Protein AF-A0A6C0U2Q0-F1 (afdb_monomer)

Radius of gyration: 22.73 Å; Cα contacts (8 Å, |Δi|>4): 809; chains: 1; bounding box: 58×51×58 Å

Sequence (439 aa):
MTRGIAWQRYRERHLEPGLPAPVTNGECYAHCVVVPAYAEGPQLLQRLAGLPSGCLVVLVINCPQNAQAADPNGPLRRAAAALEPVARQDEYCMLYALPAGSAVLVYDLEAARGPSPVRQGVGLARKLGCDLASLWIAAGAVSSAWIVNTDADARLPPDCFERLDALPADSAGALFPFWHRPCDEALTSRVTALYELRLHYYVLGLEFAASPCAHHSLGSILAVSAPHYAQVRGFPRRAAGEDFHLLNKLHKTGPVVRLGGDCVLLDSRLSSRVPFGTGQAARQLAQSAAPERSPLFYHPQCFVALRAVLAALPCDHGELCCWQQALLRQEPDAALMRASIRALQQLGVEQALAHCARQSRDAANCRRHFLQWFDALRSLRFIHLLRAAGWADLALDASLTQSPLLWPVTAGTQVEDLRRALLAHWGWTLPAHERTGRQ

Organism: NCBI:txid2708301

Nearest PDB structures (foldseek):
  5mzo-assembly1_A  TM=4.432E-01  e=6.277E-02  Thermochaetoides thermophila DSM 1495
  7vq6-assembly1_A  TM=5.604E-01  e=1.115E+00  Gossypium hirsutum
  4f6l-assembly2_B  TM=2.446E-01  e=6.859E+00  Staphylococcus aureus subsp. aureus Mu50

InterPro domains:
  IPR029044 Nucleotide-diphospho-sugar transferases [SSF53448] (33-259)

Foldseek 3Di:
DQPDPLQVCLVVPQQDPPDFFDDDPPAAAAEEEEEEDWLDALVLLVLVLPAAARYEYEYEDAAAPPDPDPCSCVRVVVSVVPAAWDDDRDDQWTWGDGPRNYIYIYGYCCVVPNHDYQFQAVLVSQQNSLSNVLSCVSVNSYNDQKYHYAYSQKHDDHCNVVQVVPDDPQQFKEFEAADEDDDPPPLLRVLLLVLVLLQLLVLLLCVLLVHLLSDGQDRRGMMGRSSLCSNLSHFDRGLDSSSVVSSLSSSLRGHYYYTAEAHIYGYGEQDPSGVDDSNVSSVVLSPDPCSLQDQRHFQSLLSVLSSLCLVQQLDWLVCLVVSLVSSCVSDVPPLSSVLLVVLCVVLVVNVQSVVLSVPPPTSVSSSSSSCNSCTPVVSVSSSVSVCVSPRPGGRLVVQCPHPPNSQQPQADSDSVSSVVSSCVVRNHDHPPVVVPPPD

Solvent-accessible surface area (backbone atoms only — not comparable to full-atom values): 23224 Å² total; per-residue (Å²): 107,70,88,38,70,45,44,52,53,21,61,77,73,56,48,70,81,93,65,67,68,78,69,68,93,79,61,65,20,50,37,40,38,28,30,43,38,62,65,43,52,52,67,46,59,61,55,60,47,67,52,60,65,20,27,37,32,28,35,19,39,45,41,42,63,79,62,84,61,94,65,49,46,52,56,30,52,56,49,57,70,70,43,56,78,70,42,76,49,54,98,47,29,40,31,24,57,38,59,66,72,17,32,38,38,38,34,35,44,31,81,68,69,40,58,34,55,68,65,21,33,57,16,40,30,47,28,51,23,51,44,51,49,45,48,31,36,51,69,58,37,22,70,41,60,48,42,33,30,34,42,69,60,48,44,79,42,82,60,57,62,64,63,57,72,71,49,66,91,65,43,16,29,37,34,54,28,67,43,73,39,76,49,95,50,63,66,49,25,51,30,36,53,54,50,50,49,39,56,50,51,54,31,41,36,26,50,74,19,67,40,95,66,49,57,84,69,51,54,55,37,29,31,33,22,46,72,43,37,28,64,57,59,47,47,46,64,20,27,52,66,24,42,44,57,34,50,59,42,32,57,75,77,20,52,65,42,76,48,60,39,53,24,31,37,29,64,49,53,71,38,80,90,36,94,53,52,70,28,33,52,20,42,57,36,65,73,43,96,54,51,67,67,43,60,64,35,74,33,48,56,46,28,51,51,46,22,35,49,65,68,41,68,41,42,49,77,85,46,62,90,45,47,69,58,49,36,54,70,63,45,89,55,60,67,61,39,53,49,49,51,53,37,39,55,77,74,44,45,66,64,52,50,54,46,26,61,71,75,33,92,49,43,70,50,20,29,49,50,42,48,67,64,59,27,55,68,49,50,53,50,42,40,51,44,40,30,76,71,69,48,47,55,24,24,56,73,56,54,75,71,42,71,65,66,65,66,62,90,85,39,55,94,48,71,69,43,36,56,53,36,50,27,60,73,63,53,35,38,72,47,73,81,66,70,64,76,79,125

pLDDT: mean 92.3, std 8.68, range [29.95, 98.75]

Secondary structure (DSSP, 8-state):
-TT-HHHHHHHHHTSPTTPPPP--SS--BSEEEEEEESS--THHHHHHTTSPSSEEEEEEE--BTT--SSSSSHHHHHHHHTSPEEEE-SSSEEEEEETTTEEEEEEEHHHHH-SBPTTTHHHHHHHHHHHHHHHHHHTTSB--SEEEE--TTEE--TTTTHHHHTS-TT--EEE--EEEEP-S-HHHHHHHHHHHHHHHHHHHHHHHTT-TT-S---GGGEEEEHHHHHHTTS----SS-HHHHHHHHHTTTS-EEEP-EEPEEEE-----SSSSSHHHHHHHHHTSSSGGGS--BPPHHHHHHHHHHHHHTT--GGGGGGHHHHHHTT-S-HHHHHHHHHHHHHHTHHHHHHHHHHH-SSHHHHHHHHHHHS-HHHHHHHHHHHHHTT---B-HHHHTTSSS--S-TT--SSHHHHHHHHHHHTTEE--HHHHTS--

Mean predicted aligned error: 4.98 Å

Structure (mmCIF, N/CA/C/O backbone):
data_AF-A0A6C0U2Q0-F1
#
_entry.id   AF-A0A6C0U2Q0-F1
#
loop_
_atom_site.group_PDB
_atom_site.id
_atom_site.type_symbol
_atom_site.label_atom_id
_atom_site.label_alt_id
_atom_site.label_comp_id
_atom_site.label_asym_id
_atom_site.label_entity_id
_atom_site.label_seq_id
_atom_site.pdbx_PDB_ins_code
_atom_site.Cartn_x
_atom_site.Cartn_y
_atom_site.Cartn_z
_atom_site.occupancy
_atom_site.B_iso_or_equiv
_atom_site.auth_seq_id
_atom_site.auth_comp_id
_atom_site.auth_asym_id
_atom_site.auth_atom_id
_atom_site.pdbx_PDB_model_num
ATOM 1 N N . MET A 1 1 ? -2.955 -16.379 18.571 1.00 67.44 1 MET A N 1
ATOM 2 C CA . MET A 1 1 ? -1.912 -15.330 18.427 1.00 67.44 1 MET A CA 1
ATOM 3 C C . MET A 1 1 ? -0.979 -15.217 19.643 1.00 67.44 1 MET A C 1
ATOM 5 O O . MET A 1 1 ? 0.234 -15.219 19.467 1.00 67.44 1 MET A O 1
ATOM 9 N N . THR A 1 2 ? -1.501 -15.160 20.874 1.00 62.09 2 THR A N 1
ATOM 10 C CA . THR A 1 2 ? -0.750 -14.859 22.119 1.00 62.09 2 THR A CA 1
ATOM 11 C C . THR A 1 2 ? 0.445 -15.754 22.449 1.00 62.09 2 THR A C 1
ATOM 13 O O . THR A 1 2 ? 1.411 -15.266 23.031 1.00 62.09 2 THR A O 1
ATOM 16 N N . ARG A 1 3 ? 0.417 -17.033 22.060 1.00 66.19 3 ARG A N 1
ATOM 17 C CA . ARG A 1 3 ? 1.502 -18.001 22.321 1.00 66.19 3 ARG A CA 1
ATOM 18 C C . ARG A 1 3 ? 2.620 -18.002 21.265 1.00 66.19 3 ARG A C 1
ATOM 20 O O . ARG A 1 3 ? 3.574 -18.759 21.391 1.00 66.19 3 ARG A O 1
ATOM 27 N N . GLY A 1 4 ? 2.513 -17.187 20.212 1.00 82.12 4 GLY A N 1
ATOM 28 C CA . GLY A 1 4 ? 3.508 -17.142 19.139 1.00 82.12 4 GLY A CA 1
ATOM 29 C C . GLY A 1 4 ? 4.747 -16.322 19.513 1.00 82.12 4 GLY A C 1
ATOM 30 O O . GLY A 1 4 ? 4.627 -15.158 19.894 1.00 82.12 4 GLY A O 1
ATOM 31 N N . ILE A 1 5 ? 5.944 -16.884 19.308 1.00 89.00 5 ILE A N 1
ATOM 32 C CA . ILE A 1 5 ? 7.240 -16.223 19.583 1.00 89.00 5 ILE A CA 1
ATOM 33 C C . ILE A 1 5 ? 7.350 -14.862 18.873 1.00 89.00 5 ILE A C 1
ATOM 35 O O . ILE A 1 5 ? 7.868 -13.897 19.437 1.00 89.00 5 ILE A O 1
ATOM 39 N N . ALA A 1 6 ? 6.853 -14.762 17.635 1.00 90.69 6 ALA A N 1
ATOM 40 C CA . ALA A 1 6 ? 6.875 -13.516 16.869 1.00 90.69 6 ALA A CA 1
ATOM 41 C C . ALA A 1 6 ? 6.072 -12.398 17.552 1.00 90.69 6 ALA A C 1
ATOM 43 O O . ALA A 1 6 ? 6.536 -11.263 17.616 1.00 90.69 6 ALA A O 1
ATOM 44 N N . TRP A 1 7 ? 4.904 -12.727 18.108 1.00 94.44 7 TRP A N 1
ATOM 45 C CA . TRP A 1 7 ? 4.055 -11.770 18.811 1.00 94.44 7 TRP A CA 1
ATOM 46 C C . TRP A 1 7 ? 4.667 -11.312 20.135 1.00 94.44 7 TRP A C 1
ATOM 48 O O . TRP A 1 7 ? 4.660 -10.120 20.421 1.00 94.44 7 TRP A O 1
ATOM 58 N N . GLN A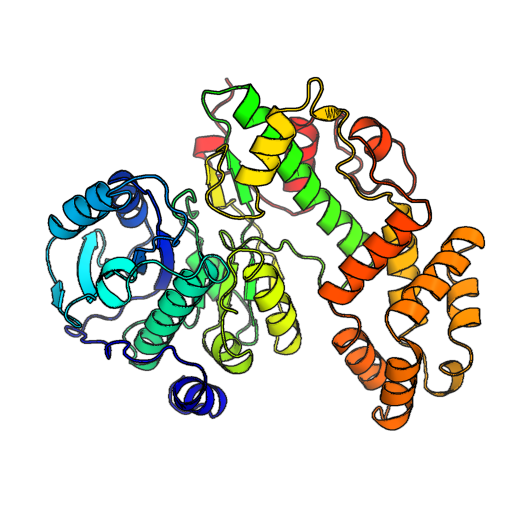 1 8 ? 5.253 -12.223 20.916 1.00 93.69 8 GLN A N 1
ATOM 59 C CA . GLN A 1 8 ? 5.942 -11.862 22.163 1.00 93.69 8 GLN A CA 1
ATOM 60 C C . GLN A 1 8 ? 7.088 -10.877 21.898 1.00 93.69 8 GLN A C 1
ATOM 62 O O . GLN A 1 8 ? 7.118 -9.787 22.465 1.00 93.69 8 GLN A O 1
ATOM 67 N N . ARG A 1 9 ? 7.958 -11.195 20.928 1.00 94.31 9 ARG A N 1
ATOM 68 C CA . ARG A 1 9 ? 9.043 -10.294 20.505 1.00 94.31 9 ARG A CA 1
ATOM 69 C C . ARG A 1 9 ? 8.519 -8.960 19.980 1.00 94.31 9 ARG A C 1
ATOM 71 O O . ARG A 1 9 ? 9.145 -7.929 20.214 1.00 94.31 9 ARG A O 1
ATOM 78 N N . TYR A 1 10 ? 7.398 -8.977 19.259 1.00 96.25 10 TYR A N 1
ATOM 79 C CA . TYR A 1 10 ? 6.760 -7.761 18.770 1.00 96.25 10 TYR A CA 1
ATOM 80 C C . TYR A 1 10 ? 6.290 -6.873 19.922 1.00 96.25 10 TYR A C 1
ATOM 82 O O . TYR A 1 10 ? 6.664 -5.704 19.968 1.00 96.25 10 TYR A O 1
ATOM 90 N N . ARG A 1 11 ? 5.542 -7.434 20.880 1.00 94.69 11 ARG A N 1
ATOM 91 C CA . ARG A 1 11 ? 5.060 -6.719 22.070 1.00 94.69 11 ARG A CA 1
ATOM 92 C C . ARG A 1 11 ? 6.187 -6.082 22.869 1.00 94.69 11 ARG A C 1
ATOM 94 O O . ARG A 1 11 ? 6.059 -4.939 23.278 1.00 94.69 11 ARG A O 1
ATOM 101 N N . GLU A 1 12 ? 7.280 -6.808 23.066 1.00 94.00 12 GLU A N 1
ATOM 102 C CA . GLU A 1 12 ? 8.406 -6.340 23.878 1.00 94.00 12 GLU A CA 1
ATOM 103 C C . GLU A 1 12 ? 9.245 -5.256 23.190 1.00 94.00 12 GLU A C 1
ATOM 105 O O . GLU A 1 12 ? 9.793 -4.388 23.863 1.00 94.00 12 GLU A O 1
ATOM 110 N N . ARG A 1 13 ? 9.409 -5.323 21.860 1.00 95.31 13 ARG A N 1
ATOM 111 C CA . ARG A 1 13 ? 10.446 -4.542 21.151 1.00 95.31 13 ARG A CA 1
ATOM 112 C C . ARG A 1 13 ? 9.922 -3.576 20.097 1.00 95.31 13 ARG A C 1
ATOM 114 O O . ARG A 1 13 ? 10.680 -2.726 19.629 1.00 95.31 13 ARG A O 1
ATOM 121 N N . HIS A 1 14 ? 8.692 -3.762 19.634 1.00 96.62 14 HIS A N 1
ATOM 122 C CA . HIS A 1 14 ? 8.186 -3.101 18.431 1.00 96.62 14 HIS A CA 1
ATOM 123 C C . HIS A 1 14 ? 6.804 -2.483 18.593 1.00 96.62 14 HIS A C 1
ATOM 125 O O . HIS A 1 14 ? 6.500 -1.568 17.830 1.00 96.62 14 HIS A O 1
ATOM 131 N N . LEU A 1 15 ? 5.986 -2.947 19.538 1.00 96.44 15 LEU A N 1
ATOM 132 C CA . LEU A 1 15 ? 4.731 -2.297 19.901 1.00 96.44 15 LEU A CA 1
ATOM 133 C C . LEU A 1 15 ? 5.011 -0.860 20.351 1.00 96.44 15 LEU A C 1
ATOM 135 O O . LEU A 1 15 ? 5.972 -0.609 21.080 1.00 96.44 15 LEU A O 1
ATOM 139 N N . GLU A 1 16 ? 4.200 0.089 19.892 1.00 96.12 16 GLU A N 1
ATOM 140 C CA . GLU A 1 16 ? 4.320 1.462 20.367 1.00 96.12 16 GLU A CA 1
ATOM 141 C C . GLU A 1 16 ? 4.055 1.537 21.884 1.00 96.12 16 GLU A C 1
ATOM 143 O O . GLU A 1 16 ? 3.110 0.921 22.382 1.00 96.12 16 GLU A O 1
ATOM 148 N N . PRO A 1 17 ? 4.893 2.267 22.643 1.00 93.19 17 PRO A N 1
ATOM 149 C CA . PRO A 1 17 ? 4.785 2.320 24.096 1.00 93.19 17 PRO A CA 1
ATOM 150 C C . PRO A 1 17 ? 3.530 3.081 24.529 1.00 93.19 17 PRO A C 1
ATOM 152 O O . PRO A 1 17 ? 3.052 3.950 23.800 1.00 93.19 17 PRO A O 1
ATOM 155 N N . GLY A 1 18 ? 3.031 2.786 25.732 1.00 90.88 18 GLY A N 1
ATOM 156 C CA . GLY A 1 18 ? 1.917 3.520 26.344 1.00 90.88 18 GLY A CA 1
ATOM 157 C C . GLY A 1 18 ? 0.561 3.296 25.675 1.00 90.88 18 GLY A C 1
ATOM 158 O O . GLY A 1 18 ? -0.319 4.135 25.814 1.00 90.88 18 GLY A O 1
ATOM 159 N N . LEU A 1 19 ? 0.399 2.209 24.915 1.00 95.00 19 LEU A N 1
ATOM 160 C CA . LEU A 1 19 ? -0.908 1.803 24.408 1.00 95.00 19 LEU A CA 1
ATOM 161 C C . LEU A 1 19 ? -1.720 1.103 25.509 1.00 95.00 19 LEU A C 1
ATOM 163 O O . LEU A 1 19 ? -1.157 0.255 26.212 1.00 95.00 19 LEU A O 1
ATOM 167 N N . PRO A 1 20 ? -3.020 1.411 25.645 1.00 93.44 20 PRO A N 1
ATOM 168 C CA . PRO A 1 20 ? -3.865 0.790 26.652 1.00 93.44 20 PRO A CA 1
ATOM 169 C C . PRO A 1 20 ? -4.085 -0.694 26.352 1.00 93.44 20 PRO A C 1
ATOM 171 O O . PRO A 1 20 ? -4.136 -1.127 25.195 1.00 93.44 20 PRO A O 1
ATOM 174 N N . ALA A 1 21 ? -4.228 -1.486 27.414 1.00 91.25 21 ALA A N 1
ATOM 175 C CA . ALA A 1 21 ? -4.707 -2.853 27.283 1.00 91.25 21 ALA A CA 1
ATOM 176 C C . ALA A 1 21 ? -6.203 -2.840 26.909 1.00 91.25 21 ALA A C 1
ATOM 178 O O . ALA A 1 21 ? -6.928 -1.983 27.412 1.00 91.25 21 ALA A O 1
ATOM 179 N N . PRO A 1 22 ? -6.682 -3.780 26.075 1.00 92.31 22 PRO A N 1
ATOM 180 C CA . PRO A 1 22 ? -8.099 -3.862 25.737 1.00 92.31 22 PRO A CA 1
ATOM 181 C C . PRO A 1 22 ? -8.960 -4.117 26.980 1.00 92.31 22 PRO A C 1
ATOM 183 O O . PRO A 1 22 ? -8.799 -5.131 27.659 1.00 92.31 22 PRO A O 1
ATOM 186 N N . VAL A 1 23 ? -9.895 -3.214 27.246 1.00 89.50 23 VAL A N 1
ATOM 187 C CA . VAL A 1 23 ? -11.004 -3.383 28.184 1.00 89.50 23 VAL A CA 1
ATOM 188 C C . VAL A 1 23 ? -12.218 -3.795 27.365 1.00 89.50 23 VAL A C 1
ATOM 190 O O . VAL A 1 23 ? -12.806 -2.986 26.644 1.00 89.50 23 VAL A O 1
ATOM 193 N N . THR A 1 24 ? -12.558 -5.078 27.454 1.00 76.62 24 THR A N 1
ATOM 194 C CA . THR A 1 24 ? -13.692 -5.686 26.753 1.00 76.62 24 THR A CA 1
ATOM 195 C C . THR A 1 24 ? -14.885 -5.794 27.697 1.00 76.62 24 THR A C 1
ATOM 197 O O . THR A 1 24 ? -14.741 -6.365 28.778 1.00 76.62 24 THR A O 1
ATOM 200 N N . ASN A 1 25 ? -16.079 -5.373 27.277 1.00 73.44 25 ASN A N 1
ATOM 201 C CA . ASN A 1 25 ? -17.318 -5.582 28.046 1.00 73.44 25 ASN A CA 1
ATOM 202 C C . ASN A 1 25 ? -17.919 -6.993 27.832 1.00 73.44 25 ASN A C 1
ATOM 204 O O . ASN A 1 25 ? -19.126 -7.182 27.924 1.00 73.44 25 ASN A O 1
ATOM 208 N N . GLY A 1 26 ? -17.086 -7.986 27.498 1.00 76.38 26 GLY A N 1
ATOM 209 C CA . GLY A 1 26 ? -17.524 -9.328 27.092 1.00 76.38 26 GLY A CA 1
ATOM 210 C C . GLY A 1 26 ? -17.943 -9.445 25.621 1.00 76.38 26 GLY A C 1
ATOM 211 O O . GLY A 1 26 ? -18.254 -10.544 25.171 1.00 76.38 26 GLY A O 1
ATOM 212 N N . GLU A 1 27 ? -17.916 -8.345 24.863 1.00 83.12 27 GLU A N 1
ATOM 213 C CA . GLU A 1 27 ? -18.145 -8.360 23.416 1.00 83.12 27 GLU A CA 1
ATOM 214 C C . GLU A 1 27 ? -16.945 -8.934 22.653 1.00 83.12 27 GLU A C 1
ATOM 216 O O . GLU A 1 27 ? -15.784 -8.712 23.013 1.00 83.12 27 GLU A O 1
ATOM 221 N N . CYS A 1 28 ? -17.239 -9.644 21.565 1.00 92.94 28 CYS A N 1
ATOM 222 C CA . CYS A 1 28 ? -16.254 -10.118 20.604 1.00 92.94 28 CYS A CA 1
ATOM 223 C C . CYS A 1 28 ? -16.676 -9.657 19.208 1.00 92.94 28 CYS A C 1
ATOM 225 O O . CYS A 1 28 ? -17.742 -10.031 18.719 1.00 92.94 28 CYS A O 1
ATOM 227 N N . TYR A 1 29 ? -15.837 -8.849 18.572 1.00 96.50 29 TYR A N 1
ATOM 228 C CA . TYR A 1 29 ? -16.051 -8.388 17.207 1.00 96.50 29 TYR A CA 1
ATOM 229 C C . TYR A 1 29 ? -15.573 -9.458 16.218 1.00 96.50 29 TYR A C 1
ATOM 231 O O . TYR A 1 29 ? -14.581 -10.154 16.445 1.00 96.50 29 TYR A O 1
ATOM 239 N N . ALA A 1 30 ? -16.260 -9.601 15.093 1.00 96.62 30 ALA A N 1
ATOM 240 C CA . ALA A 1 30 ? -15.858 -10.509 14.028 1.00 96.62 30 ALA A CA 1
ATOM 241 C C . ALA A 1 30 ? -14.616 -9.984 13.292 1.00 96.62 30 ALA A C 1
ATOM 243 O O . ALA A 1 30 ? -13.670 -10.737 13.047 1.00 96.62 30 ALA A O 1
ATOM 244 N N . HIS A 1 31 ? -14.584 -8.680 13.003 1.00 97.00 31 HIS A N 1
ATOM 245 C CA . HIS A 1 31 ? -13.598 -8.067 12.109 1.00 97.00 31 HIS A CA 1
ATOM 246 C C . HIS A 1 31 ? -12.952 -6.816 12.709 1.00 97.00 31 HIS A C 1
ATOM 248 O O . HIS A 1 31 ? -13.476 -6.218 13.649 1.00 97.00 31 HIS A O 1
ATOM 254 N N . CYS A 1 32 ? -11.811 -6.401 12.147 1.00 97.19 32 CYS A N 1
ATOM 255 C CA . CYS A 1 32 ? -11.121 -5.178 12.543 1.00 97.19 32 CYS A CA 1
A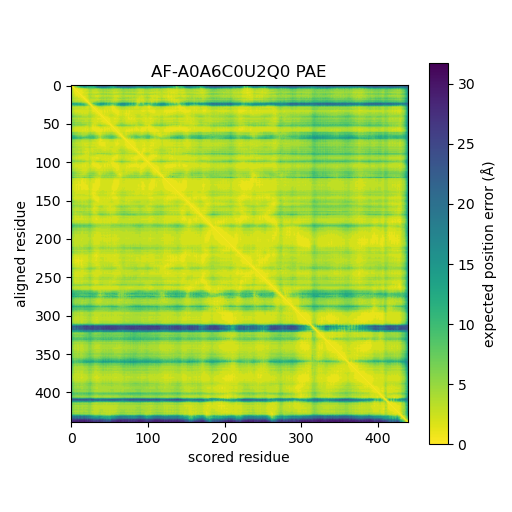TOM 256 C C . CYS A 1 32 ? -10.703 -4.330 11.337 1.00 97.19 32 CYS A C 1
ATOM 258 O O . CYS A 1 32 ? -10.076 -4.825 10.395 1.00 97.19 32 CYS A O 1
ATOM 260 N N . VAL A 1 33 ? -11.002 -3.031 11.414 1.00 98.38 33 VAL A N 1
ATOM 261 C CA . VAL A 1 33 ? -10.591 -2.015 10.440 1.00 98.38 33 VAL A CA 1
ATOM 262 C C . VAL A 1 33 ? -9.789 -0.925 11.144 1.00 98.38 33 VAL A C 1
ATOM 264 O O . VAL A 1 33 ? -10.191 -0.437 12.190 1.00 98.38 33 VAL A O 1
ATOM 267 N N . VAL A 1 34 ? -8.669 -0.507 10.565 1.00 98.75 34 VAL A N 1
ATOM 268 C CA . VAL A 1 34 ? -7.820 0.588 11.039 1.00 98.75 34 VAL A CA 1
ATOM 269 C C . VAL A 1 34 ? -7.941 1.763 10.079 1.00 98.75 34 VAL A C 1
ATOM 271 O O . VAL A 1 34 ? -7.715 1.606 8.877 1.00 98.75 34 VAL A O 1
ATOM 274 N N . VAL A 1 35 ? -8.249 2.941 10.624 1.00 98.31 35 VAL A N 1
ATOM 275 C CA . VAL A 1 35 ? -8.434 4.178 9.856 1.00 98.31 35 VAL A CA 1
ATOM 276 C C . VAL A 1 35 ? -7.605 5.303 10.477 1.00 98.31 35 VAL A C 1
ATOM 278 O O . VAL A 1 35 ? -7.929 5.770 11.571 1.00 98.31 35 VAL A O 1
ATOM 281 N N . PRO A 1 36 ? -6.532 5.775 9.820 1.00 97.31 36 PRO A N 1
ATOM 282 C CA . PRO A 1 36 ? -5.897 7.024 10.202 1.00 97.31 36 PRO A CA 1
ATOM 283 C C . PRO A 1 36 ? -6.776 8.203 9.755 1.00 97.31 36 PRO A C 1
ATOM 285 O O . PRO A 1 36 ? -7.244 8.249 8.618 1.00 97.31 36 PRO A O 1
ATOM 288 N N . ALA A 1 37 ? -6.961 9.187 10.630 1.00 96.19 37 ALA A N 1
ATOM 289 C CA . ALA A 1 37 ? -7.732 10.391 10.343 1.00 96.19 37 ALA A CA 1
ATOM 290 C C . ALA A 1 37 ? -6.913 11.647 10.645 1.00 96.19 37 ALA A C 1
ATOM 292 O O . ALA A 1 37 ? -6.287 11.763 11.695 1.00 96.19 37 ALA A O 1
ATOM 293 N N . TYR A 1 38 ? -6.922 12.595 9.712 1.00 94.56 38 TYR A N 1
ATOM 294 C CA . TYR A 1 38 ? -6.344 13.924 9.887 1.00 94.56 38 TYR A CA 1
ATOM 295 C C . TYR A 1 38 ? -7.140 14.919 9.054 1.00 94.56 38 TYR A C 1
ATOM 297 O O . TYR A 1 38 ? -7.242 14.740 7.836 1.00 94.56 38 TYR A O 1
ATOM 305 N N . ALA A 1 39 ? -7.651 15.973 9.692 1.00 93.75 39 ALA A N 1
ATOM 306 C CA . ALA A 1 39 ? -8.507 16.972 9.053 1.00 93.75 39 ALA A CA 1
ATOM 307 C C . ALA A 1 39 ? -9.744 16.340 8.386 1.00 93.75 39 ALA A C 1
ATOM 309 O O . ALA A 1 39 ? -10.054 16.609 7.222 1.00 93.75 39 ALA A O 1
ATOM 310 N N . GLU A 1 40 ? -10.406 15.446 9.122 1.00 94.88 40 GLU A N 1
ATOM 311 C CA . GLU A 1 40 ? -11.618 14.747 8.693 1.00 94.88 40 GLU A CA 1
ATOM 312 C C . GLU A 1 40 ? -12.861 15.313 9.386 1.00 94.88 40 GLU A C 1
ATOM 314 O O . GLU A 1 40 ? -12.796 15.839 10.500 1.00 94.88 40 GLU A O 1
ATOM 319 N N . GLY A 1 41 ? -14.003 15.217 8.705 1.00 93.56 41 GLY A N 1
ATOM 320 C CA . GLY A 1 41 ? -15.291 15.691 9.207 1.00 93.56 41 GLY A CA 1
ATOM 321 C C . GLY A 1 41 ? -16.160 14.590 9.826 1.00 93.56 41 GLY A C 1
ATOM 322 O O . GLY A 1 41 ? -15.831 13.402 9.748 1.00 93.56 41 GLY A O 1
ATOM 323 N N . PRO A 1 42 ? -17.323 14.962 10.391 1.00 95.00 42 PRO A N 1
ATOM 324 C CA . PRO A 1 42 ? -18.270 14.012 10.986 1.00 95.00 42 PRO A CA 1
ATOM 325 C C . PRO A 1 42 ? -18.792 12.926 10.027 1.00 95.00 42 PRO A C 1
ATOM 327 O O . PRO A 1 42 ? -19.197 11.854 10.472 1.00 95.00 42 PRO A O 1
ATOM 330 N N . GLN A 1 43 ? -18.753 13.168 8.711 1.00 94.25 43 GLN A N 1
ATOM 331 C CA . GLN A 1 43 ? -19.168 12.213 7.675 1.00 94.25 43 GLN A CA 1
ATOM 332 C C . GLN A 1 43 ? -18.334 10.923 7.700 1.00 94.25 43 GLN A C 1
ATOM 334 O O . GLN A 1 43 ? -18.795 9.879 7.238 1.00 94.25 43 GLN A O 1
ATOM 339 N N . LEU A 1 44 ? -17.113 10.966 8.249 1.00 95.75 44 LEU A N 1
ATOM 340 C CA . LEU A 1 44 ? -16.304 9.768 8.447 1.00 95.75 44 LEU A CA 1
ATOM 341 C C . LEU A 1 44 ? -17.025 8.759 9.350 1.00 95.75 44 LEU A C 1
ATOM 343 O O . LEU A 1 44 ? -17.167 7.606 8.965 1.00 95.75 44 LEU A O 1
ATOM 347 N N . LEU A 1 45 ? -17.547 9.192 10.500 1.00 96.06 45 LEU A N 1
ATOM 348 C CA . LEU A 1 45 ? -18.231 8.299 11.444 1.00 96.06 45 LEU A CA 1
ATOM 349 C C . LEU A 1 45 ? -19.502 7.696 10.836 1.00 96.06 45 LEU A C 1
ATOM 351 O O . LEU A 1 45 ? -19.772 6.516 11.033 1.00 96.06 45 LEU A O 1
ATOM 355 N N . GLN A 1 46 ? -20.231 8.470 10.026 1.00 92.31 46 GLN A N 1
ATOM 356 C CA . GLN A 1 46 ? -21.397 7.972 9.288 1.00 92.31 46 GLN A CA 1
ATOM 357 C C . GLN A 1 46 ? -21.020 6.866 8.293 1.00 92.31 46 GLN A C 1
ATOM 359 O O . GLN A 1 46 ? -21.730 5.873 8.183 1.00 92.31 46 GLN A O 1
ATOM 364 N N . ARG A 1 47 ? -19.888 7.005 7.589 1.00 92.19 47 ARG A N 1
ATOM 365 C CA . ARG A 1 47 ? -19.383 5.948 6.697 1.00 92.19 47 ARG A CA 1
ATOM 366 C C . ARG A 1 47 ? -18.958 4.703 7.466 1.00 92.19 47 ARG A C 1
ATOM 368 O O . ARG A 1 47 ? -19.275 3.600 7.038 1.00 92.19 47 ARG A O 1
ATOM 375 N N . LEU A 1 48 ? -18.269 4.879 8.592 1.00 94.31 48 LEU A N 1
ATOM 376 C CA . LEU A 1 48 ? -17.810 3.770 9.432 1.00 94.31 48 LEU A CA 1
ATOM 377 C C . LEU A 1 48 ? -18.978 3.003 10.063 1.00 94.31 48 LEU A C 1
ATOM 379 O O . LEU A 1 48 ? -18.908 1.786 10.183 1.00 94.31 48 LEU A O 1
ATOM 383 N N . ALA A 1 49 ? -20.075 3.692 10.381 1.00 92.25 49 ALA A N 1
ATOM 384 C CA . ALA A 1 49 ? -21.322 3.073 10.822 1.00 92.25 49 ALA A CA 1
ATOM 385 C C . ALA A 1 49 ? -21.991 2.195 9.744 1.00 92.25 49 ALA A C 1
ATOM 387 O O . ALA A 1 49 ? -22.846 1.381 10.077 1.00 92.25 49 ALA A O 1
ATOM 388 N N . GLY A 1 50 ? -21.616 2.357 8.469 1.00 90.69 50 GLY A N 1
ATOM 389 C CA . GLY A 1 50 ? -22.101 1.552 7.345 1.00 90.69 50 GLY A CA 1
ATOM 390 C C . GLY A 1 50 ? -21.241 0.328 7.015 1.00 90.69 50 GLY A C 1
ATOM 391 O O . GLY A 1 50 ? -21.502 -0.329 6.009 1.00 90.69 50 GLY A O 1
ATOM 392 N N . LEU A 1 51 ? -20.202 0.036 7.804 1.00 92.44 51 LEU A N 1
ATOM 393 C CA . LEU A 1 51 ? -19.413 -1.187 7.648 1.00 92.44 51 LEU A CA 1
ATOM 394 C C . LEU A 1 51 ? -20.238 -2.434 8.023 1.00 92.44 51 LEU A C 1
ATOM 396 O O . LEU A 1 51 ? -21.208 -2.318 8.777 1.00 92.44 51 LEU A O 1
ATOM 400 N N . PRO A 1 52 ? -19.852 -3.630 7.534 1.00 90.12 52 PRO A N 1
ATOM 401 C CA . PRO A 1 52 ? -20.479 -4.883 7.948 1.00 90.12 52 PRO A CA 1
ATOM 402 C C . PRO A 1 52 ? -20.536 -5.053 9.475 1.00 90.12 52 PRO A C 1
ATOM 404 O O . PRO A 1 52 ? -19.696 -4.525 10.209 1.00 90.12 52 PRO A O 1
ATOM 407 N N . SER A 1 53 ? -21.540 -5.797 9.943 1.00 92.00 53 SER A N 1
ATOM 408 C CA . SER A 1 53 ? -21.834 -6.004 11.366 1.00 92.00 53 SER A CA 1
ATOM 409 C C . SER A 1 53 ? -20.671 -6.618 12.144 1.00 92.00 53 SER A C 1
ATOM 411 O O . SER A 1 53 ? -19.912 -7.424 11.604 1.00 92.00 53 SER A O 1
ATOM 413 N N . GLY A 1 54 ? -20.587 -6.314 13.440 1.00 94.25 54 GLY A N 1
ATOM 414 C CA . GLY A 1 54 ? -19.579 -6.904 14.322 1.00 94.25 54 GLY A CA 1
ATOM 415 C C . GLY A 1 54 ? -18.158 -6.436 14.008 1.00 94.25 54 GLY A C 1
ATOM 416 O O . GLY A 1 54 ? -17.212 -7.208 14.152 1.00 94.25 54 GLY A O 1
ATOM 417 N N . CYS A 1 55 ? -17.986 -5.200 13.541 1.00 96.06 55 CYS A N 1
ATOM 418 C CA . CYS A 1 55 ? -16.683 -4.644 13.195 1.00 96.06 55 CYS A CA 1
ATOM 419 C C . CYS A 1 55 ? -16.143 -3.744 14.314 1.00 96.06 55 CYS A C 1
ATOM 421 O O . CYS A 1 55 ? -16.800 -2.792 14.734 1.00 96.06 55 CYS A O 1
ATOM 423 N N . LEU A 1 56 ? -14.897 -3.981 14.731 1.00 97.75 56 LEU A N 1
ATOM 424 C CA . LEU A 1 56 ? -14.124 -3.028 15.521 1.00 97.75 56 LEU A CA 1
ATOM 425 C C . LEU A 1 56 ? -13.370 -2.074 14.593 1.00 97.75 56 LEU A C 1
ATOM 427 O O . LEU A 1 56 ? -12.430 -2.471 13.899 1.00 97.75 56 LEU A O 1
ATOM 431 N N . VAL A 1 57 ? -13.733 -0.799 14.618 1.00 98.38 57 VAL A N 1
ATOM 432 C CA . VAL A 1 57 ? -13.000 0.252 13.913 1.00 98.38 57 VAL A CA 1
ATOM 433 C C . VAL A 1 57 ? -12.004 0.904 14.860 1.00 98.38 57 VAL A C 1
ATOM 435 O O . VAL A 1 57 ? -12.394 1.555 15.817 1.00 98.38 57 VAL A O 1
ATOM 438 N N . VAL A 1 58 ? -10.711 0.794 14.583 1.00 98.62 58 VAL A N 1
ATOM 439 C CA . VAL A 1 58 ? -9.659 1.535 15.282 1.00 98.62 58 VAL A CA 1
ATOM 440 C C . VAL A 1 58 ? -9.380 2.830 14.522 1.00 98.62 58 VAL A C 1
ATOM 442 O O . VAL A 1 58 ? -8.684 2.839 13.504 1.00 98.62 58 VAL A O 1
ATOM 445 N N . LEU A 1 59 ? -9.941 3.929 15.017 1.00 98.62 59 LEU A N 1
ATOM 446 C CA . LEU A 1 59 ? -9.808 5.267 14.451 1.00 98.62 59 LEU A CA 1
ATOM 447 C C . LEU A 1 59 ? -8.676 6.020 15.156 1.00 98.62 59 LEU A C 1
ATOM 449 O O . LEU A 1 59 ? -8.770 6.324 16.343 1.00 98.62 59 LEU A O 1
ATOM 453 N N . VAL A 1 60 ? -7.613 6.357 14.425 1.00 98.38 60 VAL A N 1
ATOM 454 C CA . VAL A 1 60 ? -6.458 7.078 14.981 1.00 98.38 60 VAL A CA 1
ATOM 455 C C . VAL A 1 60 ? -6.462 8.521 14.497 1.00 98.38 60 VAL A C 1
ATOM 457 O O . VAL A 1 60 ? -6.148 8.785 13.334 1.00 98.38 60 VAL A O 1
ATOM 460 N N . ILE A 1 61 ? -6.788 9.457 15.389 1.00 97.50 61 ILE A N 1
ATOM 461 C CA . ILE A 1 61 ? -6.766 10.895 15.096 1.00 97.50 61 ILE A CA 1
ATOM 462 C C . ILE A 1 61 ? -5.324 11.386 15.190 1.00 97.50 61 ILE A C 1
ATOM 464 O O . ILE A 1 61 ? -4.711 11.344 16.251 1.00 97.50 61 ILE A O 1
ATOM 468 N N . ASN A 1 62 ? -4.777 11.846 14.071 1.00 94.94 62 ASN A N 1
ATOM 469 C CA . ASN A 1 62 ? -3.403 12.307 13.926 1.00 94.94 62 ASN A CA 1
ATOM 470 C C . ASN A 1 62 ? -3.368 13.769 13.466 1.00 94.94 62 ASN A C 1
ATOM 472 O O . ASN A 1 62 ? -4.290 14.252 12.815 1.00 94.94 62 ASN A O 1
ATOM 476 N N . CYS A 1 63 ? -2.266 14.458 13.741 1.00 93.75 63 CYS A N 1
ATOM 477 C CA . CYS A 1 63 ? -1.976 15.792 13.233 1.00 93.75 63 CYS A CA 1
ATOM 478 C C . CYS A 1 63 ? -0.464 15.922 13.014 1.00 93.75 63 CYS A C 1
ATOM 480 O O . CYS A 1 63 ? 0.291 15.702 13.960 1.00 93.75 63 CYS A O 1
ATOM 482 N N . PRO A 1 64 ? 0.031 16.209 11.799 1.00 91.00 64 PRO A N 1
ATOM 483 C CA . PRO A 1 64 ? 1.456 16.410 11.577 1.00 91.00 64 PRO A CA 1
ATOM 484 C C . PRO A 1 64 ? 1.901 17.797 12.073 1.00 91.00 64 PRO A C 1
ATOM 486 O O . PRO A 1 64 ? 1.163 18.769 11.970 1.00 91.00 64 PRO A O 1
ATOM 489 N N . GLN A 1 65 ? 3.149 17.920 12.533 1.00 91.31 65 GLN A N 1
ATOM 490 C CA . GLN A 1 65 ? 3.732 19.181 13.033 1.00 91.31 65 GLN A CA 1
ATOM 491 C C . GLN A 1 65 ? 3.661 20.374 12.063 1.00 91.31 65 GLN A C 1
ATOM 493 O O . GLN A 1 65 ? 3.762 21.516 12.493 1.00 91.31 65 GLN A O 1
ATOM 498 N N . ASN A 1 66 ? 3.536 20.126 10.759 1.00 88.12 66 ASN A N 1
ATOM 499 C CA . ASN A 1 66 ? 3.428 21.161 9.730 1.00 88.12 66 ASN A CA 1
ATOM 500 C C . ASN A 1 66 ? 1.973 21.472 9.326 1.00 88.12 66 ASN A C 1
ATOM 502 O O . ASN A 1 66 ? 1.754 22.109 8.288 1.00 88.12 66 ASN A O 1
ATOM 506 N N . ALA A 1 67 ? 0.988 21.009 10.104 1.00 87.06 67 ALA A N 1
ATOM 507 C CA . ALA A 1 67 ? -0.411 21.377 9.941 1.00 87.06 67 ALA A CA 1
ATOM 508 C C . ALA A 1 67 ? -0.580 22.904 9.981 1.00 87.06 67 ALA A C 1
ATOM 510 O O . ALA A 1 67 ? 0.026 23.591 10.797 1.00 87.06 67 ALA A O 1
ATOM 511 N N . GLN A 1 68 ? -1.388 23.432 9.060 1.00 84.19 68 GLN A N 1
ATOM 512 C CA . GLN A 1 68 ? -1.624 24.876 8.930 1.00 84.19 68 GLN A CA 1
ATOM 513 C C . GLN A 1 68 ? -2.869 25.334 9.698 1.00 84.19 68 GLN A C 1
ATOM 515 O O . GLN A 1 68 ? -2.942 26.473 10.146 1.00 84.19 68 GLN A O 1
ATOM 520 N N . ALA A 1 69 ? -3.870 24.459 9.821 1.00 86.44 69 ALA A N 1
ATOM 521 C CA . ALA A 1 69 ? -5.087 24.756 10.563 1.00 86.44 69 ALA A CA 1
ATOM 522 C C . ALA A 1 69 ? -4.822 24.659 12.072 1.00 86.44 69 ALA A C 1
ATOM 524 O O . ALA A 1 69 ? -4.110 23.758 12.506 1.00 86.44 69 ALA A O 1
ATOM 525 N N . ALA A 1 70 ? -5.428 25.555 12.857 1.00 86.75 70 ALA A N 1
ATOM 526 C CA . ALA A 1 70 ? -5.260 25.586 14.313 1.00 86.75 70 ALA A CA 1
ATOM 527 C C . ALA A 1 70 ? -5.925 24.393 15.027 1.00 86.75 70 ALA A C 1
ATOM 529 O O . ALA A 1 70 ? -5.374 23.875 15.990 1.00 86.75 70 ALA A O 1
ATOM 530 N N . ASP A 1 71 ? -7.090 23.948 14.546 1.00 92.44 71 ASP A N 1
ATOM 531 C CA . ASP A 1 71 ? -7.805 22.774 15.068 1.00 92.44 71 ASP A CA 1
ATOM 532 C C . ASP A 1 71 ? -8.392 21.943 13.910 1.00 92.44 71 ASP A C 1
ATOM 534 O O . ASP A 1 71 ? -9.597 21.983 13.642 1.00 92.44 71 ASP A O 1
ATOM 538 N N . PRO A 1 72 ? -7.546 21.215 13.156 1.00 93.00 72 PRO A N 1
ATOM 539 C CA . PRO A 1 72 ? -7.997 20.438 12.004 1.00 93.00 72 PRO A CA 1
ATOM 540 C C . PRO A 1 72 ? -8.919 19.278 12.401 1.00 93.00 72 PRO A C 1
ATOM 542 O O . PRO A 1 72 ? -9.755 18.864 11.603 1.00 93.00 72 PRO A O 1
ATOM 545 N N . ASN A 1 73 ? -8.774 18.743 13.617 1.00 96.25 73 ASN A N 1
ATOM 546 C CA . ASN A 1 73 ? -9.455 17.526 14.063 1.00 96.25 73 ASN A CA 1
ATOM 547 C C . ASN A 1 73 ? -10.675 17.791 14.962 1.00 96.25 73 ASN A C 1
ATOM 549 O O . ASN A 1 73 ? -11.444 16.868 15.235 1.00 96.25 73 ASN A O 1
ATOM 553 N N . GLY A 1 74 ? -10.898 19.034 15.397 1.00 96.44 74 GLY A N 1
ATOM 554 C CA . GLY A 1 74 ? -12.026 19.436 16.237 1.00 96.44 74 GLY A CA 1
ATOM 555 C C . GLY A 1 74 ? -13.400 18.954 15.772 1.00 96.44 74 GLY A C 1
ATOM 556 O O . GLY A 1 74 ? -14.156 18.444 16.604 1.00 96.44 74 GLY A O 1
ATOM 557 N N . PRO A 1 75 ? -13.757 19.070 14.475 1.00 96.81 75 PRO A N 1
ATOM 558 C CA . PRO A 1 75 ? -15.029 18.557 13.973 1.00 96.81 75 PRO A CA 1
ATOM 559 C C . PRO A 1 75 ? -15.217 17.056 14.227 1.00 96.81 75 PRO A C 1
ATOM 561 O O . PRO A 1 75 ? -16.271 16.654 14.720 1.00 96.81 75 PRO A O 1
ATOM 564 N N . LEU A 1 76 ? -14.195 16.238 13.952 1.00 97.31 76 LEU A N 1
ATOM 565 C CA . LEU A 1 76 ? -14.239 14.795 14.192 1.00 97.31 76 LEU A CA 1
ATOM 566 C C . LEU A 1 76 ? -14.282 14.467 15.689 1.00 97.31 76 LEU A C 1
ATOM 568 O O . LEU A 1 76 ? -15.080 13.625 16.090 1.00 97.31 76 LEU A O 1
ATOM 572 N N . ARG A 1 77 ? -13.488 15.159 16.521 1.00 97.12 77 ARG A N 1
ATOM 573 C CA . ARG A 1 77 ? -13.489 14.981 17.986 1.00 97.12 77 ARG A CA 1
ATOM 574 C C . ARG A 1 77 ? -14.870 15.209 18.588 1.00 97.12 77 ARG A C 1
ATOM 576 O O . ARG A 1 77 ? -15.353 14.377 19.348 1.00 97.12 77 ARG A O 1
ATOM 583 N N . ARG A 1 78 ? -15.523 16.319 18.222 1.00 97.38 78 ARG A N 1
ATOM 584 C CA . ARG A 1 78 ? -16.874 16.647 18.707 1.00 97.38 78 ARG A CA 1
ATOM 585 C C . ARG A 1 78 ? -17.904 15.617 18.257 1.00 97.38 78 ARG A C 1
ATOM 587 O O . ARG A 1 78 ? -18.756 15.238 19.050 1.00 97.38 78 ARG A O 1
ATOM 594 N N . ALA A 1 79 ? -17.812 15.156 17.012 1.00 97.44 79 ALA A N 1
ATOM 595 C CA . ALA A 1 79 ? -18.714 14.131 16.500 1.00 97.44 79 ALA A CA 1
ATOM 596 C C . ALA A 1 79 ? -18.513 12.778 17.201 1.00 97.44 79 ALA A C 1
ATOM 598 O O . ALA A 1 79 ? -19.493 12.131 17.549 1.00 97.44 79 ALA A O 1
ATOM 599 N N . ALA A 1 80 ? -17.264 12.375 17.460 1.00 97.06 80 ALA A N 1
ATOM 600 C CA . ALA A 1 80 ? -16.957 11.146 18.188 1.00 97.06 80 ALA A CA 1
ATOM 601 C C . ALA A 1 80 ? -17.437 11.211 19.645 1.00 97.06 80 ALA A C 1
ATOM 603 O O . ALA A 1 80 ? -18.040 10.263 20.131 1.00 97.06 80 ALA A O 1
ATOM 604 N N . ALA A 1 81 ? -17.248 12.350 20.318 1.00 95.56 81 ALA A N 1
ATOM 605 C CA . ALA A 1 81 ? -17.710 12.559 21.691 1.00 95.56 81 ALA A CA 1
ATOM 606 C C . ALA A 1 81 ? -19.244 12.549 21.842 1.00 95.56 81 ALA A C 1
ATOM 608 O O . ALA A 1 81 ? -19.736 12.399 22.957 1.00 95.56 81 ALA A O 1
ATOM 609 N N . ALA A 1 82 ? -19.989 12.716 20.745 1.00 96.81 82 ALA A N 1
ATOM 610 C CA . ALA A 1 82 ? -21.446 12.625 20.725 1.00 96.81 82 ALA A CA 1
ATOM 611 C C . ALA A 1 82 ? -21.970 11.188 20.527 1.00 96.81 82 ALA A C 1
ATOM 613 O O . ALA A 1 82 ? -23.179 10.976 20.600 1.00 96.81 82 ALA A O 1
ATOM 614 N N . LEU A 1 83 ? -21.093 10.214 20.253 1.00 97.12 83 LEU A N 1
ATOM 615 C CA . LEU A 1 83 ? -21.467 8.802 20.176 1.00 97.12 83 LEU A CA 1
ATOM 616 C C . LEU A 1 83 ? -21.699 8.217 21.574 1.00 97.12 83 LEU A C 1
ATOM 618 O O . LEU A 1 83 ? -21.173 8.714 22.570 1.00 97.12 83 LEU A O 1
ATOM 622 N N . GLU A 1 84 ? -22.454 7.122 21.638 1.00 95.94 84 GLU A N 1
ATOM 623 C CA . GLU A 1 84 ? -22.708 6.409 22.888 1.00 95.94 84 GLU A CA 1
ATOM 624 C C . GLU A 1 84 ? -21.408 5.778 23.429 1.00 95.94 84 GLU A C 1
ATOM 626 O O . GLU A 1 84 ? -20.794 4.950 22.746 1.00 95.94 84 GLU A O 1
ATOM 631 N N . PRO A 1 85 ? -20.947 6.166 24.633 1.00 96.06 85 PRO A N 1
ATOM 632 C CA . PRO A 1 85 ? -19.728 5.630 25.223 1.00 96.06 85 PRO A CA 1
ATOM 633 C C . PRO A 1 85 ? -19.933 4.194 25.722 1.00 96.06 85 PRO A C 1
ATOM 635 O O . PRO A 1 85 ? -20.858 3.926 26.480 1.00 96.06 85 PRO A O 1
ATOM 638 N N . VAL A 1 86 ? -19.019 3.287 25.367 1.00 95.00 86 VAL A N 1
ATOM 639 C CA . VAL A 1 86 ? -19.063 1.872 25.788 1.00 95.00 86 VAL A CA 1
ATOM 640 C C . VAL A 1 86 ? -18.047 1.588 26.888 1.00 95.00 86 VAL A C 1
ATOM 642 O O . VAL A 1 86 ? -18.387 1.045 27.938 1.00 95.00 86 VAL A O 1
ATOM 645 N N . ALA A 1 87 ? -16.780 1.937 26.652 1.00 94.88 87 ALA A N 1
ATOM 646 C CA . ALA A 1 87 ? -15.700 1.664 27.594 1.00 94.88 87 ALA A CA 1
ATOM 647 C C . ALA A 1 87 ? -14.532 2.632 27.404 1.00 94.88 87 ALA A C 1
ATOM 649 O O . ALA A 1 87 ? -13.993 2.782 26.303 1.00 94.88 87 ALA A O 1
ATOM 650 N N . ARG A 1 88 ? -14.084 3.238 28.504 1.00 95.31 88 ARG A N 1
ATOM 651 C CA . ARG A 1 88 ? -12.846 4.019 28.530 1.00 95.31 88 ARG A CA 1
ATOM 652 C C . ARG A 1 88 ? -11.652 3.077 28.627 1.00 95.31 88 ARG A C 1
ATOM 654 O O . ARG A 1 88 ? -11.587 2.278 29.556 1.00 95.31 88 ARG A O 1
ATOM 661 N N . GLN A 1 89 ? -10.720 3.187 27.685 1.00 94.25 89 GLN A N 1
ATOM 662 C CA . GLN A 1 89 ? -9.496 2.383 27.674 1.00 94.25 89 GLN A CA 1
ATOM 663 C C . GLN A 1 89 ? -8.367 3.112 28.413 1.00 94.25 89 GLN A C 1
ATOM 665 O O . GLN A 1 89 ? -7.653 2.503 29.204 1.00 94.25 89 GLN A O 1
ATOM 670 N N . ASP A 1 90 ? -8.243 4.425 28.189 1.00 94.00 90 ASP A N 1
ATOM 671 C CA . ASP A 1 90 ? -7.387 5.340 28.952 1.00 94.00 90 ASP A CA 1
ATOM 672 C C . ASP A 1 90 ? -7.854 6.810 28.804 1.00 94.00 90 ASP A C 1
ATOM 674 O O . ASP A 1 90 ? -9.027 7.087 28.541 1.00 94.00 90 ASP A O 1
ATOM 678 N N . GLU A 1 91 ? -6.966 7.780 29.038 1.00 94.31 91 GLU A N 1
ATOM 679 C CA . GLU A 1 91 ? -7.266 9.205 28.887 1.00 94.31 91 GLU A CA 1
ATOM 680 C C . GLU A 1 91 ? -7.527 9.652 27.441 1.00 94.31 91 GLU A C 1
ATOM 682 O O . GLU A 1 91 ? -8.380 10.511 27.227 1.00 94.31 91 GLU A O 1
ATOM 687 N N . TYR A 1 92 ? -6.854 9.045 26.465 1.00 96.38 92 TYR A N 1
ATOM 688 C CA . TYR A 1 92 ? -6.855 9.447 25.055 1.00 96.38 92 TYR A CA 1
ATOM 689 C C . TYR A 1 92 ? -7.501 8.399 24.140 1.00 96.38 92 TYR A C 1
ATOM 691 O O . TYR A 1 92 ? -7.487 8.540 22.915 1.00 96.38 92 TYR A O 1
ATOM 699 N N . CYS A 1 93 ? -8.037 7.332 24.732 1.00 97.62 93 CYS A N 1
ATOM 700 C CA . CYS A 1 93 ? -8.566 6.172 24.046 1.00 97.62 93 CYS A CA 1
ATOM 701 C C . CYS A 1 93 ? -9.935 5.777 24.602 1.00 97.62 93 CYS A C 1
ATOM 703 O O . CYS A 1 93 ? -10.072 5.353 25.756 1.00 97.62 93 CYS A O 1
ATOM 705 N N . MET A 1 94 ? -10.953 5.894 23.753 1.00 97.50 94 MET A N 1
ATOM 706 C CA . MET A 1 94 ? -12.345 5.658 24.116 1.00 97.50 94 MET A CA 1
ATOM 707 C C . MET A 1 94 ? -13.023 4.752 23.093 1.00 97.50 94 MET A C 1
ATOM 709 O O . MET A 1 94 ? -12.856 4.930 21.886 1.00 97.50 94 MET A O 1
ATOM 713 N N . LEU A 1 95 ? -13.787 3.780 23.586 1.00 97.56 95 LEU A N 1
ATOM 714 C CA . LEU A 1 95 ? -14.635 2.917 22.776 1.00 97.56 95 LEU A CA 1
ATOM 715 C C . LEU A 1 95 ? -16.062 3.468 22.769 1.00 97.56 95 LEU A C 1
ATOM 717 O O . LEU A 1 95 ? -16.642 3.694 23.835 1.00 97.56 95 LEU A O 1
ATOM 721 N N . TYR A 1 96 ? -16.624 3.627 21.576 1.00 97.12 96 TYR A N 1
ATOM 722 C CA . TYR A 1 96 ? -18.001 4.056 21.358 1.00 97.12 96 TYR A CA 1
ATOM 723 C C . TYR A 1 96 ? -18.774 3.021 20.546 1.00 97.12 96 TYR A C 1
ATOM 725 O O . TYR A 1 96 ? -18.196 2.343 19.692 1.00 97.12 96 TYR A O 1
ATOM 733 N N . ALA A 1 97 ? -20.079 2.933 20.782 1.00 95.50 97 ALA A N 1
ATOM 734 C CA . ALA A 1 97 ? -20.952 2.037 20.042 1.00 95.50 97 ALA A CA 1
ATOM 735 C C . ALA A 1 97 ? -21.165 2.548 18.610 1.00 95.50 97 ALA A C 1
ATOM 737 O O . ALA A 1 97 ? -21.305 3.750 18.365 1.00 95.50 97 ALA A O 1
ATOM 738 N N . LEU A 1 98 ? -21.217 1.613 17.664 1.00 95.69 98 LEU A N 1
ATOM 739 C CA . LEU A 1 98 ? -21.714 1.821 16.310 1.00 95.69 98 LEU A CA 1
ATOM 740 C C . LEU A 1 98 ? -22.903 0.873 16.053 1.00 95.69 98 LEU A C 1
ATOM 742 O O . LEU A 1 98 ? -23.106 -0.094 16.790 1.00 95.69 98 LEU A O 1
ATOM 746 N N . PRO A 1 99 ? -23.711 1.118 15.006 1.00 94.31 99 PRO A N 1
ATOM 747 C CA . PRO A 1 99 ? -24.789 0.209 14.627 1.00 94.31 99 PRO A CA 1
ATOM 748 C C . PRO A 1 99 ? -24.311 -1.224 14.340 1.00 94.31 99 PRO A C 1
ATOM 750 O O . PRO A 1 99 ? -23.131 -1.475 14.103 1.00 94.31 99 PRO A O 1
ATOM 753 N N . ALA A 1 100 ? -25.260 -2.165 14.307 1.00 91.75 100 ALA A N 1
ATOM 754 C CA . ALA A 1 100 ? -25.035 -3.560 13.911 1.00 91.75 100 ALA A CA 1
ATOM 755 C C . ALA A 1 100 ? -23.976 -4.313 14.749 1.00 91.75 100 ALA A C 1
ATOM 757 O O . ALA A 1 100 ? -23.235 -5.146 14.225 1.00 91.75 100 ALA A O 1
ATOM 758 N N . GLY A 1 101 ? -23.906 -4.024 16.055 1.00 92.44 101 GLY A N 1
ATOM 759 C CA . GLY A 1 101 ? -22.962 -4.676 16.975 1.00 92.44 101 GLY A CA 1
ATOM 760 C C . GLY A 1 101 ? -21.498 -4.320 16.703 1.00 92.44 101 GLY A C 1
ATOM 761 O O . GLY A 1 101 ? -20.600 -5.072 17.072 1.00 92.44 101 GLY A O 1
ATOM 762 N N . SER A 1 102 ? -21.258 -3.213 16.002 1.00 95.62 102 SER A N 1
ATOM 763 C CA . SER A 1 102 ? -19.926 -2.680 15.730 1.00 95.62 102 SER A CA 1
ATOM 764 C C . SER A 1 102 ? -19.535 -1.649 16.788 1.00 95.62 102 SER A C 1
ATOM 766 O O . SER A 1 102 ? -20.373 -1.122 17.518 1.00 95.62 102 SER A O 1
ATOM 768 N N . ALA A 1 103 ? -18.255 -1.303 16.841 1.00 97.06 103 ALA A N 1
ATOM 769 C CA . ALA A 1 103 ? -17.762 -0.246 17.714 1.00 97.06 103 ALA A CA 1
ATOM 770 C C . ALA A 1 103 ? -16.635 0.539 17.049 1.00 97.06 103 ALA A C 1
ATOM 772 O O . ALA A 1 103 ? -15.943 0.037 16.160 1.00 97.06 103 ALA A O 1
ATOM 773 N N . VAL A 1 104 ? -16.424 1.772 17.504 1.00 98.00 104 VAL A N 1
ATOM 774 C CA . VAL A 1 104 ? -15.264 2.581 17.132 1.00 98.00 104 VAL A CA 1
ATOM 775 C C . VAL A 1 104 ? -14.405 2.860 18.357 1.00 98.00 104 VAL A C 1
ATOM 777 O O . VAL A 1 104 ? -14.825 3.500 19.317 1.00 98.00 104 VAL A O 1
ATOM 780 N N . LEU A 1 105 ? -13.174 2.367 18.306 1.00 98.25 105 LEU A N 1
ATOM 781 C CA . LEU A 1 105 ? -12.103 2.681 19.229 1.00 98.25 105 LEU A CA 1
ATOM 782 C C . LEU A 1 105 ? -11.360 3.913 18.715 1.00 98.25 105 LEU A C 1
ATOM 784 O O . LEU A 1 105 ? -10.572 3.827 17.773 1.00 98.25 105 LEU A O 1
ATOM 788 N N . VAL A 1 106 ? -11.606 5.059 19.336 1.00 98.44 106 VAL A N 1
ATOM 789 C CA . VAL A 1 106 ? -10.955 6.322 18.985 1.00 98.44 106 VAL A CA 1
ATOM 790 C C . VAL A 1 106 ? -9.700 6.478 19.829 1.00 98.44 106 VAL A C 1
ATOM 792 O O . VAL A 1 106 ? -9.795 6.534 21.051 1.00 98.44 106 VAL A O 1
ATOM 795 N N . TYR A 1 107 ? -8.534 6.560 19.187 1.00 98.31 107 TYR A N 1
ATOM 796 C CA . TYR A 1 107 ? -7.266 6.933 19.816 1.00 98.31 107 TYR A CA 1
ATOM 797 C C . TYR A 1 107 ? -6.825 8.306 19.307 1.00 98.31 107 TYR A C 1
ATOM 799 O O . TYR A 1 107 ? -6.481 8.463 18.130 1.00 98.31 107 TYR A O 1
ATOM 807 N N . ASP A 1 108 ? -6.830 9.303 20.187 1.00 97.69 108 ASP A N 1
ATOM 808 C CA . ASP A 1 108 ? -6.382 10.655 19.863 1.00 97.69 108 ASP A CA 1
ATOM 809 C C . ASP A 1 108 ? -4.869 10.780 20.066 1.00 97.69 108 ASP A C 1
ATOM 811 O O . ASP A 1 108 ? -4.380 11.132 21.139 1.00 97.69 108 ASP A O 1
ATOM 815 N N . LEU A 1 109 ? -4.112 10.461 19.013 1.00 96.25 109 LEU A N 1
ATOM 816 C CA . LEU A 1 109 ? -2.652 10.536 19.027 1.00 96.25 109 LEU A CA 1
ATOM 817 C C . LEU A 1 109 ? -2.166 11.974 19.240 1.00 96.25 109 LEU A C 1
ATOM 819 O O . LEU A 1 109 ? -1.179 12.179 19.945 1.00 96.25 109 LEU A O 1
ATOM 823 N N . GLU A 1 110 ? -2.844 12.955 18.642 1.00 95.44 110 GLU A N 1
ATOM 824 C CA . GLU A 1 110 ? -2.486 14.366 18.803 1.00 95.44 110 GLU A CA 1
ATOM 825 C C . GLU A 1 110 ? -2.651 14.816 20.260 1.00 95.44 110 GLU A C 1
ATOM 827 O O . GLU A 1 110 ? -1.755 15.468 20.788 1.00 95.44 110 GLU A O 1
ATOM 832 N N . ALA A 1 111 ? -3.734 14.427 20.936 1.00 95.06 111 ALA A N 1
ATOM 833 C CA . ALA A 1 111 ? -3.909 14.728 22.356 1.00 95.06 111 ALA A CA 1
ATOM 834 C C . ALA A 1 111 ? -2.915 13.954 23.242 1.00 95.06 111 ALA A C 1
ATOM 836 O O . ALA A 1 111 ? -2.339 14.526 24.163 1.00 95.06 111 ALA A O 1
ATOM 837 N N . ALA A 1 112 ? -2.661 12.678 22.933 1.00 95.56 112 ALA A N 1
ATOM 838 C CA . ALA A 1 112 ? -1.804 11.813 23.743 1.00 95.56 112 ALA A CA 1
ATOM 839 C C . ALA A 1 112 ? -0.310 12.162 23.664 1.00 95.56 112 ALA A C 1
ATOM 841 O O . ALA A 1 112 ? 0.429 11.975 24.631 1.00 95.56 112 ALA A O 1
ATOM 842 N N . ARG A 1 113 ? 0.177 12.572 22.484 1.00 94.88 113 ARG A N 1
ATOM 843 C CA . ARG A 1 113 ? 1.621 12.720 22.205 1.00 94.88 113 ARG A CA 1
ATOM 844 C C . ARG A 1 113 ? 1.991 14.040 21.532 1.00 94.88 113 ARG A C 1
ATOM 846 O O . ARG A 1 113 ?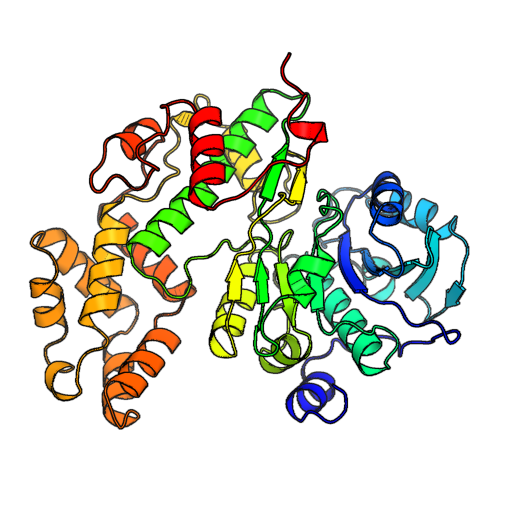 3.160 14.237 21.197 1.00 94.88 113 ARG A O 1
ATOM 853 N N . GLY A 1 114 ? 1.027 14.933 21.328 1.00 93.00 114 GLY A N 1
ATOM 854 C CA . GLY A 1 114 ? 1.199 16.135 20.523 1.00 93.00 114 GLY A CA 1
ATOM 855 C C . GLY A 1 114 ? 1.252 15.842 19.016 1.00 93.00 114 GLY A C 1
ATOM 856 O O . GLY A 1 114 ? 1.087 14.699 18.576 1.00 93.00 114 GLY A O 1
ATOM 857 N N . PRO A 1 115 ? 1.510 16.874 18.194 1.00 92.75 115 PRO A N 1
ATOM 858 C CA . PRO A 1 115 ? 1.619 16.717 16.751 1.00 92.75 115 PRO A CA 1
ATOM 859 C C . PRO A 1 115 ? 2.739 15.746 16.349 1.00 92.75 115 PRO A C 1
ATOM 861 O O . PRO A 1 115 ? 3.888 15.853 16.788 1.00 92.75 115 PRO A O 1
ATOM 864 N N . SER A 1 116 ? 2.418 14.827 15.443 1.00 92.56 116 SER A N 1
ATOM 865 C CA . SER A 1 116 ? 3.340 13.827 14.917 1.00 92.56 116 SER A CA 1
ATOM 866 C C . SER A 1 116 ? 4.508 14.469 14.163 1.00 92.56 116 SER A C 1
ATOM 868 O O . SER A 1 116 ? 4.292 15.364 13.336 1.00 92.56 116 SER A O 1
ATOM 870 N N . PRO A 1 117 ? 5.746 13.963 14.332 1.00 93.62 117 PRO A N 1
ATOM 871 C CA . PRO A 1 117 ? 6.887 14.424 13.556 1.00 93.62 117 PRO A CA 1
ATOM 872 C C . PRO A 1 117 ? 6.626 14.371 12.048 1.00 93.62 117 PRO A C 1
ATOM 874 O O . PRO A 1 117 ? 6.118 13.367 11.538 1.00 93.62 117 PRO A O 1
ATOM 877 N N . VAL A 1 118 ? 7.053 15.409 11.319 1.00 88.06 118 VAL A N 1
ATOM 878 C CA . VAL A 1 118 ? 6.788 15.573 9.870 1.00 88.06 118 VAL A CA 1
ATOM 879 C C . VAL A 1 118 ? 7.180 14.342 9.049 1.00 88.06 118 VAL A C 1
ATOM 881 O O . VAL A 1 118 ? 6.516 14.010 8.076 1.00 88.06 1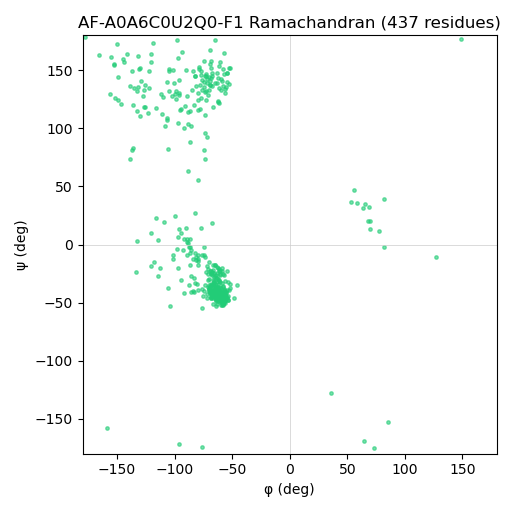18 VAL A O 1
ATOM 884 N N . ARG A 1 119 ? 8.247 13.631 9.441 1.00 90.38 119 ARG A N 1
ATOM 885 C CA . ARG A 1 119 ? 8.736 12.431 8.736 1.00 90.38 119 ARG A CA 1
ATOM 886 C C . ARG A 1 119 ? 7.985 11.143 9.079 1.00 90.38 119 ARG A C 1
ATOM 888 O O . ARG A 1 119 ? 8.211 10.147 8.399 1.00 90.38 119 ARG A O 1
ATOM 895 N N . GLN A 1 120 ? 7.137 11.145 10.106 1.00 90.19 120 GLN A N 1
ATOM 896 C CA . GLN A 1 120 ? 6.434 9.958 10.602 1.00 90.19 120 GLN A CA 1
ATOM 897 C C . GLN A 1 120 ? 4.950 9.942 10.222 1.00 90.19 120 GLN A C 1
ATOM 899 O O . GLN A 1 120 ? 4.458 8.872 9.878 1.00 90.19 120 GLN A O 1
ATOM 904 N N . GLY A 1 121 ? 4.281 11.103 10.226 1.00 87.31 121 GLY A N 1
ATOM 905 C CA . GLY A 1 121 ? 2.956 11.339 9.631 1.00 87.31 121 GLY A CA 1
ATOM 906 C C . GLY A 1 121 ? 1.959 10.174 9.727 1.00 87.31 121 GLY A C 1
ATOM 907 O O . GLY A 1 121 ? 1.709 9.644 10.809 1.00 87.31 121 GLY A O 1
ATOM 908 N N . VAL A 1 122 ? 1.376 9.791 8.585 1.00 92.12 122 VAL A N 1
ATOM 909 C CA . VAL A 1 122 ? 0.360 8.724 8.478 1.00 92.12 122 VAL A CA 1
ATOM 910 C C . VAL A 1 122 ? 0.881 7.342 8.888 1.00 92.12 122 VAL A C 1
ATOM 912 O O . VAL A 1 122 ? 0.135 6.566 9.481 1.00 92.12 122 VAL A O 1
ATOM 915 N N . GLY A 1 123 ? 2.163 7.036 8.671 1.00 95.75 123 GLY A N 1
ATOM 916 C CA . GLY A 1 123 ? 2.730 5.741 9.042 1.00 95.75 123 GLY A CA 1
ATOM 917 C C . GLY A 1 123 ? 2.788 5.504 10.547 1.00 95.75 123 GLY A C 1
ATOM 918 O O . GLY A 1 123 ? 2.620 4.366 10.978 1.00 95.75 123 GLY A O 1
ATOM 919 N N . LEU A 1 124 ? 2.953 6.553 11.366 1.00 96.56 124 LEU A N 1
ATOM 920 C CA . LEU A 1 124 ? 2.802 6.420 12.820 1.00 96.56 124 LEU A CA 1
ATOM 921 C C . LEU A 1 124 ? 1.347 6.122 13.206 1.00 96.56 124 LEU A C 1
ATOM 923 O O . LEU A 1 124 ? 1.111 5.229 14.017 1.00 96.56 124 LEU A O 1
ATOM 927 N N . ALA A 1 125 ? 0.380 6.806 12.589 1.00 96.69 125 ALA A N 1
ATOM 928 C CA . ALA A 1 125 ? -1.041 6.573 12.846 1.00 96.69 125 ALA A CA 1
ATOM 929 C C . ALA A 1 125 ? -1.470 5.143 12.470 1.00 96.69 125 ALA A C 1
ATOM 931 O O . ALA A 1 125 ? -2.067 4.445 13.286 1.00 96.69 125 ALA A O 1
ATOM 932 N N . ARG A 1 126 ? -1.081 4.661 11.280 1.00 97.56 126 ARG A N 1
ATOM 933 C CA . ARG A 1 126 ? -1.318 3.271 10.848 1.00 97.56 126 ARG A CA 1
ATOM 934 C C . ARG A 1 126 ? -0.644 2.260 11.764 1.00 97.56 126 ARG A C 1
ATOM 936 O O . ARG A 1 126 ? -1.259 1.257 12.119 1.00 97.56 126 ARG A O 1
ATOM 943 N N . LYS A 1 127 ? 0.599 2.531 12.183 1.00 98.12 127 LYS A N 1
ATOM 944 C CA . LYS A 1 127 ? 1.310 1.674 13.135 1.00 98.12 127 LYS A CA 1
ATOM 945 C C . LYS A 1 127 ? 0.544 1.553 14.450 1.00 98.12 127 LYS A C 1
ATOM 947 O O . LYS A 1 127 ? 0.298 0.434 14.877 1.00 98.12 127 LYS A O 1
ATOM 952 N N . LEU A 1 128 ? 0.163 2.673 15.065 1.00 97.75 128 LEU A N 1
ATOM 953 C CA . LEU A 1 128 ? -0.582 2.688 16.328 1.00 97.75 128 LEU A CA 1
ATOM 954 C C . LEU A 1 128 ? -1.932 1.986 16.200 1.00 97.75 128 LEU A C 1
ATOM 956 O O . LEU A 1 128 ? -2.274 1.171 17.049 1.00 97.75 128 LEU A O 1
ATOM 960 N N . GLY A 1 129 ? -2.660 2.242 15.113 1.00 98.31 129 GLY A N 1
ATOM 961 C CA . GLY A 1 129 ? -3.941 1.591 14.863 1.00 98.31 129 GLY A CA 1
ATOM 962 C C . GLY A 1 129 ? -3.803 0.075 14.717 1.00 98.31 129 GLY A C 1
ATOM 963 O O . GLY A 1 129 ? -4.542 -0.674 15.346 1.00 98.31 129 GLY A O 1
ATOM 964 N N . CYS A 1 130 ? -2.802 -0.397 13.969 1.00 98.50 130 CYS A N 1
ATOM 965 C CA . CYS A 1 130 ? -2.525 -1.830 13.841 1.00 98.50 130 CYS A CA 1
ATOM 966 C C . CYS A 1 130 ? -1.964 -2.454 15.128 1.00 98.50 130 CYS A C 1
ATOM 968 O O . CYS A 1 130 ? -2.184 -3.638 15.379 1.00 98.50 130 CYS A O 1
ATOM 970 N N . ASP A 1 131 ? -1.241 -1.689 15.943 1.00 98.38 131 ASP A N 1
ATOM 971 C CA . ASP A 1 131 ? -0.744 -2.128 17.247 1.00 98.38 131 ASP A CA 1
ATOM 972 C C . ASP A 1 131 ? -1.906 -2.328 18.228 1.00 98.38 131 ASP A C 1
ATOM 974 O O . ASP A 1 131 ? -1.990 -3.382 18.858 1.00 98.38 131 ASP A O 1
ATOM 978 N N . LEU A 1 132 ? -2.842 -1.374 18.284 1.00 98.19 132 LEU A N 1
ATOM 979 C CA . LEU A 1 132 ? -4.100 -1.498 19.021 1.00 98.19 132 LEU A CA 1
ATOM 980 C C . LEU A 1 132 ? -4.919 -2.685 18.502 1.00 98.19 132 LEU A C 1
ATOM 982 O O . LEU A 1 132 ? -5.251 -3.572 19.280 1.00 98.19 132 LEU A O 1
ATOM 986 N N . ALA A 1 133 ? -5.156 -2.780 17.192 1.00 98.25 133 ALA A N 1
ATOM 987 C CA . ALA A 1 133 ? -5.852 -3.920 16.592 1.00 98.25 133 ALA A CA 1
ATOM 988 C C . ALA A 1 133 ? -5.207 -5.262 16.982 1.00 98.25 133 ALA A C 1
ATOM 990 O O . ALA A 1 133 ? -5.892 -6.195 17.391 1.00 98.25 133 ALA A O 1
ATOM 991 N N . SER A 1 134 ? -3.874 -5.345 16.945 1.00 97.88 134 SER A N 1
ATOM 992 C CA . SER A 1 134 ? -3.137 -6.548 17.343 1.00 97.88 134 SER A CA 1
ATOM 993 C C . SER A 1 134 ? -3.312 -6.886 18.827 1.00 97.88 134 SER A C 1
ATOM 995 O O . SER A 1 134 ? -3.373 -8.065 19.172 1.00 97.88 134 SER A O 1
ATOM 997 N N . LEU A 1 135 ? -3.396 -5.885 19.713 1.00 96.81 135 LEU A N 1
ATOM 998 C CA . LEU A 1 135 ? -3.695 -6.098 21.133 1.00 96.81 135 LEU A CA 1
ATOM 999 C C . LEU A 1 135 ? -5.108 -6.661 21.325 1.00 96.81 135 LEU A C 1
ATOM 1001 O O . LEU A 1 135 ? -5.268 -7.621 22.075 1.00 96.81 135 LEU A O 1
ATOM 1005 N N . TRP A 1 136 ? -6.101 -6.119 20.619 1.00 97.12 136 TRP A N 1
ATOM 1006 C CA . TRP A 1 136 ? -7.493 -6.576 20.675 1.00 97.12 136 TRP A CA 1
ATOM 1007 C C . TRP A 1 136 ? -7.663 -7.998 20.117 1.00 97.12 136 TRP A C 1
ATOM 1009 O O . TRP A 1 136 ? -8.271 -8.845 20.773 1.00 97.12 136 TRP A O 1
ATOM 1019 N N . ILE A 1 137 ? -7.035 -8.310 18.978 1.00 96.50 137 ILE A N 1
ATOM 1020 C CA . ILE A 1 137 ? -6.976 -9.675 18.424 1.00 96.50 137 ILE A CA 1
ATOM 1021 C C . ILE A 1 137 ? -6.284 -10.623 19.413 1.00 96.50 137 ILE A C 1
ATOM 1023 O O . ILE A 1 137 ? -6.754 -11.729 19.675 1.00 96.50 137 ILE A O 1
ATOM 1027 N N . ALA A 1 138 ? -5.164 -10.206 20.012 1.00 94.88 138 ALA A N 1
ATOM 1028 C CA . ALA A 1 138 ? -4.457 -11.027 20.991 1.00 94.88 138 ALA A CA 1
ATOM 1029 C C . ALA A 1 138 ? -5.271 -11.259 22.276 1.00 94.88 138 ALA A C 1
ATOM 1031 O O . ALA A 1 138 ? -5.134 -12.319 22.884 1.00 94.88 138 ALA A O 1
ATOM 1032 N N . ALA A 1 139 ? -6.118 -10.311 22.675 1.00 94.06 139 ALA A N 1
ATOM 1033 C CA . ALA A 1 139 ? -7.031 -10.459 23.804 1.00 94.06 139 ALA A CA 1
ATOM 1034 C C . ALA A 1 139 ? -8.240 -11.367 23.501 1.00 94.06 139 ALA A C 1
ATOM 1036 O O . ALA A 1 139 ? -8.973 -11.709 24.421 1.00 94.06 139 ALA A O 1
ATOM 1037 N N . GLY A 1 140 ? -8.446 -11.778 22.242 1.00 94.50 140 GLY A N 1
ATOM 1038 C CA . GLY A 1 140 ? -9.632 -12.533 21.823 1.00 94.50 140 GLY A CA 1
ATOM 1039 C C . GLY A 1 140 ? -10.886 -11.667 21.658 1.00 94.50 140 GLY A C 1
ATOM 1040 O O . GLY A 1 140 ? -11.979 -12.199 21.501 1.00 94.50 140 GLY A O 1
ATOM 1041 N N . ALA A 1 141 ? -10.729 -10.341 21.673 1.00 96.06 141 ALA A N 1
ATOM 1042 C CA . ALA A 1 141 ? -11.813 -9.379 21.483 1.00 96.06 141 ALA A CA 1
ATOM 1043 C C . ALA A 1 141 ? -12.186 -9.186 20.003 1.00 96.06 141 ALA A C 1
ATOM 1045 O O . ALA A 1 141 ? -13.219 -8.601 19.694 1.00 96.06 141 ALA A O 1
ATOM 1046 N N . VAL A 1 142 ? -11.329 -9.656 19.094 1.00 97.00 142 VAL A N 1
ATOM 1047 C CA . VAL A 1 142 ? -11.581 -9.731 17.653 1.00 97.00 142 VAL A CA 1
ATOM 1048 C C . VAL A 1 142 ? -11.295 -11.160 17.200 1.00 97.00 142 VAL A C 1
ATOM 1050 O O . VAL A 1 142 ? -10.213 -11.684 17.476 1.00 97.00 142 VAL A O 1
ATOM 1053 N N . SER A 1 143 ? -12.253 -11.779 16.511 1.00 95.75 143 SER A N 1
ATOM 1054 C CA . SER A 1 143 ? -12.155 -13.168 16.045 1.00 95.75 143 SER A CA 1
ATOM 1055 C C . SER A 1 143 ? -11.236 -13.321 14.832 1.00 95.75 143 SER A C 1
ATOM 1057 O O . SER A 1 143 ? -10.411 -14.236 14.791 1.00 95.75 143 SER A O 1
ATOM 1059 N N . SER A 1 144 ? -11.353 -12.429 13.843 1.00 95.88 144 SER A N 1
ATOM 1060 C CA . SER A 1 144 ? -10.510 -12.471 12.648 1.00 95.88 144 SER A CA 1
ATOM 1061 C C . SER A 1 144 ? -9.050 -12.128 12.963 1.00 95.88 144 SER A C 1
ATOM 1063 O O . SER A 1 144 ? -8.745 -11.244 13.764 1.00 95.88 144 SER A O 1
ATOM 1065 N N . ALA A 1 145 ? -8.123 -12.802 12.281 1.00 95.75 145 ALA A N 1
ATOM 1066 C CA . ALA A 1 145 ? -6.700 -12.468 12.324 1.00 95.75 145 ALA A CA 1
ATOM 1067 C C . ALA A 1 145 ? -6.327 -11.322 11.366 1.00 95.75 145 ALA A C 1
ATOM 1069 O O . ALA A 1 145 ? -5.176 -10.878 11.371 1.00 95.75 145 ALA A O 1
ATOM 1070 N N . TRP A 1 146 ? -7.262 -10.872 10.528 1.00 98.06 146 TRP A N 1
ATOM 1071 C CA . TRP A 1 146 ? -7.033 -9.825 9.543 1.00 98.06 146 TRP A CA 1
ATOM 1072 C C . TRP A 1 146 ? -7.214 -8.433 10.146 1.00 98.06 146 TRP A C 1
ATOM 1074 O O . TRP A 1 146 ? -8.205 -8.139 10.809 1.00 98.06 146 TRP A O 1
ATOM 1084 N N . ILE A 1 147 ? -6.255 -7.556 9.858 1.00 98.50 147 ILE A N 1
ATOM 1085 C CA . ILE A 1 147 ? -6.329 -6.124 10.137 1.00 98.50 147 ILE A CA 1
ATOM 1086 C C . ILE A 1 147 ? -6.503 -5.416 8.797 1.00 98.50 147 ILE A C 1
ATOM 1088 O O . ILE A 1 147 ? -5.543 -5.263 8.031 1.00 98.50 147 ILE A O 1
ATOM 1092 N N . VAL A 1 148 ? -7.731 -4.998 8.497 1.00 98.50 148 VAL A N 1
ATOM 1093 C CA . VAL A 1 148 ? -8.026 -4.218 7.293 1.00 98.50 148 VAL A CA 1
ATOM 1094 C C . VAL A 1 148 ? -7.582 -2.785 7.529 1.00 98.50 148 VAL A C 1
ATOM 1096 O O . VAL A 1 148 ? -7.957 -2.165 8.511 1.00 98.50 148 VAL A O 1
ATOM 1099 N N . ASN A 1 149 ? -6.763 -2.244 6.643 1.00 98.12 149 ASN A N 1
ATOM 1100 C CA . ASN A 1 149 ? -6.368 -0.848 6.663 1.00 98.12 149 ASN A CA 1
ATOM 1101 C C . ASN A 1 149 ? -7.108 -0.119 5.553 1.00 98.12 149 ASN A C 1
ATOM 1103 O O . ASN A 1 149 ? -7.103 -0.553 4.401 1.00 98.12 149 ASN A O 1
ATOM 1107 N N . THR A 1 150 ? -7.698 1.018 5.892 1.00 96.25 150 THR A N 1
ATOM 1108 C CA . THR A 1 150 ? -8.340 1.878 4.908 1.00 96.25 150 THR A CA 1
ATOM 1109 C C . THR A 1 150 ? -8.095 3.345 5.236 1.00 96.25 150 THR A C 1
ATOM 1111 O O . THR A 1 150 ? -7.638 3.663 6.332 1.00 96.25 150 THR A O 1
ATOM 1114 N N . ASP A 1 151 ? -8.326 4.232 4.275 1.00 94.25 151 ASP A N 1
ATOM 1115 C CA . ASP A 1 151 ? -8.224 5.673 4.508 1.00 94.25 151 ASP A CA 1
ATOM 1116 C C . ASP A 1 151 ? -9.607 6.258 4.793 1.00 94.25 151 ASP A C 1
ATOM 1118 O O . ASP A 1 151 ? -10.639 5.676 4.462 1.00 94.25 151 ASP A O 1
ATOM 1122 N N . ALA A 1 152 ? -9.637 7.437 5.409 1.00 92.81 152 ALA A N 1
ATOM 1123 C CA . ALA A 1 152 ? -10.888 8.103 5.742 1.00 92.81 152 ALA A CA 1
ATOM 1124 C C . ALA A 1 152 ? -11.754 8.434 4.512 1.00 92.81 152 ALA A C 1
ATOM 1126 O O . ALA A 1 152 ? -12.959 8.579 4.660 1.00 92.81 152 ALA A O 1
ATOM 1127 N N . ASP A 1 153 ? -11.172 8.545 3.315 1.00 91.25 153 ASP A N 1
ATOM 1128 C CA . ASP A 1 153 ? -11.832 8.811 2.030 1.00 91.25 153 ASP A CA 1
ATOM 1129 C C . ASP A 1 153 ? -12.181 7.541 1.232 1.00 91.25 153 ASP A C 1
ATOM 1131 O O . ASP A 1 153 ? -12.575 7.625 0.069 1.00 91.25 153 ASP A O 1
ATOM 1135 N N . ALA A 1 154 ? -12.052 6.365 1.847 1.00 93.94 154 ALA A N 1
ATOM 1136 C CA . ALA A 1 154 ? -12.351 5.090 1.220 1.00 93.94 154 ALA A CA 1
ATOM 1137 C C . ALA A 1 154 ? -13.721 4.540 1.646 1.00 93.94 154 ALA A C 1
ATOM 1139 O O . ALA A 1 154 ? -14.210 4.773 2.754 1.00 93.94 154 ALA A O 1
ATOM 1140 N N . ARG A 1 155 ? -14.347 3.776 0.750 1.00 94.44 155 ARG A N 1
ATOM 1141 C CA . ARG A 1 155 ? -15.584 3.030 1.002 1.00 94.44 155 ARG A CA 1
ATOM 1142 C C . ARG A 1 155 ? -15.321 1.567 0.713 1.00 94.44 155 ARG A C 1
ATOM 1144 O O . ARG A 1 155 ? -15.071 1.196 -0.437 1.00 94.44 155 ARG A O 1
ATOM 1151 N N . LEU A 1 156 ? -15.357 0.760 1.768 1.00 94.12 156 LEU A N 1
ATOM 1152 C CA . LEU A 1 156 ? -15.182 -0.674 1.639 1.00 94.12 156 LEU A CA 1
ATOM 1153 C C . LEU A 1 156 ? -16.455 -1.307 1.050 1.00 94.12 156 LEU A C 1
ATOM 1155 O O . LEU A 1 156 ? -17.564 -0.905 1.405 1.00 94.12 156 LEU A O 1
ATOM 1159 N N . PRO A 1 157 ? -16.305 -2.284 0.153 1.00 92.75 157 PRO A N 1
ATOM 1160 C CA . PRO A 1 157 ? -17.418 -3.077 -0.355 1.00 92.75 157 PRO A CA 1
ATOM 1161 C C . PRO A 1 157 ? -18.012 -3.985 0.748 1.00 92.75 157 PRO A C 1
ATOM 1163 O O . PRO A 1 157 ? -17.278 -4.374 1.660 1.00 92.75 157 PRO A O 1
ATOM 1166 N N . PRO A 1 158 ? -19.315 -4.333 0.693 1.00 90.19 158 PRO A N 1
ATOM 1167 C CA . PRO A 1 158 ? -19.991 -5.070 1.771 1.00 90.19 158 PRO A CA 1
ATOM 1168 C C . PRO A 1 158 ? -19.411 -6.462 2.067 1.00 90.19 158 PRO A C 1
ATOM 1170 O O . PRO A 1 158 ? -19.415 -6.899 3.210 1.00 90.19 158 PRO A O 1
ATOM 1173 N N . ASP A 1 159 ? -18.876 -7.131 1.049 1.00 91.44 159 ASP A N 1
ATOM 1174 C CA . ASP A 1 159 ? -18.284 -8.474 1.101 1.00 91.44 159 ASP A CA 1
ATOM 1175 C C . ASP A 1 159 ? -16.769 -8.449 1.406 1.00 91.44 159 ASP A C 1
ATOM 1177 O O . ASP A 1 159 ? -16.055 -9.427 1.167 1.00 91.44 159 ASP A O 1
ATOM 1181 N N . CYS A 1 160 ? -16.219 -7.315 1.867 1.00 93.19 160 CYS A N 1
ATOM 1182 C CA . CYS A 1 160 ? -14.769 -7.153 2.019 1.00 93.19 160 CYS A CA 1
ATOM 1183 C C . CYS A 1 160 ? -14.153 -8.168 2.993 1.00 93.19 160 CYS A C 1
ATOM 1185 O O . CYS A 1 160 ? -13.052 -8.656 2.742 1.00 93.19 160 CYS A O 1
ATOM 1187 N N . PHE A 1 161 ? -14.853 -8.518 4.073 1.00 95.19 161 PHE A N 1
ATOM 1188 C CA . PHE A 1 161 ? -14.344 -9.460 5.067 1.00 95.19 161 PHE A CA 1
ATOM 1189 C C . PHE A 1 161 ? -14.491 -10.921 4.633 1.00 95.19 161 PHE A C 1
ATOM 1191 O O . PHE A 1 161 ? -13.547 -11.689 4.789 1.00 95.19 161 PHE A O 1
ATOM 1198 N N . GLU A 1 162 ? -15.606 -11.282 3.992 1.00 94.44 162 GLU A N 1
ATOM 1199 C CA . GLU A 1 162 ? -15.847 -12.637 3.470 1.00 94.44 162 GLU A CA 1
ATOM 1200 C C . GLU A 1 162 ? -14.750 -13.061 2.481 1.00 94.44 162 GLU A C 1
ATOM 1202 O O . GLU A 1 162 ? -14.257 -14.190 2.506 1.00 94.44 162 GLU A O 1
ATOM 1207 N N . ARG A 1 163 ? -14.289 -12.118 1.649 1.00 94.81 163 ARG A N 1
ATOM 1208 C CA . ARG A 1 163 ? -13.173 -12.339 0.720 1.00 94.81 163 ARG A CA 1
ATOM 1209 C C . ARG A 1 163 ? -11.849 -12.652 1.413 1.00 94.81 163 ARG A C 1
ATOM 1211 O O . ARG A 1 163 ? -11.015 -13.332 0.820 1.00 94.81 163 ARG A O 1
ATOM 1218 N N . LEU A 1 164 ? -11.636 -12.155 2.630 1.00 96.25 164 LEU A N 1
ATOM 1219 C CA . LEU A 1 164 ? -10.434 -12.439 3.417 1.00 96.25 164 LEU A CA 1
ATOM 1220 C C . LEU A 1 164 ? -10.514 -13.798 4.112 1.00 96.25 164 LEU A C 1
ATOM 1222 O O . LEU A 1 164 ? -9.493 -14.476 4.232 1.00 96.25 164 LEU A O 1
ATOM 1226 N N . ASP A 1 165 ? -11.708 -14.209 4.534 1.00 92.56 165 ASP A N 1
ATOM 1227 C CA . ASP A 1 165 ? -11.932 -15.507 5.178 1.00 92.56 165 ASP A CA 1
ATOM 1228 C C . ASP A 1 165 ? -11.737 -16.678 4.197 1.00 92.56 165 ASP A C 1
ATOM 1230 O O . ASP A 1 165 ? -11.360 -17.776 4.602 1.00 92.56 165 ASP A O 1
ATOM 1234 N N . ALA A 1 166 ? -11.910 -16.430 2.895 1.00 93.19 166 ALA A N 1
ATOM 1235 C CA . ALA A 1 166 ? -11.636 -17.395 1.830 1.00 93.19 166 ALA A CA 1
ATOM 1236 C C . ALA A 1 166 ? -10.135 -17.588 1.515 1.00 93.19 166 ALA A C 1
ATOM 1238 O O . ALA A 1 166 ? -9.782 -18.470 0.726 1.00 93.19 166 ALA A O 1
ATOM 1239 N N . LEU A 1 167 ? -9.240 -16.765 2.074 1.00 95.94 167 LEU A N 1
ATOM 1240 C CA . LEU A 1 167 ? -7.810 -16.847 1.779 1.00 95.94 167 LEU A CA 1
ATOM 1241 C C . LEU A 1 167 ? -7.113 -17.980 2.548 1.00 95.94 167 LEU A C 1
ATOM 1243 O O . LEU A 1 167 ? -7.480 -18.286 3.684 1.00 95.94 167 LEU A O 1
ATOM 1247 N N . PRO A 1 168 ? -6.034 -18.561 1.986 1.00 94.12 168 PRO A N 1
ATOM 1248 C CA . PRO A 1 168 ? -5.179 -19.492 2.715 1.00 94.12 168 PRO A CA 1
ATOM 1249 C C . PRO A 1 168 ? -4.660 -18.889 4.024 1.00 94.12 168 PRO A C 1
ATOM 1251 O O . PRO A 1 168 ? -4.251 -17.725 4.060 1.00 94.12 168 PRO A O 1
ATOM 1254 N N . ALA A 1 169 ? -4.618 -19.696 5.086 1.00 90.00 169 ALA A N 1
ATOM 1255 C CA . ALA A 1 169 ? -4.244 -19.253 6.431 1.00 90.00 169 ALA A CA 1
ATOM 1256 C C . ALA A 1 169 ? -2.799 -18.718 6.548 1.00 90.00 169 ALA A C 1
ATOM 1258 O O . ALA A 1 169 ? -2.488 -17.999 7.497 1.00 90.00 169 ALA A O 1
ATOM 1259 N N . ASP A 1 170 ? -1.918 -19.066 5.606 1.00 94.00 170 ASP A N 1
ATOM 1260 C CA . ASP A 1 170 ? -0.529 -18.600 5.519 1.00 94.00 170 ASP A CA 1
ATOM 1261 C C . ASP A 1 170 ? -0.361 -17.303 4.702 1.00 94.00 170 ASP A C 1
ATOM 1263 O O . ASP A 1 170 ? 0.759 -16.809 4.538 1.00 94.00 170 ASP A O 1
ATOM 1267 N N . SER A 1 171 ? -1.461 -16.723 4.209 1.00 97.06 171 SER A N 1
ATOM 1268 C CA . SER A 1 171 ? -1.453 -15.432 3.519 1.00 97.06 171 SER A CA 1
ATOM 1269 C C . SER A 1 171 ? -0.977 -14.322 4.461 1.00 97.06 171 SER A C 1
ATOM 1271 O O . SER A 1 171 ? -1.549 -14.075 5.524 1.00 97.06 171 SER A O 1
ATOM 1273 N N . ALA A 1 172 ? 0.069 -13.604 4.052 1.00 97.38 172 ALA A N 1
ATOM 1274 C CA . ALA A 1 172 ? 0.646 -12.519 4.838 1.00 97.38 172 ALA A CA 1
ATOM 1275 C C . ALA A 1 172 ? -0.123 -11.204 4.674 1.00 97.38 172 ALA A C 1
ATOM 1277 O O . ALA A 1 172 ? -0.208 -10.407 5.614 1.00 97.38 172 ALA A O 1
ATOM 1278 N N . GLY A 1 173 ? -0.673 -10.970 3.484 1.00 97.81 173 GLY A N 1
ATOM 1279 C CA . GLY A 1 173 ? -1.419 -9.765 3.152 1.00 97.81 173 GLY A CA 1
ATOM 1280 C C . GLY A 1 173 ? -2.412 -9.996 2.022 1.00 97.81 173 GLY A C 1
ATOM 1281 O O . GLY A 1 173 ? -2.274 -10.939 1.243 1.00 97.81 173 GLY A O 1
ATOM 1282 N N . ALA A 1 174 ? -3.383 -9.101 1.916 1.00 98.00 174 ALA A N 1
ATOM 1283 C CA . ALA A 1 174 ? -4.329 -9.057 0.817 1.00 98.00 174 ALA A CA 1
ATOM 1284 C C . ALA A 1 174 ? -4.542 -7.614 0.352 1.00 98.00 174 ALA A C 1
ATOM 1286 O O . ALA A 1 174 ? -4.437 -6.675 1.142 1.00 98.00 174 ALA A O 1
ATOM 1287 N N . LEU A 1 175 ? -4.818 -7.442 -0.935 1.00 98.06 175 LEU A N 1
ATOM 1288 C CA . LEU A 1 175 ? -5.034 -6.146 -1.565 1.00 98.06 175 LEU A CA 1
ATOM 1289 C C . LEU A 1 175 ? -6.377 -6.153 -2.281 1.00 98.06 175 LEU A C 1
ATOM 1291 O O . LEU A 1 175 ? -6.585 -6.951 -3.198 1.00 98.06 175 LEU A O 1
ATOM 1295 N N . PHE A 1 176 ? -7.275 -5.271 -1.857 1.00 97.94 176 PHE A N 1
ATOM 1296 C CA . PHE A 1 176 ? -8.576 -5.106 -2.488 1.00 97.94 176 PHE A CA 1
ATOM 1297 C C . PHE A 1 176 ? -8.453 -4.408 -3.853 1.00 97.94 176 PHE A C 1
ATOM 1299 O O . PHE A 1 176 ? -7.609 -3.520 -4.016 1.00 97.94 176 PHE A O 1
ATOM 1306 N N . PRO A 1 177 ? -9.319 -4.749 -4.825 1.00 97.50 177 PRO A N 1
ATOM 1307 C CA . PRO A 1 177 ? -9.548 -3.919 -6.002 1.00 97.50 177 PRO A CA 1
ATOM 1308 C C . PRO A 1 177 ? -9.898 -2.487 -5.599 1.00 97.50 177 PRO A C 1
ATOM 1310 O O . PRO A 1 177 ? -10.488 -2.274 -4.536 1.00 97.50 177 PRO A O 1
ATOM 1313 N N . PHE A 1 178 ? -9.585 -1.500 -6.437 1.00 97.62 178 PHE A N 1
ATOM 1314 C CA . PHE A 1 178 ? -9.929 -0.110 -6.138 1.00 97.62 178 PHE A CA 1
ATOM 1315 C C . PHE A 1 178 ? -10.309 0.704 -7.361 1.00 97.62 178 PHE A C 1
ATOM 1317 O O . PHE A 1 178 ? -9.986 0.349 -8.492 1.00 97.62 178 PHE A O 1
ATOM 1324 N N . TRP A 1 179 ? -11.013 1.802 -7.098 1.00 96.50 179 TRP A N 1
ATOM 1325 C CA . TRP A 1 179 ? -11.434 2.765 -8.103 1.00 96.50 179 TRP A CA 1
ATOM 1326 C C . TRP A 1 179 ? -11.579 4.158 -7.492 1.00 96.50 179 TRP A C 1
ATOM 1328 O O . TRP A 1 179 ? -12.334 4.345 -6.534 1.00 96.50 179 TRP A O 1
ATOM 1338 N N . HIS A 1 180 ? -10.913 5.156 -8.070 1.00 95.94 180 HIS A N 1
ATOM 1339 C CA . HIS A 1 180 ? -11.140 6.555 -7.730 1.00 95.94 180 HIS A CA 1
ATOM 1340 C C . HIS A 1 180 ? -12.421 7.051 -8.399 1.00 95.94 180 HIS A C 1
ATOM 1342 O O . HIS A 1 180 ? -12.539 7.101 -9.629 1.00 95.94 180 HIS A O 1
ATOM 1348 N N . ARG A 1 181 ? -13.401 7.419 -7.578 1.00 94.00 181 ARG A N 1
ATOM 1349 C CA . ARG A 1 181 ? -14.679 7.949 -8.045 1.00 94.00 181 ARG A CA 1
ATOM 1350 C C . ARG A 1 181 ? -14.493 9.358 -8.604 1.00 94.00 181 ARG A C 1
ATOM 1352 O O . ARG A 1 181 ? -13.792 10.157 -7.975 1.00 94.00 181 ARG A O 1
ATOM 1359 N N . PRO A 1 182 ? -15.147 9.701 -9.724 1.00 91.88 182 PRO A N 1
ATOM 1360 C CA . PRO A 1 182 ? -15.286 11.091 -10.130 1.00 91.88 182 PRO A CA 1
ATOM 1361 C C . PRO A 1 182 ? -15.958 11.924 -9.027 1.00 91.88 182 PRO A C 1
ATOM 1363 O O . PRO A 1 182 ? -16.820 11.429 -8.300 1.00 91.88 182 PRO A O 1
ATOM 1366 N N . CYS A 1 183 ? -15.563 13.185 -8.925 1.00 91.81 183 CYS A N 1
ATOM 1367 C CA . CYS A 1 183 ? -16.210 14.225 -8.134 1.00 91.81 183 CYS A CA 1
ATOM 1368 C C . CYS A 1 183 ? -16.682 15.375 -9.042 1.00 91.81 183 CYS A C 1
ATOM 1370 O O . CYS A 1 183 ? -16.360 15.411 -10.234 1.00 91.81 183 CYS A O 1
ATOM 1372 N N . ASP A 1 184 ? -17.409 16.333 -8.463 1.00 91.06 184 ASP A N 1
ATOM 1373 C CA . ASP A 1 184 ? -18.009 17.468 -9.185 1.00 91.06 184 ASP A CA 1
ATOM 1374 C C . ASP A 1 184 ? -16.967 18.372 -9.872 1.00 91.06 184 ASP A C 1
ATOM 1376 O O . ASP A 1 184 ? -17.260 19.079 -10.837 1.00 91.06 184 ASP A O 1
ATOM 1380 N N . GLU A 1 185 ? -15.713 18.322 -9.422 1.00 93.62 185 GLU A N 1
ATOM 1381 C CA . GLU A 1 185 ? -14.599 19.024 -10.047 1.00 93.62 185 GLU A CA 1
ATOM 1382 C C . GLU A 1 185 ? -13.992 18.195 -11.191 1.00 93.62 185 GLU A C 1
ATOM 1384 O O . GLU A 1 185 ? -13.185 17.283 -10.981 1.00 93.62 185 GLU A O 1
ATOM 1389 N N . ALA A 1 186 ? -14.330 18.554 -12.433 1.00 92.75 186 ALA A N 1
ATOM 1390 C CA . ALA A 1 186 ? -13.884 17.835 -13.631 1.00 92.75 186 ALA A CA 1
ATOM 1391 C C . ALA A 1 186 ? -12.353 17.689 -13.732 1.00 92.75 186 ALA A C 1
ATOM 1393 O O . ALA A 1 186 ? -11.854 16.616 -14.078 1.00 92.75 186 ALA A O 1
ATOM 1394 N N . LEU A 1 187 ? -11.589 18.741 -13.399 1.00 93.56 187 LEU A N 1
ATOM 1395 C CA . LEU A 1 187 ? -10.124 18.679 -13.411 1.00 93.56 187 LEU A CA 1
ATOM 1396 C C . LEU A 1 187 ? -9.605 17.670 -12.383 1.00 93.56 187 LEU A C 1
ATOM 1398 O O . LEU A 1 187 ? -8.774 16.838 -12.741 1.00 93.56 187 LEU A O 1
ATOM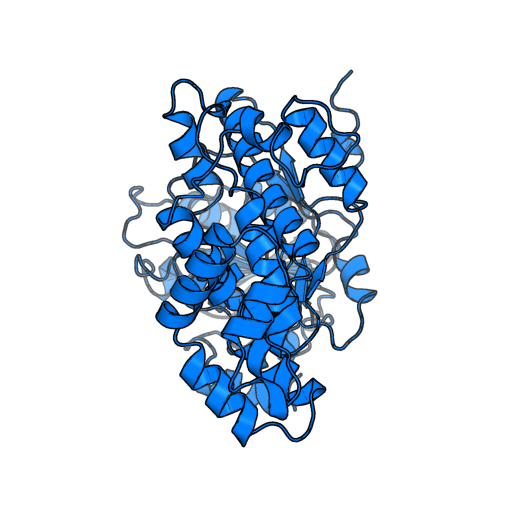 1402 N N . THR A 1 188 ? -10.114 17.720 -11.149 1.00 94.88 188 THR A N 1
ATOM 1403 C CA . THR A 1 188 ? -9.742 16.822 -10.046 1.00 94.88 188 THR A CA 1
ATOM 1404 C C . THR A 1 188 ? -10.028 15.365 -10.403 1.00 94.88 188 THR A C 1
ATOM 1406 O O . THR A 1 188 ? -9.139 14.521 -10.269 1.00 94.88 188 THR A O 1
ATOM 1409 N N . SER A 1 189 ? -11.213 15.079 -10.948 1.00 94.19 189 SER A N 1
ATOM 1410 C CA . SER A 1 189 ? -11.573 13.754 -11.469 1.00 94.19 189 SER A CA 1
ATOM 1411 C C . SER A 1 189 ? -10.590 13.272 -12.534 1.00 94.19 189 SER A C 1
ATOM 1413 O O . SER A 1 189 ? -10.062 12.164 -12.452 1.00 94.19 189 SER A O 1
ATOM 1415 N N . ARG A 1 190 ? -10.284 14.132 -13.511 1.00 93.69 190 ARG A N 1
ATOM 1416 C CA . ARG A 1 190 ? -9.420 13.805 -14.649 1.00 93.69 190 ARG A CA 1
ATOM 1417 C C . ARG A 1 190 ? -7.981 13.497 -14.239 1.00 93.69 190 ARG A C 1
ATOM 1419 O O . ARG A 1 190 ? -7.432 12.481 -14.656 1.00 93.69 190 ARG A O 1
ATOM 1426 N N . VAL A 1 191 ? -7.362 14.343 -13.414 1.00 95.81 191 VAL A N 1
ATOM 1427 C CA . VAL A 1 191 ? -5.966 14.130 -12.983 1.00 95.81 191 VAL A CA 1
ATOM 1428 C C . VAL A 1 191 ? -5.834 12.956 -12.015 1.00 95.81 191 VAL A C 1
ATOM 1430 O O . VAL A 1 191 ? -4.817 12.263 -12.037 1.00 95.81 191 VAL A O 1
ATOM 1433 N N . THR A 1 192 ? -6.866 12.691 -11.208 1.00 96.31 192 THR A N 1
ATOM 1434 C CA . THR A 1 192 ? -6.897 11.524 -10.316 1.00 96.31 192 THR A CA 1
ATOM 1435 C C . THR A 1 192 ? -7.008 10.235 -11.126 1.00 96.31 192 THR A C 1
ATOM 1437 O O . THR A 1 192 ? -6.217 9.319 -10.910 1.00 96.31 192 THR A O 1
ATOM 1440 N N . ALA A 1 193 ? -7.903 10.188 -12.117 1.00 95.94 193 ALA A N 1
ATOM 1441 C CA . ALA A 1 193 ? -8.041 9.064 -13.042 1.00 95.94 193 ALA A CA 1
ATOM 1442 C C . ALA A 1 193 ? -6.741 8.787 -13.824 1.00 95.94 193 ALA A C 1
ATOM 1444 O O . ALA A 1 193 ? -6.321 7.637 -13.959 1.00 95.94 193 ALA A O 1
ATOM 1445 N N . LEU A 1 194 ? -6.050 9.836 -14.285 1.00 96.00 194 LEU A N 1
ATOM 1446 C CA . LEU A 1 194 ? -4.763 9.698 -14.970 1.00 96.00 194 LEU A CA 1
ATOM 1447 C C . LEU A 1 194 ? -3.662 9.153 -14.043 1.00 96.00 194 LEU A C 1
ATOM 1449 O O . LEU A 1 194 ? -2.855 8.315 -14.450 1.00 96.00 194 LEU A O 1
ATOM 1453 N N . TYR A 1 195 ? -3.627 9.595 -12.783 1.00 96.81 195 TYR A N 1
ATOM 1454 C CA . TYR A 1 195 ? -2.682 9.056 -11.808 1.00 96.81 195 TYR A CA 1
ATOM 1455 C C . TYR A 1 195 ? -3.009 7.609 -11.413 1.00 96.81 195 TYR A C 1
ATOM 1457 O O . TYR A 1 195 ? -2.096 6.799 -11.255 1.00 96.81 195 TYR A O 1
ATOM 1465 N N . GLU A 1 196 ? -4.290 7.252 -11.303 1.00 97.31 196 GLU A N 1
ATOM 1466 C CA . GLU A 1 196 ? -4.722 5.864 -11.119 1.00 97.31 196 GLU A CA 1
ATOM 1467 C C . GLU A 1 196 ? -4.206 4.968 -12.254 1.00 97.31 196 GLU A C 1
ATOM 1469 O O . GLU A 1 196 ? -3.602 3.928 -11.982 1.00 97.31 196 GLU A O 1
ATOM 1474 N N . LEU A 1 197 ? -4.331 5.404 -13.515 1.00 97.06 197 LEU A N 1
ATOM 1475 C CA . LEU A 1 197 ? -3.759 4.680 -14.654 1.00 97.06 197 LEU A CA 1
ATOM 1476 C C . LEU A 1 197 ? -2.254 4.460 -14.504 1.00 97.06 197 LEU A C 1
ATOM 1478 O O . LEU A 1 197 ? -1.773 3.369 -14.803 1.00 97.06 197 LEU A O 1
ATOM 1482 N N . ARG A 1 198 ? -1.499 5.446 -14.004 1.00 97.31 198 ARG A N 1
ATOM 1483 C CA . ARG A 1 198 ? -0.066 5.266 -13.715 1.00 97.31 198 ARG A CA 1
ATOM 1484 C C . ARG A 1 198 ? 0.168 4.150 -12.692 1.00 97.31 198 ARG A C 1
ATOM 1486 O O . ARG A 1 198 ? 1.091 3.353 -12.872 1.00 97.31 198 ARG A O 1
ATOM 1493 N N . LEU A 1 199 ? -0.626 4.093 -11.618 1.00 97.56 199 LEU A N 1
ATOM 1494 C CA . LEU A 1 199 ? -0.505 3.043 -10.597 1.00 97.56 199 LEU A CA 1
ATOM 1495 C C . LEU A 1 199 ? -0.774 1.658 -11.195 1.00 97.56 199 LEU A C 1
ATOM 1497 O O . LEU A 1 199 ? -0.032 0.714 -10.924 1.00 97.56 199 LEU A O 1
ATOM 1501 N N . HIS A 1 200 ? -1.805 1.544 -12.030 1.00 97.88 200 HIS A N 1
ATOM 1502 C CA . HIS A 1 200 ? -2.141 0.307 -12.725 1.00 97.88 200 HIS A CA 1
ATOM 1503 C C . HIS A 1 200 ? -1.077 -0.107 -13.745 1.00 97.88 200 HIS A C 1
ATOM 1505 O O . HIS A 1 200 ? -0.638 -1.254 -13.734 1.00 97.88 200 HIS A O 1
ATOM 1511 N N . TYR A 1 201 ? -0.600 0.830 -14.561 1.00 98.06 201 TYR A N 1
ATOM 1512 C CA . TYR A 1 201 ? 0.422 0.583 -15.574 1.00 98.06 201 TYR A CA 1
ATOM 1513 C C . TYR A 1 201 ? 1.739 0.085 -14.974 1.00 98.06 201 TYR A C 1
ATOM 1515 O O . TYR A 1 201 ? 2.363 -0.830 -15.507 1.00 98.06 201 TYR A O 1
ATOM 1523 N N . TYR A 1 202 ? 2.152 0.638 -13.829 1.00 98.44 202 TYR A N 1
ATOM 1524 C CA . TYR A 1 202 ? 3.323 0.129 -13.116 1.00 98.44 202 TYR A CA 1
ATOM 1525 C C . TYR A 1 202 ? 3.164 -1.353 -12.752 1.00 98.44 202 TYR A C 1
ATOM 1527 O O 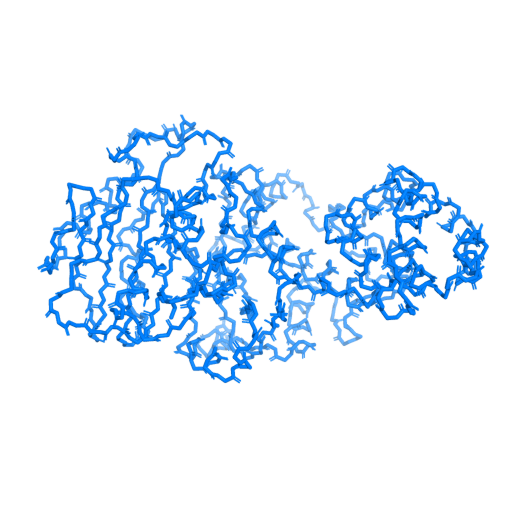. TYR A 1 202 ? 4.095 -2.134 -12.935 1.00 98.44 202 TYR A O 1
ATOM 1535 N N . VAL A 1 203 ? 1.978 -1.751 -12.288 1.00 98.25 203 VAL A N 1
ATOM 1536 C CA . VAL A 1 203 ? 1.688 -3.143 -11.932 1.00 98.25 203 VAL A CA 1
ATOM 1537 C C . VAL A 1 203 ? 1.629 -4.049 -13.162 1.00 98.25 203 VAL A C 1
ATOM 1539 O O . VAL A 1 203 ? 2.224 -5.119 -13.107 1.00 98.25 203 VAL A O 1
ATOM 1542 N N . LEU A 1 204 ? 1.040 -3.612 -14.281 1.00 98.12 204 LEU A N 1
ATOM 1543 C CA . LEU A 1 204 ? 1.105 -4.351 -15.554 1.00 98.12 204 LEU A CA 1
ATOM 1544 C C . LEU A 1 204 ? 2.552 -4.615 -15.988 1.00 98.12 204 LEU A C 1
ATOM 1546 O O . LEU A 1 204 ? 2.894 -5.718 -16.404 1.00 98.12 204 LEU A O 1
ATOM 1550 N N . GLY A 1 205 ? 3.430 -3.619 -15.849 1.00 98.44 205 GLY A N 1
ATOM 1551 C CA . GLY A 1 205 ? 4.851 -3.787 -16.139 1.00 98.44 205 GLY A CA 1
ATOM 1552 C C . GLY A 1 205 ? 5.540 -4.790 -15.209 1.00 98.44 205 GLY A C 1
ATOM 1553 O O . GLY A 1 205 ? 6.357 -5.595 -15.656 1.00 98.44 205 GLY A O 1
ATOM 1554 N N . LEU A 1 206 ? 5.197 -4.792 -13.917 1.00 98.31 206 LEU A N 1
ATOM 1555 C CA . LEU A 1 206 ? 5.699 -5.793 -12.971 1.00 98.31 206 LEU A CA 1
ATOM 1556 C C . LEU A 1 206 ? 5.173 -7.204 -13.275 1.00 98.31 206 LEU A C 1
ATOM 1558 O O . LEU A 1 206 ? 5.935 -8.162 -13.146 1.00 98.31 206 LEU A O 1
ATOM 1562 N N . GLU A 1 207 ? 3.910 -7.337 -13.686 1.00 97.94 207 GLU A N 1
ATOM 1563 C CA . GLU A 1 207 ? 3.304 -8.603 -14.123 1.00 97.94 207 GLU A CA 1
ATOM 1564 C C . GLU A 1 207 ? 3.987 -9.126 -15.386 1.00 97.94 207 GLU A C 1
ATOM 1566 O O . GLU A 1 207 ? 4.420 -10.278 -15.417 1.00 97.94 207 GLU A O 1
ATOM 1571 N N . PHE A 1 208 ? 4.188 -8.260 -16.384 1.00 98.25 208 PHE A N 1
ATOM 1572 C CA . PHE A 1 208 ? 4.960 -8.575 -17.585 1.00 98.25 208 PHE A CA 1
ATOM 1573 C C . PHE A 1 208 ? 6.374 -9.058 -17.241 1.00 98.25 208 PHE A C 1
ATOM 1575 O O . PHE A 1 208 ? 6.875 -10.013 -17.836 1.00 98.25 208 PHE A O 1
ATOM 1582 N N . ALA A 1 209 ? 7.010 -8.425 -16.252 1.00 98.00 209 ALA A N 1
ATOM 1583 C CA . ALA A 1 209 ? 8.332 -8.809 -15.780 1.00 98.00 209 ALA A CA 1
ATOM 1584 C C . ALA A 1 209 ? 8.355 -10.086 -14.921 1.00 98.00 209 ALA A C 1
ATOM 1586 O O . ALA A 1 209 ? 9.433 -10.502 -14.500 1.00 98.00 209 ALA A O 1
ATOM 1587 N N . ALA A 1 210 ? 7.199 -10.703 -14.650 1.00 96.44 210 ALA A N 1
ATOM 1588 C CA . ALA A 1 210 ? 7.042 -11.817 -13.716 1.00 96.44 210 ALA A CA 1
ATOM 1589 C C . ALA A 1 210 ? 7.611 -11.506 -12.315 1.00 96.44 210 ALA A C 1
ATOM 1591 O O . ALA A 1 210 ? 8.194 -12.365 -11.645 1.00 96.44 210 ALA A O 1
ATOM 1592 N N . SER A 1 211 ? 7.458 -10.255 -11.867 1.00 95.62 211 SER A N 1
ATOM 1593 C CA . SER A 1 211 ? 7.927 -9.821 -10.555 1.00 95.62 211 SER A CA 1
ATOM 1594 C C . SER A 1 211 ? 7.089 -10.448 -9.439 1.00 95.62 211 SER A C 1
ATOM 1596 O O . SER A 1 211 ? 5.860 -10.363 -9.469 1.00 95.62 211 SER A O 1
ATOM 1598 N N . PRO A 1 212 ? 7.717 -11.000 -8.387 1.00 91.50 212 PRO A N 1
ATOM 1599 C CA . PRO A 1 212 ? 6.985 -11.514 -7.231 1.00 91.50 212 PRO A CA 1
ATOM 1600 C C . PRO A 1 212 ? 6.278 -10.395 -6.440 1.00 91.50 212 PRO A C 1
ATOM 1602 O O . PRO A 1 212 ? 5.340 -10.642 -5.685 1.00 91.50 212 PRO A O 1
ATOM 1605 N N . CYS A 1 213 ? 6.686 -9.142 -6.656 1.00 92.81 213 CYS A N 1
ATOM 1606 C CA . CYS A 1 213 ? 6.098 -7.955 -6.045 1.00 92.81 213 CYS A CA 1
ATOM 1607 C C . CYS A 1 213 ? 5.120 -7.231 -6.989 1.00 92.81 213 CYS A C 1
ATOM 1609 O O . CYS A 1 213 ? 4.925 -6.025 -6.852 1.00 92.81 213 CYS A O 1
ATOM 1611 N N . ALA A 1 214 ? 4.533 -7.938 -7.962 1.00 95.75 214 ALA A N 1
ATOM 1612 C CA . ALA A 1 214 ? 3.562 -7.397 -8.912 1.00 95.75 214 ALA A CA 1
ATOM 1613 C C . ALA A 1 214 ? 2.196 -7.144 -8.253 1.00 95.75 214 ALA A C 1
ATOM 1615 O O . ALA A 1 214 ? 1.230 -7.885 -8.435 1.00 95.75 214 ALA A O 1
ATOM 1616 N N . HIS A 1 215 ? 2.124 -6.102 -7.431 1.00 94.62 215 HIS A N 1
ATOM 1617 C CA . HIS A 1 215 ? 0.914 -5.707 -6.725 1.00 94.62 215 HIS A CA 1
ATOM 1618 C C . HIS A 1 215 ? 0.896 -4.206 -6.422 1.00 94.62 215 HIS A C 1
ATOM 1620 O O . HIS A 1 215 ? 1.940 -3.556 -6.325 1.00 94.62 215 HIS A O 1
ATOM 1626 N N . HIS A 1 216 ? -0.302 -3.641 -6.259 1.00 96.50 216 HIS A N 1
ATOM 1627 C CA . HIS A 1 216 ? -0.468 -2.234 -5.902 1.00 96.50 216 HIS A CA 1
ATOM 1628 C C . HIS A 1 216 ? 0.033 -1.974 -4.479 1.00 96.50 216 HIS A C 1
ATOM 1630 O O . HIS A 1 216 ? -0.233 -2.738 -3.557 1.00 96.50 216 HIS A O 1
ATOM 1636 N N . SER A 1 217 ? 0.764 -0.878 -4.298 1.00 93.50 217 SER A N 1
ATOM 1637 C CA . SER A 1 217 ? 1.197 -0.403 -2.981 1.00 93.50 217 SER A CA 1
ATOM 1638 C C . SER A 1 217 ? 0.372 0.814 -2.600 1.00 93.50 217 SER A C 1
ATOM 1640 O O . SER A 1 217 ? 0.781 1.943 -2.859 1.00 93.50 217 SER A O 1
ATOM 1642 N N . LEU A 1 218 ? -0.824 0.551 -2.077 1.00 94.44 218 LEU A N 1
ATOM 1643 C CA . LEU A 1 218 ? -1.753 1.573 -1.625 1.00 94.44 218 LEU A CA 1
ATOM 1644 C C . LEU A 1 218 ? -2.343 1.155 -0.275 1.00 94.44 218 LEU A C 1
ATOM 1646 O O . LEU A 1 218 ? -2.970 0.106 -0.143 1.00 94.44 218 LEU A O 1
ATOM 1650 N N . GLY A 1 219 ? -2.124 1.974 0.747 1.00 92.88 219 GLY A N 1
ATOM 1651 C CA . GLY A 1 219 ? -2.517 1.646 2.110 1.00 92.88 219 GLY A CA 1
ATOM 1652 C C . GLY A 1 219 ? -4.029 1.553 2.322 1.00 92.88 219 GLY A C 1
ATOM 1653 O O . GLY A 1 219 ? -4.449 0.894 3.273 1.00 92.88 219 GLY A O 1
ATOM 1654 N N . SER A 1 220 ? -4.847 2.215 1.499 1.00 94.81 220 SER A N 1
ATOM 1655 C CA . SER A 1 220 ? -6.310 2.256 1.650 1.00 94.81 220 SER A CA 1
ATOM 1656 C C . SER A 1 220 ? -7.023 0.951 1.270 1.00 94.81 220 SER A C 1
ATOM 1658 O O . SER A 1 220 ? -8.215 0.804 1.543 1.00 94.81 220 SER A O 1
ATOM 1660 N N . ILE A 1 221 ? -6.292 0.019 0.651 1.00 97.38 221 ILE A N 1
ATOM 1661 C CA . ILE A 1 221 ? -6.803 -1.245 0.099 1.00 97.38 221 ILE A CA 1
ATOM 1662 C C . ILE A 1 221 ? -6.127 -2.467 0.733 1.00 97.38 221 ILE A C 1
ATOM 1664 O O . ILE A 1 221 ? -6.239 -3.572 0.213 1.00 97.38 221 ILE A O 1
ATOM 1668 N N . LEU A 1 222 ? -5.356 -2.277 1.805 1.00 98.00 222 LEU A N 1
ATOM 1669 C CA . LEU A 1 222 ? -4.473 -3.299 2.359 1.00 98.00 222 LEU A CA 1
ATOM 1670 C C . LEU A 1 222 ? -5.119 -4.000 3.552 1.00 98.00 222 LEU A C 1
ATOM 1672 O O . LEU A 1 222 ? -5.411 -3.359 4.553 1.00 98.00 222 LEU A O 1
ATOM 1676 N N . ALA A 1 223 ? -5.215 -5.323 3.520 1.00 98.31 223 ALA A N 1
ATOM 1677 C CA . ALA A 1 223 ? -5.414 -6.140 4.712 1.00 98.31 223 ALA A CA 1
ATOM 1678 C C . ALA A 1 223 ? -4.121 -6.883 5.065 1.00 98.31 223 ALA A C 1
ATOM 1680 O O . ALA A 1 223 ? -3.412 -7.378 4.188 1.00 98.31 223 ALA A O 1
ATOM 1681 N N . VAL A 1 224 ? -3.801 -6.970 6.354 1.00 98.25 224 VAL A N 1
ATOM 1682 C CA . VAL A 1 224 ? -2.610 -7.678 6.839 1.00 98.25 224 VAL A CA 1
ATOM 1683 C C . VAL A 1 224 ? -2.981 -8.710 7.892 1.00 98.25 224 VAL A C 1
ATOM 1685 O O . VAL A 1 224 ? -3.782 -8.440 8.783 1.00 98.25 224 VAL A O 1
ATOM 1688 N N . SER A 1 225 ? -2.376 -9.891 7.806 1.00 97.44 225 SER A N 1
ATOM 1689 C CA . SER A 1 225 ? -2.520 -10.926 8.826 1.00 97.44 225 SER A CA 1
ATOM 1690 C C . SER A 1 225 ? -1.737 -10.521 10.078 1.00 97.44 225 SER A C 1
ATOM 1692 O O . SER A 1 225 ? -0.534 -10.258 10.007 1.00 97.44 225 SER A O 1
ATOM 1694 N N . ALA A 1 226 ? -2.388 -10.460 11.240 1.00 97.12 226 ALA A N 1
ATOM 1695 C CA . ALA A 1 226 ? -1.778 -10.007 12.491 1.00 97.12 226 ALA A CA 1
ATOM 1696 C C . ALA A 1 226 ? -0.520 -10.820 12.898 1.00 97.12 226 ALA A C 1
ATOM 1698 O O . ALA A 1 226 ? 0.481 -10.216 13.307 1.00 97.12 226 ALA A O 1
ATOM 1699 N N . PRO A 1 227 ? -0.472 -12.160 12.724 1.00 95.94 227 PRO A N 1
ATOM 1700 C CA . PRO A 1 227 ? 0.763 -12.932 12.864 1.00 95.94 227 PRO A CA 1
ATOM 1701 C C . PRO A 1 227 ? 1.908 -12.451 11.960 1.00 95.94 227 PRO A C 1
ATOM 1703 O O . PRO A 1 227 ? 3.028 -12.266 12.444 1.00 95.94 227 PRO A O 1
ATOM 1706 N N . HIS A 1 228 ? 1.649 -12.217 10.669 1.00 97.38 228 HIS A N 1
ATOM 1707 C CA . HIS A 1 228 ? 2.672 -11.745 9.731 1.00 97.38 228 HIS A CA 1
ATOM 1708 C C . HIS A 1 228 ? 3.073 -10.295 10.012 1.00 97.38 228 HIS A C 1
ATOM 1710 O O . HIS A 1 228 ? 4.265 -9.988 9.974 1.00 97.38 228 HIS A O 1
ATOM 1716 N N . TYR A 1 229 ? 2.123 -9.433 10.388 1.00 98.00 229 TYR A N 1
ATOM 1717 C CA . TYR A 1 229 ? 2.375 -8.063 10.838 1.00 98.00 229 TYR A CA 1
ATOM 1718 C C . TYR A 1 229 ? 3.399 -8.030 11.983 1.00 98.00 229 TYR A C 1
ATOM 1720 O O . TYR A 1 229 ? 4.395 -7.300 11.916 1.00 98.00 229 TYR A O 1
ATOM 1728 N N . ALA A 1 230 ? 3.219 -8.893 12.990 1.00 97.12 230 ALA A N 1
ATOM 1729 C CA . ALA A 1 230 ? 4.157 -9.033 14.100 1.00 97.12 230 ALA A CA 1
ATOM 1730 C C . ALA A 1 230 ? 5.540 -9.532 13.639 1.00 97.12 230 ALA A C 1
ATOM 1732 O O . ALA A 1 230 ? 6.565 -8.967 14.032 1.00 97.12 230 ALA A O 1
ATOM 1733 N N . GLN A 1 231 ? 5.593 -10.543 12.760 1.00 96.75 231 GLN A N 1
ATOM 1734 C CA . GLN A 1 231 ? 6.853 -11.073 12.214 1.00 96.75 231 GLN A CA 1
ATOM 1735 C C . GLN A 1 231 ? 7.664 -10.008 11.466 1.00 96.75 231 GLN A C 1
ATOM 1737 O O . GLN A 1 231 ? 8.887 -9.933 11.615 1.00 96.75 231 GLN A O 1
ATOM 1742 N N . VAL A 1 232 ? 6.989 -9.157 10.689 1.00 96.50 232 VAL A N 1
ATOM 1743 C CA . VAL A 1 232 ? 7.637 -8.100 9.899 1.00 96.50 232 VAL A CA 1
ATOM 1744 C C . VAL A 1 232 ? 7.856 -6.805 10.672 1.00 96.50 232 VAL A C 1
ATOM 1746 O O . VAL A 1 232 ? 8.360 -5.832 10.104 1.00 96.50 232 VAL A O 1
ATOM 1749 N N . ARG A 1 233 ? 7.543 -6.787 11.973 1.00 97.00 233 ARG A N 1
ATOM 1750 C CA . ARG A 1 233 ? 7.755 -5.638 12.866 1.00 97.00 233 ARG A CA 1
ATOM 1751 C C . ARG A 1 233 ? 6.901 -4.423 12.486 1.00 97.00 233 ARG A C 1
ATOM 1753 O O . ARG A 1 233 ? 7.339 -3.287 12.642 1.00 97.00 233 ARG A O 1
ATOM 1760 N N . GLY A 1 234 ? 5.693 -4.683 11.993 1.00 96.75 234 GLY A N 1
ATOM 1761 C CA . GLY A 1 234 ? 4.642 -3.694 11.774 1.00 96.75 234 GLY A CA 1
ATOM 1762 C C . GLY A 1 234 ? 4.940 -2.609 10.736 1.00 96.75 234 GLY A C 1
ATOM 1763 O O . GLY A 1 234 ? 5.911 -2.696 9.974 1.00 96.75 234 GLY A O 1
ATOM 1764 N N . PHE A 1 235 ? 4.098 -1.575 10.679 1.00 97.62 235 PHE A N 1
ATOM 1765 C CA . PHE A 1 235 ? 4.317 -0.423 9.798 1.00 97.62 235 PHE A CA 1
ATOM 1766 C C . PHE A 1 235 ? 5.580 0.361 10.198 1.00 97.62 235 PHE A C 1
ATOM 1768 O O . PHE A 1 235 ? 5.832 0.569 11.388 1.00 97.62 235 PHE A O 1
ATOM 1775 N N . PRO A 1 236 ? 6.395 0.834 9.237 1.00 96.06 236 PRO A N 1
ATOM 1776 C CA . PRO A 1 236 ? 7.430 1.814 9.537 1.00 96.06 236 PRO A CA 1
ATOM 1777 C C . PRO A 1 236 ? 6.809 3.194 9.807 1.00 96.06 236 PRO A C 1
ATOM 1779 O O . PRO A 1 236 ? 5.858 3.600 9.144 1.00 96.06 236 PRO A O 1
ATOM 1782 N N . ARG A 1 237 ? 7.404 3.962 10.726 1.00 95.06 237 ARG A N 1
ATOM 1783 C CA . ARG A 1 237 ? 6.990 5.343 11.037 1.00 95.06 237 ARG A CA 1
ATOM 1784 C C . ARG A 1 237 ? 7.436 6.297 9.923 1.00 95.06 237 ARG A C 1
ATOM 1786 O O . ARG A 1 237 ? 8.496 6.916 10.020 1.00 95.06 237 ARG A O 1
ATOM 1793 N N . ARG A 1 238 ? 6.674 6.355 8.832 1.00 93.25 238 ARG A N 1
ATOM 1794 C CA . ARG A 1 238 ? 6.969 7.163 7.641 1.00 93.25 238 ARG A CA 1
ATOM 1795 C C . ARG A 1 238 ? 5.767 8.007 7.243 1.00 93.25 238 ARG A C 1
ATOM 1797 O O . ARG A 1 238 ? 4.642 7.537 7.274 1.00 93.25 238 ARG A O 1
ATOM 1804 N N . ALA A 1 239 ? 6.023 9.237 6.817 1.00 88.12 239 ALA A N 1
ATOM 1805 C CA . ALA A 1 239 ? 4.976 10.165 6.400 1.00 88.12 239 ALA A CA 1
ATOM 1806 C C . ALA A 1 239 ? 4.288 9.795 5.077 1.00 88.12 239 ALA A C 1
ATOM 1808 O O . ALA A 1 239 ? 3.252 10.376 4.776 1.00 88.12 239 ALA A O 1
ATOM 1809 N N . ALA A 1 240 ? 4.880 8.886 4.300 1.00 87.75 240 ALA A N 1
ATOM 1810 C CA . ALA A 1 240 ? 4.283 8.250 3.131 1.00 87.75 240 ALA A CA 1
ATOM 1811 C C . ALA A 1 240 ? 5.110 7.014 2.717 1.00 87.75 240 ALA A C 1
ATOM 1813 O O . ALA A 1 240 ? 6.283 6.875 3.103 1.00 87.75 240 ALA A O 1
ATOM 1814 N N . GLY A 1 241 ? 4.512 6.140 1.900 1.00 91.62 241 GLY A N 1
ATOM 1815 C CA . GLY A 1 241 ? 5.129 4.915 1.366 1.00 91.62 241 GLY A CA 1
ATOM 1816 C C . GLY A 1 241 ? 5.361 3.828 2.416 1.00 91.62 241 GLY A C 1
ATOM 1817 O O . GLY A 1 241 ? 6.127 2.886 2.199 1.00 91.62 241 GLY A O 1
ATOM 1818 N N . GLU A 1 242 ? 4.761 3.974 3.594 1.00 95.06 242 GLU A N 1
ATOM 1819 C CA . GLU A 1 242 ? 4.767 2.978 4.657 1.00 95.06 242 GLU A CA 1
ATOM 1820 C C . GLU A 1 242 ? 4.132 1.654 4.217 1.00 95.06 242 GLU A C 1
ATOM 1822 O O . GLU A 1 242 ? 4.588 0.596 4.649 1.00 95.06 242 GLU A O 1
ATOM 1827 N N . ASP A 1 243 ? 3.141 1.722 3.328 1.00 95.44 243 ASP A N 1
ATOM 1828 C CA . ASP A 1 243 ? 2.448 0.604 2.690 1.00 95.44 243 ASP A CA 1
ATOM 1829 C C . ASP A 1 243 ? 3.388 -0.214 1.799 1.00 95.44 243 ASP A C 1
ATOM 1831 O O . ASP A 1 243 ? 3.548 -1.413 2.023 1.00 95.44 243 ASP A O 1
ATOM 1835 N N . PHE A 1 244 ? 4.101 0.434 0.876 1.00 96.00 244 PHE A N 1
ATOM 1836 C CA . PHE A 1 244 ? 5.124 -0.170 0.026 1.00 96.00 244 PHE A CA 1
ATOM 1837 C C . PHE A 1 244 ? 6.183 -0.886 0.870 1.00 96.00 244 PHE A C 1
ATOM 1839 O O . PHE A 1 244 ? 6.561 -2.026 0.602 1.00 96.00 244 PHE A O 1
ATOM 1846 N N . HIS A 1 245 ? 6.654 -0.237 1.938 1.00 95.94 245 HIS A N 1
ATOM 1847 C CA . HIS A 1 245 ? 7.644 -0.832 2.829 1.00 95.94 245 HIS A CA 1
ATOM 1848 C C . HIS A 1 245 ? 7.092 -1.991 3.665 1.00 95.94 245 HIS A C 1
ATOM 1850 O O . HIS A 1 245 ? 7.840 -2.930 3.946 1.00 95.94 245 HIS A O 1
ATOM 1856 N N . LEU A 1 246 ? 5.828 -1.939 4.094 1.00 97.44 246 LEU A N 1
ATOM 1857 C CA . LEU A 1 246 ? 5.190 -3.051 4.792 1.00 97.44 246 LEU A CA 1
ATOM 1858 C C . LEU A 1 246 ? 5.023 -4.247 3.847 1.00 97.44 246 LEU A C 1
ATOM 1860 O O . LEU A 1 246 ? 5.497 -5.333 4.175 1.00 97.44 246 LEU A O 1
ATOM 1864 N N . LEU A 1 247 ? 4.447 -4.032 2.664 1.00 97.00 247 LEU A N 1
ATOM 1865 C CA . LEU A 1 247 ? 4.248 -5.045 1.623 1.00 97.00 247 LEU A CA 1
ATOM 1866 C C . LEU A 1 247 ? 5.560 -5.724 1.217 1.00 97.00 247 LEU A C 1
ATOM 1868 O O . LEU A 1 247 ? 5.644 -6.952 1.192 1.00 97.00 247 LEU A O 1
ATOM 1872 N N . ASN A 1 248 ? 6.625 -4.939 1.029 1.00 95.25 248 ASN A N 1
ATOM 1873 C CA . ASN A 1 248 ? 7.957 -5.457 0.718 1.00 95.25 248 ASN A CA 1
ATOM 1874 C C . ASN A 1 248 ? 8.516 -6.388 1.813 1.00 95.25 248 ASN A C 1
ATOM 1876 O O . ASN A 1 248 ? 9.346 -7.251 1.529 1.00 95.25 248 ASN A O 1
ATOM 1880 N N . LYS A 1 249 ? 8.089 -6.229 3.073 1.00 95.25 249 LYS A N 1
ATOM 1881 C CA . LYS A 1 249 ? 8.435 -7.167 4.152 1.00 95.25 249 LYS A CA 1
ATOM 1882 C C . LYS A 1 249 ? 7.473 -8.355 4.213 1.00 95.25 249 LYS A C 1
ATOM 1884 O O . LYS A 1 249 ? 7.943 -9.468 4.423 1.00 95.25 249 LYS A O 1
ATOM 1889 N N . LEU A 1 250 ? 6.167 -8.132 4.040 1.00 95.62 250 LEU A N 1
ATOM 1890 C CA . LEU A 1 250 ? 5.133 -9.177 4.113 1.00 95.62 250 LEU A CA 1
ATOM 1891 C C . LEU A 1 250 ? 5.347 -10.267 3.069 1.00 95.62 250 LEU A C 1
ATOM 1893 O O . LEU A 1 250 ? 5.285 -11.445 3.401 1.00 95.62 250 LEU A O 1
ATOM 1897 N N . HIS A 1 251 ? 5.723 -9.884 1.850 1.00 92.00 251 HIS A N 1
ATOM 1898 C CA . HIS A 1 251 ? 6.014 -10.842 0.786 1.00 92.00 251 HIS A CA 1
ATOM 1899 C C . HIS A 1 251 ? 7.146 -11.832 1.149 1.00 92.00 251 HIS A C 1
ATOM 1901 O O . HIS A 1 251 ? 7.258 -12.910 0.575 1.00 92.00 251 HIS A O 1
ATOM 1907 N N . LYS A 1 252 ? 7.996 -11.497 2.132 1.00 91.19 252 LYS A N 1
ATOM 1908 C CA . LYS A 1 252 ? 9.083 -12.372 2.607 1.00 91.19 252 LYS A CA 1
ATOM 1909 C C . LYS A 1 252 ? 8.615 -13.396 3.648 1.00 91.19 252 LYS A C 1
ATOM 1911 O O . LYS A 1 252 ? 9.384 -14.303 3.965 1.00 91.19 252 LYS A O 1
ATOM 1916 N N . THR A 1 253 ? 7.411 -13.242 4.201 1.00 93.56 253 THR A N 1
ATOM 1917 C CA . THR A 1 253 ? 6.862 -14.125 5.241 1.00 93.56 253 THR A CA 1
ATOM 1918 C C . THR A 1 253 ? 5.662 -14.942 4.775 1.00 93.56 253 THR A C 1
ATOM 1920 O O . THR A 1 253 ? 5.405 -15.973 5.382 1.00 93.56 253 THR A O 1
ATOM 1923 N N . GLY A 1 254 ? 4.975 -14.544 3.703 1.00 93.94 254 GLY A N 1
ATOM 1924 C CA . GLY A 1 254 ? 3.887 -15.309 3.090 1.00 93.94 254 GLY A CA 1
ATOM 1925 C C . GLY A 1 254 ? 3.331 -14.622 1.836 1.00 93.94 254 GLY A C 1
ATOM 1926 O O . GLY A 1 254 ? 3.794 -13.531 1.479 1.00 93.94 254 GLY A O 1
ATOM 1927 N N . PRO A 1 255 ? 2.350 -15.236 1.152 1.00 95.38 255 PRO A N 1
ATOM 1928 C CA . PRO A 1 255 ? 1.720 -14.654 -0.028 1.00 95.38 255 PRO A CA 1
ATOM 1929 C C . PRO A 1 255 ? 1.072 -13.297 0.264 1.00 95.38 255 PRO A C 1
ATOM 1931 O O . PRO A 1 255 ? 0.439 -13.099 1.302 1.00 95.38 255 PRO A O 1
ATOM 1934 N N . VAL A 1 256 ? 1.209 -12.368 -0.683 1.00 96.88 256 VAL A N 1
ATOM 1935 C CA . VAL A 1 256 ? 0.403 -11.144 -0.741 1.00 96.88 256 VAL A CA 1
ATOM 1936 C C . VAL A 1 256 ? -0.572 -11.319 -1.893 1.00 96.88 256 VAL A C 1
ATOM 1938 O O . VAL A 1 256 ? -0.155 -11.343 -3.051 1.00 96.88 256 VAL A O 1
ATOM 1941 N N . VAL A 1 257 ? -1.851 -11.491 -1.573 1.00 96.62 257 VAL A N 1
ATOM 1942 C CA . VAL A 1 257 ? -2.876 -11.884 -2.543 1.00 96.62 257 VAL A CA 1
ATOM 1943 C C . VAL A 1 257 ? -3.604 -10.655 -3.075 1.00 96.62 257 VAL A C 1
ATOM 1945 O O . VAL A 1 257 ? -4.079 -9.818 -2.311 1.00 96.62 257 VAL A O 1
ATOM 1948 N N . ARG A 1 258 ? -3.725 -10.544 -4.398 1.00 95.94 258 ARG A N 1
ATOM 1949 C CA . ARG A 1 258 ? -4.637 -9.581 -5.019 1.00 95.94 258 ARG A CA 1
ATOM 1950 C C . ARG A 1 258 ? -6.030 -10.188 -5.066 1.00 95.94 258 ARG A C 1
ATOM 1952 O O . ARG A 1 258 ? -6.216 -11.235 -5.677 1.00 95.94 258 ARG A O 1
ATOM 1959 N N . LEU A 1 259 ? -6.984 -9.529 -4.427 1.00 96.12 259 LEU A N 1
ATOM 1960 C CA . LEU A 1 259 ? -8.374 -9.958 -4.432 1.00 96.12 259 LEU A CA 1
ATOM 1961 C C . LEU A 1 259 ? -9.052 -9.563 -5.751 1.00 96.12 259 LEU A C 1
ATOM 1963 O O . LEU A 1 259 ? -8.655 -8.595 -6.401 1.00 96.12 259 LEU A O 1
ATOM 1967 N N . GLY A 1 260 ? -10.076 -10.325 -6.131 1.00 93.56 260 GLY A N 1
ATOM 1968 C CA . GLY A 1 260 ? -11.028 -9.955 -7.179 1.00 93.56 260 GLY A CA 1
ATOM 1969 C C . GLY A 1 260 ? -12.301 -9.329 -6.600 1.00 93.56 260 GLY A C 1
ATOM 1970 O O . GLY A 1 260 ? -12.393 -9.068 -5.393 1.00 93.56 260 GLY A O 1
ATOM 1971 N N . GLY A 1 261 ? -13.297 -9.124 -7.463 1.00 92.38 261 GLY A N 1
ATOM 1972 C CA . GLY A 1 261 ? -14.626 -8.640 -7.077 1.00 92.38 261 GLY A CA 1
ATOM 1973 C C . GLY A 1 261 ? -14.728 -7.119 -6.983 1.00 92.38 261 GLY A C 1
ATOM 1974 O O . GLY A 1 261 ? -13.999 -6.392 -7.664 1.00 92.38 261 GLY A O 1
ATOM 1975 N N . ASP A 1 262 ? -15.652 -6.642 -6.145 1.00 94.81 262 ASP A N 1
ATOM 1976 C CA . ASP A 1 262 ? -16.002 -5.224 -6.090 1.00 94.81 262 ASP A CA 1
ATOM 1977 C C . ASP A 1 262 ? -14.874 -4.360 -5.506 1.00 94.81 26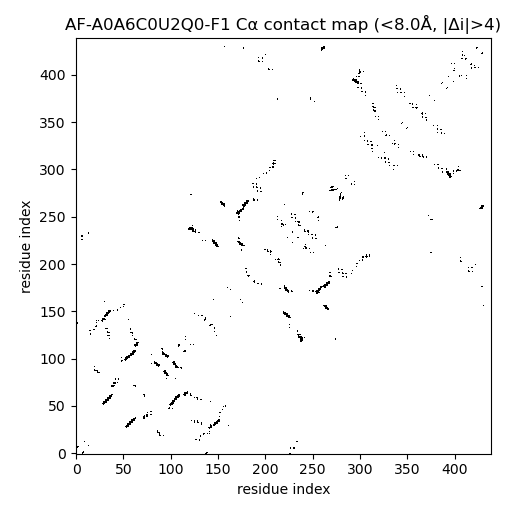2 ASP A C 1
ATOM 1979 O O . ASP A 1 262 ? -14.249 -4.714 -4.495 1.00 94.81 262 ASP A O 1
ATOM 1983 N N . CYS A 1 263 ? -14.644 -3.213 -6.153 1.00 96.88 263 CYS A N 1
ATOM 1984 C CA . CYS A 1 263 ? -13.650 -2.216 -5.779 1.00 96.88 263 CYS A CA 1
ATOM 1985 C C . CYS A 1 263 ? -13.984 -1.478 -4.484 1.00 96.88 263 CYS A C 1
ATOM 1987 O O . CYS A 1 263 ? -15.109 -1.024 -4.270 1.00 96.88 263 CYS A O 1
ATOM 1989 N N . VAL A 1 264 ? -12.941 -1.240 -3.688 1.00 96.75 264 VAL A N 1
ATOM 1990 C CA . VAL A 1 264 ? -12.893 -0.137 -2.730 1.00 96.75 264 VAL A CA 1
ATOM 1991 C C . VAL A 1 264 ? -12.990 1.163 -3.511 1.00 96.75 264 VAL A C 1
ATOM 1993 O O . VAL A 1 264 ? -12.182 1.441 -4.401 1.00 96.75 264 VAL A O 1
ATOM 1996 N N . LEU A 1 265 ? -13.990 1.968 -3.177 1.00 96.25 265 LEU A N 1
ATOM 1997 C CA . LEU A 1 265 ? -14.171 3.256 -3.819 1.00 96.25 265 LEU A CA 1
ATOM 1998 C C . LEU A 1 265 ? -13.402 4.326 -3.055 1.00 96.25 265 LEU A C 1
ATOM 2000 O O . LEU A 1 265 ? -13.572 4.459 -1.846 1.00 96.25 265 LEU A O 1
ATOM 2004 N N . LEU A 1 266 ? -12.578 5.088 -3.765 1.00 95.38 266 LEU A N 1
ATOM 2005 C CA . LEU A 1 266 ? -11.743 6.147 -3.206 1.00 95.38 266 LEU A CA 1
ATOM 2006 C C . LEU A 1 266 ? -12.249 7.499 -3.706 1.00 95.38 266 LEU A C 1
ATOM 2008 O O . LEU A 1 266 ? -12.447 7.678 -4.910 1.00 95.38 266 LEU A O 1
ATOM 2012 N N . ASP A 1 267 ? -12.473 8.452 -2.805 1.00 92.81 267 ASP A N 1
ATOM 2013 C CA . ASP A 1 267 ? -12.912 9.788 -3.210 1.00 92.81 267 ASP A CA 1
ATOM 2014 C C . ASP A 1 267 ? -11.745 10.554 -3.877 1.00 92.81 267 ASP A C 1
ATOM 2016 O O . ASP A 1 267 ? -10.624 10.610 -3.361 1.00 92.81 267 ASP A O 1
ATOM 2020 N N . SER A 1 268 ? -11.992 11.170 -5.039 1.00 92.19 268 SER A N 1
ATOM 2021 C CA . SER A 1 268 ? -10.986 12.002 -5.715 1.00 92.19 268 SER A CA 1
ATOM 2022 C C . SER A 1 268 ? -10.763 13.314 -4.961 1.00 92.19 268 SER A C 1
ATOM 2024 O O . SER A 1 268 ? -11.710 14.051 -4.692 1.00 92.19 268 SER A O 1
ATOM 2026 N N . ARG A 1 269 ? -9.501 13.645 -4.659 1.00 87.00 269 ARG A N 1
ATOM 2027 C CA . ARG A 1 269 ? -9.132 14.901 -3.987 1.00 87.00 269 ARG A CA 1
ATOM 2028 C C . ARG A 1 269 ? -7.751 15.404 -4.385 1.00 87.00 269 ARG A C 1
ATOM 2030 O O . ARG A 1 269 ? -6.806 14.625 -4.495 1.00 87.00 269 ARG A O 1
ATOM 2037 N N . LEU A 1 270 ? -7.602 16.724 -4.482 1.00 89.06 270 LEU A N 1
ATOM 2038 C CA . LEU A 1 270 ? -6.293 17.380 -4.518 1.00 89.06 270 LEU A CA 1
ATOM 2039 C C . LEU A 1 270 ? -5.842 17.635 -3.077 1.00 89.06 270 LEU A C 1
ATOM 2041 O O . LEU A 1 270 ? -6.470 18.394 -2.344 1.00 89.06 270 LEU A O 1
ATOM 2045 N N . SER A 1 271 ? -4.761 16.992 -2.642 1.00 84.56 271 SER A N 1
ATOM 2046 C CA . SER A 1 271 ? -4.375 16.983 -1.226 1.00 84.56 271 SER A CA 1
ATOM 2047 C C . SER A 1 271 ? -2.874 17.137 -1.048 1.00 84.56 271 SER A C 1
ATOM 2049 O O . SER A 1 271 ? -2.100 16.470 -1.722 1.00 84.56 271 SER A O 1
ATOM 2051 N N . SER A 1 272 ? -2.469 17.979 -0.097 1.00 79.94 272 SER A N 1
ATOM 2052 C CA . SER A 1 272 ? -1.073 18.159 0.327 1.00 79.94 272 SER A CA 1
ATOM 2053 C C . SER A 1 272 ? -0.803 17.588 1.723 1.00 79.94 272 SER A C 1
ATOM 2055 O O . SER A 1 272 ? 0.150 17.989 2.387 1.00 79.94 272 SER A O 1
ATOM 2057 N N . ARG A 1 273 ? -1.671 16.687 2.211 1.00 78.25 273 ARG A N 1
ATOM 2058 C CA . ARG A 1 273 ? -1.585 16.124 3.573 1.00 78.25 273 ARG A CA 1
ATOM 2059 C C . ARG A 1 273 ? -0.368 15.214 3.775 1.00 78.25 273 ARG A C 1
ATOM 2061 O O . ARG A 1 273 ? 0.068 15.028 4.906 1.00 78.25 273 ARG A O 1
ATOM 2068 N N . VAL A 1 274 ? 0.171 14.657 2.692 1.00 75.62 274 VAL A N 1
ATOM 2069 C CA . VAL A 1 274 ? 1.325 13.748 2.686 1.00 75.62 274 VAL A CA 1
ATOM 2070 C C . VAL A 1 274 ? 2.349 14.194 1.636 1.00 75.62 274 VAL A C 1
ATOM 2072 O O . VAL A 1 274 ? 1.961 14.784 0.625 1.00 75.62 274 VAL A O 1
ATOM 2075 N N . PRO A 1 275 ? 3.655 13.922 1.835 1.00 65.44 275 PRO A N 1
ATOM 2076 C CA . PRO A 1 275 ? 4.708 14.382 0.924 1.00 65.44 275 PRO A CA 1
ATOM 2077 C C . PRO A 1 275 ? 4.653 13.724 -0.464 1.00 65.44 275 PRO A C 1
ATOM 2079 O O . PRO A 1 275 ? 5.141 14.301 -1.432 1.00 65.44 275 PRO A O 1
ATOM 2082 N N . PHE A 1 276 ? 4.067 12.531 -0.573 1.00 77.69 276 PHE A N 1
ATOM 2083 C CA . PHE A 1 276 ?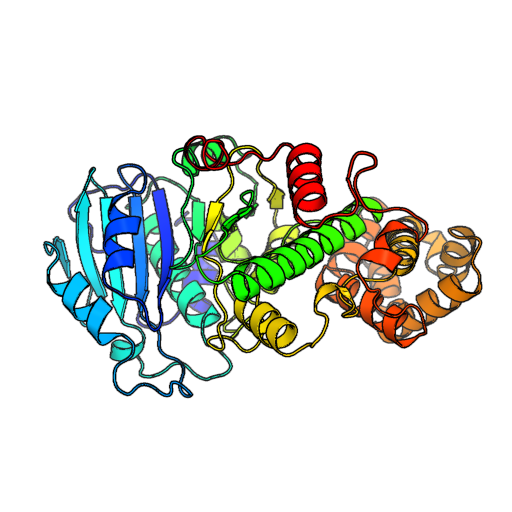 3.738 11.870 -1.835 1.00 77.69 276 PHE A CA 1
ATOM 2084 C C . PHE A 1 276 ? 2.534 10.938 -1.635 1.00 77.69 276 PHE A C 1
ATOM 2086 O O . PHE A 1 276 ? 2.275 10.496 -0.519 1.00 77.69 276 PHE A O 1
ATOM 2093 N N . GLY A 1 277 ? 1.787 10.662 -2.705 1.00 82.38 277 GLY A N 1
ATOM 2094 C CA . GLY A 1 277 ? 0.537 9.893 -2.679 1.00 82.38 277 GLY A CA 1
ATOM 2095 C C . GLY A 1 277 ? -0.426 10.376 -3.765 1.00 82.38 277 GLY A C 1
ATOM 2096 O O . GLY A 1 277 ? -0.121 11.349 -4.458 1.00 82.38 277 GLY A O 1
ATOM 2097 N N . THR A 1 278 ? -1.583 9.725 -3.913 1.00 85.94 278 THR A N 1
ATOM 2098 C CA . THR A 1 278 ? -2.531 10.026 -5.003 1.00 85.94 278 THR A CA 1
ATOM 2099 C C . THR A 1 278 ? -2.967 11.485 -5.022 1.00 85.94 278 THR A C 1
ATOM 2101 O O . THR A 1 278 ? -2.804 12.146 -6.042 1.00 85.94 278 THR A O 1
ATOM 2104 N N . GLY A 1 279 ? -3.413 12.036 -3.889 1.00 88.19 279 GLY A N 1
ATOM 2105 C CA . GLY A 1 279 ? -3.869 13.429 -3.850 1.00 88.19 279 GLY A CA 1
ATOM 2106 C C . GLY A 1 279 ? -2.769 14.465 -4.118 1.00 88.19 279 GLY A C 1
ATOM 2107 O O . GLY A 1 279 ? -3.043 15.501 -4.723 1.00 88.19 279 GLY A O 1
ATOM 2108 N N . GLN A 1 280 ? -1.521 14.180 -3.727 1.00 89.19 280 GLN A N 1
ATOM 2109 C CA . GLN A 1 280 ? -0.377 15.066 -3.979 1.00 89.19 280 GLN A CA 1
ATOM 2110 C C . GLN A 1 280 ? 0.052 15.009 -5.449 1.00 89.19 280 GLN A C 1
ATOM 2112 O O . GLN A 1 280 ? 0.354 16.042 -6.044 1.00 89.19 280 GLN A O 1
ATOM 2117 N N . ALA A 1 281 ? 0.044 13.821 -6.057 1.00 90.19 281 ALA A N 1
ATOM 2118 C CA . ALA A 1 281 ? 0.360 13.660 -7.471 1.00 90.19 281 ALA A CA 1
ATOM 2119 C C . ALA A 1 281 ? -0.739 14.233 -8.377 1.00 90.19 281 ALA A C 1
ATOM 2121 O O . ALA A 1 281 ? -0.433 14.921 -9.347 1.00 90.19 281 ALA A O 1
ATOM 2122 N N . ALA A 1 282 ? -2.011 14.035 -8.018 1.00 92.25 282 ALA A N 1
ATOM 2123 C CA . ALA A 1 282 ? -3.151 14.682 -8.658 1.00 92.25 282 ALA A CA 1
ATOM 2124 C C . ALA A 1 282 ? -3.018 16.214 -8.603 1.00 92.25 282 ALA A C 1
ATOM 2126 O O . ALA A 1 282 ? -3.167 16.886 -9.620 1.00 92.25 282 ALA A O 1
ATOM 2127 N N . ARG A 1 283 ? -2.640 16.773 -7.443 1.00 92.62 283 ARG A N 1
ATOM 2128 C CA . ARG A 1 283 ? -2.380 18.214 -7.286 1.00 92.62 283 ARG A CA 1
ATOM 2129 C C . ARG A 1 283 ? -1.250 18.709 -8.191 1.00 92.62 283 ARG A C 1
ATOM 2131 O O . ARG A 1 283 ? -1.395 19.763 -8.797 1.00 92.62 283 ARG A O 1
ATOM 2138 N N . GLN A 1 284 ? -0.143 17.973 -8.287 1.00 91.75 284 GLN A N 1
ATOM 2139 C CA . GLN A 1 284 ? 0.966 18.316 -9.187 1.00 91.75 284 GLN A CA 1
ATOM 2140 C C . GLN A 1 284 ? 0.534 18.265 -10.657 1.00 91.75 284 GLN A C 1
ATOM 2142 O O . GLN A 1 284 ? 0.845 19.170 -11.423 1.00 91.75 284 GLN A O 1
ATOM 2147 N N . LEU A 1 285 ? -0.240 17.249 -11.044 1.00 93.25 285 LEU A N 1
ATOM 2148 C CA . LEU A 1 285 ? -0.773 17.124 -12.399 1.00 93.25 285 LEU A CA 1
ATOM 2149 C C . LEU A 1 285 ? -1.754 18.238 -12.756 1.00 93.25 285 LEU A C 1
ATOM 2151 O O . LEU A 1 285 ? -1.727 18.727 -13.881 1.00 93.25 285 LEU A O 1
ATOM 2155 N N . ALA A 1 286 ? -2.572 18.683 -11.803 1.00 93.38 286 ALA A N 1
ATOM 2156 C CA . ALA A 1 286 ? -3.501 19.794 -11.996 1.00 93.38 286 ALA A CA 1
ATOM 2157 C C . ALA A 1 286 ? -2.798 21.132 -12.293 1.00 93.38 286 ALA A C 1
ATOM 2159 O O . ALA A 1 286 ? -3.429 22.038 -12.829 1.00 93.38 286 ALA A O 1
ATOM 2160 N N . GLN A 1 287 ? -1.506 21.263 -11.971 1.00 92.19 287 GLN A N 1
ATOM 2161 C CA . GLN A 1 287 ? -0.702 22.447 -12.300 1.00 92.19 287 GLN A CA 1
ATOM 2162 C C . GLN A 1 287 ? -0.187 22.434 -13.750 1.00 92.19 287 GLN A C 1
ATOM 2164 O O . GLN A 1 287 ? 0.296 23.455 -14.234 1.00 92.19 287 GLN A O 1
ATOM 2169 N N . SER A 1 288 ? -0.273 21.296 -14.448 1.00 91.12 288 SER A N 1
ATOM 2170 C CA . SER A 1 288 ? 0.120 21.169 -15.853 1.00 91.12 288 SER A CA 1
ATOM 2171 C C . SER A 1 288 ? -0.987 21.673 -16.779 1.00 91.12 288 SER A C 1
ATOM 2173 O O . SER A 1 288 ? -2.155 21.329 -16.607 1.00 91.12 288 SER A O 1
ATOM 2175 N N . ALA A 1 289 ? -0.619 22.433 -17.816 1.00 88.88 289 ALA A N 1
ATOM 2176 C CA . ALA A 1 289 ? -1.565 22.904 -18.833 1.00 88.88 289 ALA A CA 1
ATOM 2177 C C . ALA A 1 289 ? -2.178 21.757 -19.663 1.00 88.88 289 ALA A C 1
ATOM 2179 O O . ALA A 1 289 ? -3.292 21.883 -20.167 1.00 88.88 289 ALA A O 1
ATOM 2180 N N . ALA A 1 290 ? -1.459 20.638 -19.794 1.00 90.88 290 ALA A N 1
ATOM 2181 C CA . ALA A 1 290 ? -1.901 19.440 -20.504 1.00 90.88 290 ALA A CA 1
ATOM 2182 C C . ALA A 1 290 ? -1.529 18.192 -19.682 1.00 90.88 290 ALA A C 1
ATOM 2184 O O . ALA A 1 290 ? -0.493 17.572 -19.948 1.00 90.88 290 ALA A O 1
ATOM 2185 N N . PRO A 1 291 ? -2.326 17.828 -18.656 1.00 90.94 291 PRO A N 1
ATOM 2186 C CA . PRO A 1 291 ? -2.007 16.727 -17.749 1.00 90.94 291 PRO A CA 1
ATOM 2187 C C . PRO A 1 291 ? -1.694 15.406 -18.463 1.00 90.94 291 PRO A C 1
ATOM 2189 O O . PRO A 1 291 ? -0.741 14.731 -18.087 1.00 90.94 291 PRO A O 1
ATOM 2192 N N . GLU A 1 292 ? -2.417 15.083 -19.535 1.00 88.12 292 GLU A N 1
ATOM 2193 C CA . GLU A 1 292 ? -2.302 13.849 -20.326 1.00 88.12 292 GLU A CA 1
ATOM 2194 C C . GLU A 1 292 ? -0.976 13.748 -21.096 1.00 88.12 292 GLU A C 1
ATOM 2196 O O . GLU A 1 292 ? -0.516 12.649 -21.407 1.00 88.12 292 GLU A O 1
ATOM 2201 N N . ARG A 1 293 ? -0.336 14.895 -21.365 1.00 92.81 293 ARG A N 1
ATOM 2202 C CA . ARG A 1 293 ? 0.997 14.981 -21.980 1.00 92.81 293 ARG A CA 1
ATOM 2203 C C . ARG A 1 293 ? 2.131 14.923 -20.955 1.00 92.81 293 ARG A C 1
ATOM 2205 O O . ARG A 1 293 ? 3.298 14.972 -21.338 1.00 92.81 293 ARG A O 1
ATOM 2212 N N . SER A 1 294 ? 1.819 14.844 -19.660 1.00 94.12 294 SER A N 1
ATOM 2213 C CA . SER A 1 294 ? 2.848 14.717 -18.626 1.00 94.12 294 SER A CA 1
ATOM 2214 C C . SER A 1 294 ? 3.515 13.336 -18.706 1.00 94.12 294 SER A C 1
ATOM 2216 O O . SER A 1 294 ? 2.809 12.334 -18.845 1.00 94.12 294 SER A O 1
ATOM 2218 N N . PRO A 1 295 ? 4.850 13.247 -18.577 1.00 95.00 295 PRO A N 1
ATOM 2219 C CA . PRO A 1 295 ? 5.569 11.978 -18.612 1.00 95.00 295 PRO A CA 1
ATOM 2220 C C . PRO A 1 295 ? 5.336 11.204 -17.306 1.00 95.00 295 PRO A C 1
ATOM 2222 O O . PRO A 1 295 ? 5.973 11.463 -16.285 1.00 95.00 295 PRO A O 1
ATOM 2225 N N . LEU A 1 296 ? 4.370 10.286 -17.322 1.00 95.50 296 LEU A N 1
ATOM 2226 C CA . LEU A 1 296 ? 3.876 9.574 -16.137 1.00 95.50 296 LEU A CA 1
ATOM 2227 C C . LEU A 1 296 ? 4.162 8.074 -16.153 1.00 95.50 296 LEU A C 1
ATOM 2229 O O . LEU A 1 296 ? 4.239 7.456 -15.086 1.00 95.50 296 LEU A O 1
ATOM 2233 N N . PHE A 1 297 ? 4.277 7.487 -17.341 1.00 97.69 297 PHE A N 1
ATOM 2234 C CA . PHE A 1 297 ? 4.314 6.044 -17.541 1.00 97.69 297 PHE A CA 1
ATOM 2235 C C . PHE A 1 297 ? 5.746 5.593 -17.794 1.00 97.69 297 PHE A C 1
ATOM 2237 O O . PHE A 1 297 ? 6.415 6.129 -18.668 1.00 97.69 297 PHE A O 1
ATOM 2244 N N . TYR A 1 298 ? 6.235 4.599 -17.057 1.00 98.44 298 TYR A N 1
ATOM 2245 C CA . TYR A 1 298 ? 7.584 4.085 -17.299 1.00 98.44 298 TYR A CA 1
ATOM 2246 C C . TYR A 1 298 ? 7.720 3.542 -18.729 1.00 98.44 298 TYR A C 1
ATOM 2248 O O . TYR A 1 298 ? 6.812 2.890 -19.253 1.00 98.44 298 TYR A O 1
ATOM 2256 N N . HIS A 1 299 ? 8.875 3.764 -19.353 1.00 98.44 299 HIS A N 1
ATOM 2257 C CA . HIS A 1 299 ? 9.170 3.171 -20.653 1.00 98.44 299 HIS A CA 1
ATOM 2258 C C . HIS A 1 299 ? 9.043 1.633 -20.582 1.00 98.44 299 HIS A C 1
ATOM 2260 O O . HIS A 1 299 ? 9.645 1.029 -19.689 1.00 98.44 299 HIS A O 1
ATOM 2266 N N . PRO A 1 300 ? 8.320 0.957 -21.498 1.00 98.25 300 PRO A N 1
ATOM 2267 C CA . PRO A 1 300 ? 8.052 -0.482 -21.378 1.00 98.25 300 PRO A CA 1
ATOM 2268 C C . PRO A 1 300 ? 9.326 -1.344 -21.409 1.00 98.25 300 PRO A C 1
ATOM 2270 O O . PRO A 1 300 ? 9.415 -2.356 -20.716 1.00 98.25 300 PRO A O 1
ATOM 2273 N N . GLN A 1 301 ? 10.368 -0.890 -22.111 1.00 98.31 301 GLN A N 1
ATOM 2274 C CA . GLN A 1 301 ? 11.706 -1.508 -22.092 1.00 98.31 301 GLN A CA 1
ATOM 2275 C C . GLN A 1 301 ? 12.344 -1.600 -20.692 1.00 98.31 301 GLN A C 1
ATOM 2277 O O . GLN A 1 301 ? 13.125 -2.514 -20.438 1.00 98.31 301 GLN A O 1
ATOM 2282 N N . CYS A 1 302 ? 11.977 -0.734 -19.739 1.00 98.56 302 CYS A N 1
ATOM 2283 C CA . CYS A 1 302 ? 12.415 -0.893 -18.348 1.00 98.56 302 CYS A CA 1
ATOM 2284 C C . CYS A 1 302 ? 11.898 -2.205 -17.734 1.00 98.56 302 CYS A C 1
ATOM 2286 O O . CYS A 1 302 ? 12.592 -2.826 -16.929 1.00 98.56 302 CYS A O 1
ATOM 2288 N N . PHE A 1 303 ? 10.701 -2.647 -18.127 1.00 98.62 303 PHE A N 1
ATOM 2289 C CA . PHE A 1 303 ? 10.115 -3.906 -17.668 1.00 98.62 303 PHE A CA 1
ATOM 2290 C C . PHE A 1 303 ? 10.619 -5.116 -18.460 1.00 98.62 303 PHE A C 1
ATOM 2292 O O . PHE A 1 303 ? 10.747 -6.188 -17.877 1.00 98.62 303 PHE A O 1
ATOM 2299 N N . VAL A 1 304 ? 10.994 -4.946 -19.735 1.00 98.38 304 VAL A N 1
ATOM 2300 C CA . VAL A 1 304 ? 11.770 -5.947 -20.502 1.00 98.38 304 VAL A CA 1
ATOM 2301 C C . VAL A 1 304 ? 13.091 -6.240 -19.799 1.00 98.38 304 VAL A C 1
ATOM 2303 O O . VAL A 1 304 ? 13.380 -7.384 -19.458 1.00 98.38 304 VAL A O 1
ATOM 2306 N N . ALA A 1 305 ? 13.843 -5.193 -19.458 1.00 98.25 305 ALA A N 1
ATOM 2307 C CA . ALA A 1 305 ? 15.069 -5.335 -18.689 1.00 98.25 305 ALA A CA 1
ATOM 2308 C C . ALA A 1 305 ? 14.836 -5.988 -17.320 1.00 98.25 305 ALA A C 1
ATOM 2310 O O . ALA A 1 305 ? 15.592 -6.873 -16.924 1.00 98.25 305 ALA A O 1
ATOM 2311 N N . LEU A 1 306 ? 13.779 -5.594 -16.601 1.00 98.38 306 LEU A N 1
ATOM 2312 C CA . LEU A 1 306 ? 13.447 -6.207 -15.315 1.00 98.38 306 LEU A CA 1
ATOM 2313 C C . LEU A 1 306 ? 13.144 -7.706 -15.466 1.00 98.38 306 LEU A C 1
ATOM 2315 O O . LEU A 1 306 ? 13.642 -8.504 -14.674 1.00 98.38 306 LEU A O 1
ATOM 2319 N N . ARG A 1 307 ? 12.384 -8.091 -16.498 1.00 97.44 307 ARG A N 1
ATOM 2320 C CA . ARG A 1 307 ? 12.090 -9.491 -16.827 1.00 97.44 307 ARG A CA 1
ATOM 2321 C C . ARG A 1 307 ? 13.369 -10.280 -17.078 1.00 97.44 307 ARG A C 1
ATOM 2323 O O . ARG A 1 307 ? 13.550 -11.342 -16.491 1.00 97.44 307 ARG A O 1
ATOM 2330 N N . ALA A 1 308 ? 14.262 -9.739 -17.904 1.00 95.69 308 ALA A N 1
ATOM 2331 C CA . ALA A 1 308 ? 15.540 -10.355 -18.237 1.00 95.69 308 ALA A CA 1
ATOM 2332 C C . ALA A 1 308 ? 16.391 -10.603 -16.982 1.00 95.69 308 ALA A C 1
ATOM 2334 O O . ALA A 1 308 ? 16.934 -11.690 -16.798 1.00 95.69 308 ALA A O 1
ATOM 2335 N N . VAL A 1 309 ? 16.444 -9.631 -16.067 1.00 95.31 309 VAL A N 1
ATOM 2336 C CA . VAL A 1 309 ? 17.138 -9.769 -14.777 1.00 95.31 309 VAL A CA 1
ATOM 2337 C C . VAL A 1 309 ? 16.515 -10.868 -13.916 1.00 95.31 309 VAL A C 1
ATOM 2339 O O . VAL A 1 309 ? 17.233 -11.721 -13.395 1.00 95.31 309 VAL A O 1
ATOM 2342 N N . LEU A 1 310 ? 15.188 -10.862 -13.771 1.00 93.94 310 LEU A N 1
ATOM 2343 C CA . LEU A 1 310 ? 14.460 -11.836 -12.954 1.00 93.94 310 LEU A CA 1
ATOM 2344 C C . LEU A 1 310 ? 14.497 -13.254 -13.537 1.00 93.94 310 LEU A C 1
ATOM 2346 O O . LEU A 1 310 ? 14.376 -14.210 -12.775 1.00 93.94 310 LEU A O 1
ATOM 2350 N N . ALA A 1 311 ? 14.678 -13.392 -14.851 1.00 90.69 311 ALA A N 1
ATOM 2351 C CA . ALA A 1 311 ? 14.848 -14.671 -15.530 1.00 90.69 311 ALA A CA 1
ATOM 2352 C C . ALA A 1 311 ? 16.297 -15.186 -15.468 1.00 90.69 311 ALA A C 1
ATOM 2354 O O . ALA A 1 311 ? 16.502 -16.376 -15.246 1.00 90.69 311 ALA A O 1
ATOM 2355 N N . ALA A 1 312 ? 17.299 -14.311 -15.630 1.00 85.75 312 ALA A N 1
ATOM 2356 C CA . ALA A 1 312 ? 18.708 -14.710 -15.722 1.00 85.75 312 ALA A CA 1
ATOM 2357 C C . ALA A 1 312 ? 19.409 -14.911 -14.375 1.00 85.75 312 ALA A C 1
ATOM 2359 O O . ALA A 1 312 ? 20.245 -15.800 -14.250 1.00 85.75 312 ALA A O 1
ATOM 2360 N N . LEU A 1 313 ? 19.137 -14.056 -13.386 1.00 80.31 313 LEU A N 1
ATOM 2361 C CA . LEU A 1 313 ? 19.895 -14.029 -12.128 1.00 80.31 313 LEU A CA 1
ATOM 2362 C C . LEU A 1 313 ? 19.453 -15.001 -11.017 1.00 80.31 313 LEU A C 1
ATOM 2364 O O . LEU A 1 313 ? 20.182 -15.118 -10.032 1.00 80.31 313 LEU A O 1
ATOM 2368 N N . PRO A 1 314 ? 18.365 -15.782 -11.153 1.00 66.75 314 PRO A N 1
ATOM 2369 C CA . PRO A 1 314 ? 18.161 -17.009 -10.378 1.00 66.75 314 PRO A CA 1
ATOM 2370 C C . PRO A 1 314 ? 19.128 -18.166 -10.697 1.00 66.75 314 PRO A C 1
ATOM 2372 O O . PRO A 1 314 ? 18.778 -19.311 -10.418 1.00 66.75 314 PRO A O 1
ATOM 2375 N N . CYS A 1 315 ? 20.277 -17.904 -11.324 1.00 62.84 315 CYS A N 1
ATOM 2376 C CA . CYS A 1 315 ? 21.094 -18.912 -11.990 1.00 62.84 315 CYS A CA 1
ATOM 2377 C C . CYS A 1 315 ? 21.631 -20.020 -11.069 1.00 62.84 315 CYS A C 1
ATOM 2379 O O . CYS A 1 315 ? 21.840 -19.838 -9.862 1.00 62.84 315 CYS A O 1
ATOM 2381 N N . ASP A 1 316 ? 21.871 -21.182 -11.685 1.00 63.88 316 ASP A N 1
ATOM 2382 C CA . ASP A 1 316 ? 22.584 -22.297 -11.072 1.00 63.88 316 ASP A CA 1
ATOM 2383 C C . ASP A 1 316 ? 23.948 -21.828 -10.556 1.00 63.88 316 ASP A C 1
ATOM 2385 O O . ASP A 1 316 ? 24.593 -20.960 -11.148 1.00 63.88 316 ASP A O 1
ATOM 2389 N N . HIS A 1 317 ? 24.411 -22.433 -9.458 1.00 61.38 317 HIS A N 1
ATOM 2390 C CA . HIS A 1 317 ? 25.652 -22.052 -8.763 1.00 61.38 317 HIS A CA 1
ATOM 2391 C C . HIS A 1 317 ? 26.856 -21.824 -9.687 1.00 61.38 317 HIS A C 1
ATOM 2393 O O . HIS A 1 317 ? 27.675 -20.948 -9.418 1.00 61.38 317 HIS A O 1
ATOM 2399 N N . GLY A 1 318 ? 26.958 -22.594 -10.775 1.00 58.91 318 GLY A N 1
ATOM 2400 C CA . GLY A 1 318 ? 28.064 -22.520 -11.729 1.00 58.91 318 GLY A CA 1
ATOM 2401 C C . GLY A 1 318 ? 28.068 -21.283 -12.634 1.00 58.91 318 GLY A C 1
ATOM 2402 O O . GLY A 1 318 ? 29.135 -20.894 -13.097 1.00 58.91 318 GLY A O 1
ATOM 2403 N N . GLU A 1 319 ? 26.925 -20.631 -12.869 1.00 64.50 319 GLU A N 1
ATOM 2404 C CA . GLU A 1 319 ? 26.819 -19.506 -13.816 1.00 64.50 319 GLU A CA 1
ATOM 2405 C C . GLU A 1 319 ? 26.884 -18.119 -13.147 1.00 64.50 319 GLU A C 1
ATOM 2407 O O . GLU A 1 319 ? 26.926 -17.093 -13.832 1.00 64.50 319 GLU A O 1
ATOM 2412 N N . LEU A 1 320 ? 26.952 -18.053 -11.810 1.00 71.94 320 LEU A N 1
ATOM 2413 C CA . LEU A 1 320 ? 26.991 -16.789 -11.058 1.00 71.94 320 LEU A CA 1
ATOM 2414 C C . LEU A 1 320 ? 28.218 -15.923 -11.400 1.00 71.94 320 LEU A C 1
ATOM 2416 O O . LEU A 1 320 ? 28.132 -14.695 -11.375 1.00 71.94 320 LEU A O 1
ATOM 2420 N N . CYS A 1 321 ? 29.350 -16.537 -11.764 1.00 74.69 321 CYS A N 1
ATOM 2421 C CA . CYS A 1 321 ? 30.559 -15.816 -12.179 1.00 74.69 321 CYS A CA 1
ATOM 2422 C C . CYS A 1 321 ? 30.431 -15.155 -13.566 1.00 74.69 321 CYS A C 1
ATOM 2424 O O . CYS A 1 321 ? 31.170 -14.218 -13.863 1.00 74.69 321 CYS A O 1
ATOM 2426 N N . CYS A 1 322 ? 29.464 -15.584 -14.385 1.00 84.19 322 CYS A N 1
ATOM 2427 C CA . CYS A 1 322 ? 29.237 -15.108 -15.752 1.00 84.19 322 CYS A CA 1
ATOM 2428 C C . CYS A 1 322 ? 27.879 -14.403 -15.918 1.00 84.19 322 CYS A C 1
ATOM 2430 O O . CYS A 1 322 ? 27.365 -14.288 -17.033 1.00 84.19 322 CYS A O 1
ATOM 2432 N N . TRP A 1 323 ? 27.302 -13.882 -14.831 1.00 88.44 323 TRP A N 1
ATOM 2433 C CA . TRP A 1 323 ? 25.955 -13.298 -14.807 1.00 88.44 323 TRP A CA 1
ATOM 2434 C C . TRP A 1 323 ? 25.713 -12.197 -15.858 1.00 88.44 323 TRP A C 1
ATOM 2436 O O . TRP A 1 323 ? 24.614 -12.069 -16.392 1.00 88.44 323 TRP A O 1
ATOM 2446 N N . GLN A 1 324 ? 26.745 -11.420 -16.200 1.00 92.50 324 GLN A N 1
ATOM 2447 C CA . GLN A 1 324 ? 26.670 -10.386 -17.238 1.00 92.50 324 GLN A CA 1
ATOM 2448 C C . GLN A 1 324 ? 26.400 -10.987 -18.621 1.00 92.50 324 GLN A C 1
ATOM 2450 O O . GLN A 1 324 ? 25.582 -10.469 -19.377 1.00 92.50 324 GLN A O 1
ATOM 2455 N N . GLN A 1 325 ? 27.069 -12.098 -18.941 1.00 89.50 325 GLN A N 1
ATOM 2456 C CA . GLN A 1 325 ? 26.873 -12.825 -20.195 1.00 89.50 325 GLN A CA 1
ATOM 2457 C C . GLN A 1 325 ? 25.504 -13.504 -20.206 1.00 89.50 325 GLN A C 1
ATOM 2459 O O . GLN A 1 325 ? 24.820 -13.479 -21.224 1.00 89.50 325 GLN A O 1
ATOM 2464 N N . ALA A 1 326 ? 25.070 -14.054 -19.067 1.00 88.12 326 ALA A N 1
ATOM 2465 C CA . ALA A 1 326 ? 23.724 -14.601 -18.925 1.00 88.12 326 ALA A CA 1
ATOM 2466 C C . ALA A 1 326 ? 22.651 -13.543 -19.226 1.00 88.12 326 ALA A C 1
ATOM 2468 O O . ALA A 1 326 ? 21.725 -13.830 -19.978 1.00 88.12 326 ALA A O 1
ATOM 2469 N N . LEU A 1 327 ? 22.815 -12.314 -18.724 1.00 90.62 327 LEU A N 1
ATOM 2470 C CA . LEU A 1 327 ? 21.888 -11.214 -18.989 1.00 90.62 327 LEU A CA 1
ATOM 2471 C C . LEU A 1 327 ? 21.926 -10.752 -20.456 1.00 90.62 327 LEU A C 1
ATOM 2473 O O . LEU A 1 327 ? 20.875 -10.572 -21.060 1.00 90.62 327 LEU A O 1
ATOM 2477 N N . LEU A 1 328 ? 23.114 -10.637 -21.061 1.00 91.38 328 LEU A N 1
ATOM 2478 C CA . LEU A 1 328 ? 23.262 -10.302 -22.488 1.00 91.38 328 LEU A CA 1
ATOM 2479 C C . LEU A 1 328 ? 22.610 -11.331 -23.425 1.00 91.38 328 LEU A C 1
ATOM 2481 O O . LEU A 1 328 ? 22.255 -10.978 -24.544 1.00 91.38 328 LEU A O 1
ATOM 2485 N N . ARG A 1 329 ? 22.456 -12.589 -22.989 1.00 89.56 329 ARG A N 1
ATOM 2486 C CA . ARG A 1 329 ? 21.765 -13.641 -23.754 1.00 89.56 329 ARG A CA 1
ATOM 2487 C C . ARG A 1 329 ? 20.237 -13.559 -23.670 1.00 89.56 329 ARG A C 1
ATOM 2489 O O . ARG A 1 329 ? 19.583 -14.182 -24.498 1.00 89.56 329 ARG A O 1
ATOM 2496 N N . GLN A 1 330 ? 19.674 -12.843 -22.692 1.00 89.19 330 GLN A N 1
ATOM 2497 C CA . GLN A 1 330 ? 18.218 -12.778 -22.506 1.00 89.19 330 GLN A CA 1
ATOM 2498 C C . GLN A 1 330 ? 17.528 -11.876 -23.525 1.00 89.19 330 GLN A C 1
ATOM 2500 O O . GLN A 1 330 ? 16.432 -12.195 -23.966 1.00 89.19 330 GLN A O 1
ATOM 2505 N N . GLU A 1 331 ? 18.151 -10.751 -23.883 1.00 91.38 331 GLU A N 1
ATOM 2506 C CA . GLU A 1 331 ? 17.521 -9.724 -24.712 1.00 91.38 331 GLU A CA 1
ATOM 2507 C C . GLU A 1 331 ? 18.477 -9.235 -25.808 1.00 91.38 331 GLU A C 1
ATOM 2509 O O . GLU A 1 331 ? 19.639 -8.932 -25.518 1.00 91.38 331 GLU A O 1
ATOM 2514 N N . PRO A 1 332 ? 18.004 -9.102 -27.062 1.00 90.44 332 PRO A N 1
ATOM 2515 C CA . PRO A 1 332 ? 18.845 -8.712 -28.191 1.00 90.44 332 PRO A CA 1
ATOM 2516 C C . PRO A 1 332 ? 19.278 -7.239 -28.147 1.00 90.44 332 PRO A C 1
ATOM 2518 O O . PRO A 1 332 ? 20.276 -6.873 -28.772 1.00 90.44 332 PRO A O 1
ATOM 2521 N N . ASP A 1 333 ? 18.561 -6.378 -27.414 1.00 94.75 333 ASP A N 1
ATOM 2522 C CA . ASP A 1 333 ? 18.945 -4.975 -27.247 1.00 94.75 333 ASP A CA 1
ATOM 2523 C C . ASP A 1 333 ? 20.175 -4.851 -26.333 1.00 94.75 333 ASP A C 1
ATOM 2525 O O . ASP A 1 333 ? 20.105 -4.730 -25.104 1.00 94.75 333 ASP A O 1
ATOM 2529 N N . ALA A 1 334 ? 21.345 -4.835 -26.968 1.00 93.75 334 ALA A N 1
ATOM 2530 C CA . ALA A 1 334 ? 22.620 -4.732 -26.278 1.00 93.75 334 ALA A CA 1
ATOM 2531 C C . ALA A 1 334 ? 22.797 -3.398 -25.526 1.00 93.75 334 ALA A C 1
ATOM 2533 O O . ALA A 1 334 ? 23.560 -3.343 -24.557 1.00 93.75 334 ALA A O 1
ATOM 2534 N N . ALA A 1 335 ? 22.138 -2.309 -25.945 1.00 96.75 335 ALA A N 1
ATOM 2535 C CA . ALA A 1 335 ? 22.219 -1.033 -25.236 1.00 96.75 335 ALA A CA 1
ATOM 2536 C C . ALA A 1 335 ? 21.445 -1.103 -23.914 1.00 96.75 335 ALA A C 1
ATOM 2538 O O . ALA A 1 335 ? 22.000 -0.741 -22.868 1.00 96.75 335 ALA A O 1
ATOM 2539 N N . LEU A 1 336 ? 20.225 -1.647 -23.952 1.00 97.50 336 LEU A N 1
ATOM 2540 C CA . LEU A 1 336 ? 19.399 -1.899 -22.772 1.00 97.50 336 LEU A CA 1
ATOM 2541 C C . LEU A 1 336 ? 20.086 -2.854 -21.794 1.00 97.50 336 LEU A C 1
ATOM 2543 O O . LEU A 1 336 ? 20.159 -2.570 -20.596 1.00 97.50 336 LEU A O 1
ATOM 2547 N N . MET A 1 337 ? 20.663 -3.952 -22.286 1.00 96.69 337 MET A N 1
ATOM 2548 C CA . MET A 1 337 ? 21.361 -4.909 -21.423 1.00 96.69 337 MET A CA 1
ATOM 2549 C C . MET A 1 337 ? 22.620 -4.312 -20.792 1.00 96.69 337 MET A C 1
ATOM 2551 O O . MET A 1 337 ? 22.830 -4.464 -19.589 1.00 96.69 337 MET A O 1
ATOM 2555 N N . ARG A 1 338 ? 23.423 -3.537 -21.535 1.00 96.75 338 ARG A N 1
ATOM 2556 C CA . ARG A 1 338 ? 24.568 -2.816 -20.944 1.00 96.75 338 ARG A CA 1
ATOM 2557 C C . ARG A 1 338 ? 24.135 -1.816 -19.872 1.00 96.75 338 ARG A C 1
ATOM 2559 O O . ARG A 1 338 ? 24.815 -1.688 -18.855 1.00 96.75 338 ARG A O 1
ATOM 2566 N N . ALA A 1 339 ? 23.026 -1.105 -20.075 1.00 98.25 339 ALA A N 1
ATOM 2567 C CA . ALA A 1 339 ? 22.475 -0.217 -19.053 1.00 98.25 339 ALA A CA 1
ATOM 2568 C C . ALA A 1 339 ? 21.983 -0.993 -17.823 1.00 98.25 339 ALA A C 1
ATOM 2570 O O . ALA A 1 339 ? 22.249 -0.575 -16.698 1.00 98.25 339 ALA A O 1
ATOM 2571 N N . SER A 1 340 ? 21.359 -2.151 -18.035 1.00 98.19 340 SER A N 1
ATOM 2572 C CA . SER A 1 340 ? 20.884 -3.047 -16.975 1.00 98.19 340 SER A CA 1
ATOM 2573 C C . SER A 1 340 ? 22.033 -3.593 -16.127 1.00 98.19 340 SER A C 1
ATOM 2575 O O . SER A 1 340 ? 21.960 -3.554 -14.902 1.00 98.19 340 SER A O 1
ATOM 2577 N N . ILE A 1 341 ? 23.134 -4.015 -16.758 1.00 97.31 341 ILE A N 1
ATOM 2578 C CA . ILE A 1 341 ? 24.360 -4.438 -16.063 1.00 97.31 341 ILE A CA 1
ATOM 2579 C C . ILE A 1 341 ? 24.881 -3.301 -15.182 1.00 97.31 341 ILE A C 1
ATOM 2581 O O . ILE A 1 341 ? 25.077 -3.501 -13.986 1.00 97.31 341 ILE A O 1
ATOM 2585 N N . ARG A 1 342 ? 25.035 -2.089 -15.735 1.00 98.31 342 ARG A N 1
ATOM 2586 C CA . ARG A 1 342 ? 25.488 -0.923 -14.957 1.00 98.31 342 ARG A CA 1
ATOM 2587 C C . ARG A 1 342 ? 24.549 -0.606 -13.794 1.00 98.31 342 ARG A C 1
ATOM 2589 O O . ARG A 1 342 ? 25.017 -0.299 -12.701 1.00 98.31 342 ARG A O 1
ATOM 2596 N N . ALA A 1 343 ? 23.237 -0.689 -14.010 1.00 98.44 343 ALA A N 1
ATOM 2597 C CA . ALA A 1 343 ? 22.252 -0.461 -12.960 1.00 98.44 343 ALA A CA 1
ATOM 2598 C C . ALA A 1 343 ? 22.386 -1.495 -11.829 1.00 98.44 343 ALA A C 1
ATOM 2600 O O . ALA A 1 343 ? 22.403 -1.127 -10.657 1.00 98.44 343 ALA A O 1
ATOM 2601 N N . LEU A 1 344 ? 22.553 -2.777 -12.161 1.00 97.88 344 LEU A N 1
ATOM 2602 C CA . LEU A 1 344 ? 22.759 -3.847 -11.181 1.00 97.88 344 LEU A CA 1
ATOM 2603 C C . LEU A 1 344 ? 24.072 -3.697 -10.401 1.00 97.88 344 LEU A C 1
ATOM 2605 O O . LEU A 1 344 ? 24.078 -3.879 -9.183 1.00 97.88 344 LEU A O 1
ATOM 2609 N N . GLN A 1 345 ? 25.154 -3.298 -11.070 1.00 97.25 345 GLN A N 1
ATOM 2610 C CA . GLN A 1 345 ? 26.437 -2.985 -10.432 1.00 97.25 345 GLN A CA 1
ATOM 2611 C C . GLN A 1 345 ? 26.290 -1.864 -9.400 1.00 97.25 345 GLN A C 1
ATOM 2613 O O . GLN A 1 345 ? 26.730 -1.996 -8.260 1.00 97.25 345 GLN A O 1
ATOM 2618 N N . GLN A 1 346 ? 25.584 -0.785 -9.753 1.00 98.12 346 GLN A N 1
ATOM 2619 C CA . GLN A 1 346 ? 25.301 0.312 -8.819 1.00 98.12 346 GLN A CA 1
ATOM 2620 C C . GLN A 1 346 ? 24.431 -0.120 -7.629 1.00 98.12 346 GLN A C 1
ATOM 2622 O O . GLN A 1 346 ? 24.535 0.451 -6.543 1.00 98.12 346 GLN A O 1
ATOM 2627 N N . LEU A 1 347 ? 23.577 -1.131 -7.807 1.00 97.56 347 LEU A N 1
ATOM 2628 C CA . LEU A 1 347 ? 22.785 -1.721 -6.724 1.00 97.56 347 LEU A CA 1
ATOM 2629 C C . LEU A 1 347 ? 23.582 -2.714 -5.857 1.00 97.56 347 LEU A C 1
ATOM 2631 O O . LEU A 1 347 ? 23.075 -3.126 -4.808 1.00 97.56 347 LEU A O 1
ATOM 2635 N N . GLY A 1 348 ? 24.806 -3.072 -6.261 1.00 96.25 348 GLY A N 1
ATOM 2636 C CA . GLY A 1 348 ? 25.698 -3.986 -5.548 1.00 96.25 348 GLY A CA 1
ATOM 2637 C C . GLY A 1 348 ? 25.396 -5.465 -5.796 1.00 96.25 348 GLY A C 1
ATOM 2638 O O . GLY A 1 348 ? 25.433 -6.260 -4.853 1.00 96.25 348 GLY A O 1
ATOM 2639 N N . VAL A 1 349 ? 25.051 -5.834 -7.034 1.00 94.81 349 VAL A N 1
ATOM 2640 C CA . VAL A 1 349 ? 24.683 -7.211 -7.404 1.00 94.81 349 VAL A CA 1
ATOM 2641 C C . VAL A 1 349 ? 25.785 -8.228 -7.105 1.00 94.81 349 VAL A C 1
ATOM 2643 O O . VAL A 1 349 ? 25.482 -9.323 -6.647 1.00 94.81 349 VAL A O 1
ATOM 2646 N N . GLU A 1 350 ? 27.061 -7.876 -7.251 1.00 92.38 350 GLU A N 1
ATOM 2647 C CA . GLU A 1 350 ? 28.184 -8.797 -7.047 1.00 92.38 350 GLU A CA 1
ATOM 2648 C C . GLU A 1 350 ? 28.222 -9.354 -5.622 1.00 92.38 350 GLU A C 1
ATOM 2650 O O . GLU A 1 350 ? 28.411 -10.553 -5.416 1.00 92.38 350 GLU A O 1
ATOM 2655 N N . GLN A 1 351 ? 27.984 -8.496 -4.628 1.00 91.75 351 GLN A N 1
ATOM 2656 C CA . GLN A 1 351 ? 27.945 -8.913 -3.225 1.00 91.75 351 GLN A CA 1
ATOM 2657 C C . GLN A 1 351 ? 26.755 -9.838 -2.957 1.00 91.75 351 GLN A C 1
ATOM 2659 O O . GLN A 1 351 ? 26.864 -10.785 -2.175 1.00 91.75 351 GLN A O 1
ATOM 2664 N N . ALA A 1 352 ? 25.625 -9.583 -3.617 1.00 91.44 352 ALA A N 1
ATOM 2665 C CA . ALA A 1 352 ? 24.440 -10.416 -3.503 1.00 91.44 352 ALA A CA 1
ATOM 2666 C C . ALA A 1 352 ? 24.649 -11.790 -4.142 1.00 91.44 352 ALA A C 1
ATOM 2668 O O . ALA A 1 352 ? 24.336 -12.797 -3.513 1.00 91.44 352 ALA A O 1
ATOM 2669 N N . LEU A 1 353 ? 25.234 -11.850 -5.340 1.00 90.56 353 LEU A N 1
ATOM 2670 C CA . LEU A 1 353 ? 25.533 -13.111 -6.020 1.00 90.56 353 LEU A CA 1
ATOM 2671 C C . LEU A 1 353 ? 26.583 -13.921 -5.251 1.00 90.56 353 LEU A C 1
ATOM 2673 O O . LEU A 1 353 ? 26.392 -15.116 -5.055 1.00 90.56 353 LEU A O 1
ATOM 2677 N N . ALA A 1 354 ? 27.625 -13.281 -4.707 1.00 89.12 354 ALA A N 1
ATOM 2678 C CA . ALA A 1 354 ? 28.596 -13.948 -3.835 1.00 89.12 354 ALA A CA 1
ATOM 2679 C C . ALA A 1 354 ? 27.947 -14.502 -2.551 1.00 89.12 354 ALA A C 1
ATOM 2681 O O . ALA A 1 354 ? 28.290 -15.588 -2.078 1.00 89.12 354 ALA A O 1
ATOM 2682 N N . HIS A 1 355 ? 26.980 -13.778 -1.978 1.00 88.81 355 HIS A N 1
ATOM 2683 C CA . HIS A 1 355 ? 26.190 -14.283 -0.859 1.00 88.81 355 HIS A CA 1
ATOM 2684 C C . HIS A 1 355 ? 25.341 -15.494 -1.268 1.00 88.81 355 HIS A C 1
ATOM 2686 O O . HIS A 1 355 ? 25.366 -16.504 -0.564 1.00 88.81 355 HIS A O 1
ATOM 2692 N N . CYS A 1 356 ? 24.653 -15.425 -2.411 1.00 88.75 356 CYS A N 1
ATOM 2693 C CA . CYS A 1 356 ? 23.851 -16.527 -2.941 1.00 88.75 356 CYS A CA 1
ATOM 2694 C C . CYS A 1 356 ? 24.713 -17.773 -3.200 1.00 88.75 356 CYS A C 1
ATOM 2696 O O . CYS A 1 356 ? 24.344 -18.854 -2.740 1.00 88.75 356 CYS A O 1
ATOM 2698 N N . ALA A 1 357 ? 25.891 -17.607 -3.813 1.00 84.94 357 ALA A N 1
ATOM 2699 C CA . ALA A 1 357 ? 26.858 -18.674 -4.085 1.00 84.94 357 ALA A CA 1
ATOM 2700 C C . ALA A 1 357 ? 27.344 -19.387 -2.811 1.00 84.94 357 ALA A C 1
ATOM 2702 O O . ALA A 1 357 ? 27.613 -20.583 -2.801 1.00 84.94 357 ALA A O 1
ATOM 2703 N N . ARG A 1 358 ? 27.454 -18.658 -1.698 1.00 87.06 358 ARG A N 1
ATOM 2704 C CA . ARG A 1 358 ? 27.949 -19.218 -0.435 1.00 87.06 358 ARG A CA 1
ATOM 2705 C C . ARG A 1 358 ? 26.855 -19.850 0.424 1.00 87.06 358 ARG A C 1
ATOM 2707 O O . ARG A 1 358 ? 27.135 -20.788 1.160 1.00 87.06 358 ARG A O 1
ATOM 2714 N N . GLN A 1 359 ? 25.646 -19.289 0.408 1.00 87.12 359 GLN A N 1
ATOM 2715 C CA . GLN A 1 359 ? 24.580 -19.645 1.359 1.00 87.12 359 GLN A CA 1
ATOM 2716 C C . GLN A 1 359 ? 23.524 -20.592 0.788 1.00 87.12 359 GLN A C 1
ATOM 2718 O O . GLN A 1 359 ? 22.707 -21.127 1.535 1.00 87.12 359 GLN A O 1
ATOM 2723 N N . SER A 1 360 ? 23.505 -20.798 -0.525 1.00 85.62 360 SER A N 1
ATOM 2724 C CA . SER A 1 360 ? 22.490 -21.627 -1.176 1.00 85.62 360 SER A CA 1
ATOM 2725 C C . SER A 1 360 ? 23.016 -23.043 -1.373 1.00 85.62 360 SER A C 1
ATOM 2727 O O . SER A 1 360 ? 24.182 -23.228 -1.699 1.00 85.62 360 SER A O 1
ATOM 2729 N N . ARG A 1 361 ? 22.168 -24.055 -1.191 1.00 84.25 361 ARG A N 1
ATOM 2730 C CA . ARG A 1 361 ? 22.526 -25.464 -1.455 1.00 84.25 361 ARG A CA 1
ATOM 2731 C C . ARG A 1 361 ? 22.059 -25.947 -2.826 1.00 84.25 361 ARG A C 1
ATOM 2733 O O . ARG A 1 361 ? 22.588 -26.919 -3.344 1.00 84.25 361 ARG A O 1
ATOM 2740 N N . ASP A 1 362 ? 21.089 -25.245 -3.397 1.00 85.06 362 ASP A N 1
ATOM 2741 C CA . ASP A 1 362 ? 20.435 -25.548 -4.664 1.00 85.06 362 ASP A CA 1
ATOM 2742 C C . ASP A 1 362 ? 19.960 -24.245 -5.338 1.00 85.06 362 ASP A C 1
ATOM 2744 O O . ASP A 1 362 ? 20.018 -23.154 -4.750 1.00 85.06 362 ASP A O 1
ATOM 2748 N N . ALA A 1 363 ? 19.481 -24.369 -6.578 1.00 84.00 363 ALA A N 1
ATOM 2749 C CA . ALA A 1 363 ? 18.993 -23.255 -7.388 1.00 84.00 363 ALA A CA 1
ATOM 2750 C C . ALA A 1 363 ? 17.753 -22.569 -6.787 1.00 84.00 363 ALA A C 1
ATOM 2752 O O . ALA A 1 363 ? 17.617 -21.348 -6.860 1.00 84.00 363 ALA A O 1
ATOM 2753 N N . ALA A 1 364 ? 16.861 -23.318 -6.131 1.00 86.81 364 ALA A N 1
ATOM 2754 C CA . ALA A 1 364 ? 15.652 -22.760 -5.526 1.00 86.81 364 ALA A CA 1
ATOM 2755 C C . ALA A 1 364 ? 15.985 -21.824 -4.350 1.00 86.81 364 ALA A C 1
ATOM 2757 O O . ALA A 1 364 ? 15.434 -20.724 -4.239 1.00 86.81 364 ALA A O 1
ATOM 2758 N N . ASN A 1 365 ? 16.934 -22.223 -3.503 1.00 87.38 365 ASN A N 1
ATOM 2759 C CA . ASN A 1 365 ? 17.469 -21.407 -2.421 1.00 87.38 365 ASN A CA 1
ATOM 2760 C C . ASN A 1 365 ? 18.255 -20.204 -2.956 1.00 87.38 365 ASN A C 1
ATOM 2762 O O . ASN A 1 365 ? 18.094 -19.103 -2.428 1.00 87.38 365 ASN A O 1
ATOM 2766 N N . CYS A 1 366 ? 19.031 -20.382 -4.032 1.00 88.44 366 CYS A N 1
ATOM 2767 C CA . CYS A 1 366 ? 19.729 -19.286 -4.715 1.00 88.44 366 CYS A CA 1
ATOM 2768 C C . CYS A 1 366 ? 18.736 -18.227 -5.197 1.00 88.44 366 CYS A C 1
ATOM 2770 O O . CYS A 1 366 ? 18.825 -17.059 -4.811 1.00 88.44 366 CYS A O 1
ATOM 2772 N N . ARG A 1 367 ? 17.703 -18.659 -5.928 1.00 88.38 367 ARG A N 1
ATOM 2773 C CA . ARG A 1 367 ? 16.602 -17.807 -6.379 1.00 88.38 367 ARG A CA 1
ATOM 2774 C C . ARG A 1 367 ? 15.936 -17.082 -5.217 1.00 88.38 367 ARG A C 1
ATOM 2776 O O . ARG A 1 367 ? 15.697 -15.880 -5.299 1.00 88.38 367 ARG A O 1
ATOM 2783 N N . ARG A 1 368 ? 15.645 -17.782 -4.119 1.00 89.19 368 ARG A N 1
ATOM 2784 C CA . ARG A 1 368 ? 15.037 -17.178 -2.926 1.00 89.19 368 ARG A CA 1
ATOM 2785 C C . ARG A 1 368 ? 15.933 -16.096 -2.319 1.00 89.19 368 ARG A C 1
ATOM 2787 O O . ARG A 1 368 ? 15.435 -15.008 -2.041 1.00 89.19 368 ARG A O 1
ATOM 2794 N N . HIS A 1 369 ? 17.224 -16.358 -2.124 1.00 90.31 369 HIS A N 1
ATOM 2795 C CA . HIS A 1 369 ? 18.167 -15.366 -1.595 1.00 90.31 369 HIS A CA 1
ATOM 2796 C C . HIS A 1 369 ? 18.310 -14.160 -2.528 1.00 90.31 369 HIS A C 1
ATOM 2798 O O . HIS A 1 369 ? 18.270 -13.018 -2.061 1.00 90.31 369 HIS A O 1
ATOM 2804 N N . PHE A 1 370 ? 18.391 -14.399 -3.839 1.00 92.06 370 PHE A N 1
ATOM 2805 C CA . PHE A 1 370 ? 18.446 -13.330 -4.827 1.00 92.06 370 PHE A CA 1
ATOM 2806 C C . PHE A 1 370 ? 17.192 -12.458 -4.771 1.00 92.06 370 PHE A C 1
ATOM 2808 O O . PHE A 1 370 ? 17.317 -11.248 -4.632 1.00 92.06 370 PHE A O 1
ATOM 2815 N N . LEU A 1 371 ? 15.989 -13.040 -4.783 1.00 91.50 371 LEU A N 1
ATOM 2816 C CA . LEU A 1 371 ? 14.731 -12.282 -4.724 1.00 91.50 371 LEU A CA 1
ATOM 2817 C C . LEU A 1 371 ? 14.509 -11.580 -3.374 1.00 91.50 371 LEU A C 1
ATOM 2819 O O . LEU A 1 371 ? 13.852 -10.544 -3.311 1.00 91.50 371 LEU A O 1
ATOM 2823 N N . GLN A 1 372 ? 15.082 -12.092 -2.281 1.00 91.38 372 GLN A N 1
ATOM 2824 C CA . GLN A 1 372 ? 15.081 -11.385 -0.996 1.00 91.38 372 GLN A CA 1
ATOM 2825 C C . GLN A 1 372 ? 15.949 -10.122 -1.016 1.00 91.38 372 GLN A C 1
ATOM 2827 O O . GLN A 1 372 ? 15.609 -9.141 -0.338 1.00 91.38 372 GLN A O 1
ATOM 2832 N N . TRP A 1 373 ? 17.063 -10.157 -1.756 1.00 93.88 373 TRP A N 1
ATOM 2833 C CA . TRP A 1 373 ? 17.923 -9.003 -1.999 1.00 93.88 373 TRP A CA 1
ATOM 2834 C C . TRP A 1 373 ? 17.296 -8.063 -3.035 1.00 93.88 373 TRP A C 1
ATOM 2836 O O . TRP A 1 373 ? 17.089 -6.886 -2.730 1.00 93.88 373 TRP A O 1
ATOM 2846 N N . PHE A 1 374 ? 16.945 -8.576 -4.215 1.00 95.25 374 PHE A N 1
ATOM 2847 C CA . PHE A 1 374 ? 16.319 -7.871 -5.335 1.00 95.25 374 PHE A CA 1
ATOM 2848 C C . PHE A 1 374 ? 14.811 -7.690 -5.126 1.00 95.25 374 PHE A C 1
ATOM 2850 O O . PHE A 1 374 ? 13.973 -8.102 -5.923 1.00 95.25 374 PHE A O 1
ATOM 2857 N N . ASP A 1 375 ? 14.479 -7.082 -3.994 1.00 94.75 375 ASP A N 1
ATOM 2858 C CA . ASP A 1 375 ? 13.113 -6.873 -3.543 1.00 94.75 375 ASP A CA 1
ATOM 2859 C C . ASP A 1 375 ? 12.406 -5.728 -4.297 1.00 94.75 375 ASP A C 1
ATOM 2861 O O . ASP A 1 375 ? 12.942 -5.157 -5.255 1.00 94.75 375 ASP A O 1
ATOM 2865 N N . ALA A 1 376 ? 11.183 -5.371 -3.885 1.00 95.62 376 ALA A N 1
ATOM 2866 C CA . ALA A 1 376 ? 10.392 -4.349 -4.574 1.00 95.62 376 ALA A CA 1
ATOM 2867 C C . ALA A 1 376 ? 11.124 -2.997 -4.636 1.00 95.62 376 ALA A C 1
ATOM 2869 O O . ALA A 1 376 ? 11.048 -2.289 -5.641 1.00 95.62 376 ALA A O 1
ATOM 2870 N N . LEU A 1 377 ? 11.871 -2.640 -3.582 1.00 96.00 377 LEU A N 1
ATOM 2871 C CA . LEU A 1 377 ? 12.621 -1.386 -3.536 1.00 96.00 377 LEU A CA 1
ATOM 2872 C C . LEU A 1 377 ? 13.777 -1.395 -4.536 1.00 96.00 377 LEU A C 1
ATOM 2874 O O . LEU A 1 377 ? 13.985 -0.402 -5.233 1.00 96.00 377 LEU A O 1
ATOM 2878 N N . ARG A 1 378 ? 14.534 -2.496 -4.623 1.00 97.44 378 ARG A N 1
ATOM 2879 C CA . ARG A 1 378 ? 15.605 -2.608 -5.627 1.00 97.44 378 ARG A CA 1
ATOM 2880 C C . ARG A 1 378 ? 15.060 -2.685 -7.045 1.00 97.44 378 ARG A C 1
ATOM 2882 O O . ARG A 1 378 ? 15.647 -2.052 -7.913 1.00 97.44 378 ARG A O 1
ATOM 2889 N N . SER A 1 379 ? 13.921 -3.340 -7.254 1.00 97.56 379 SER A N 1
ATOM 2890 C CA . SER A 1 379 ? 13.223 -3.353 -8.546 1.00 97.56 379 SER A CA 1
ATOM 2891 C C . SER A 1 379 ? 12.845 -1.933 -8.990 1.00 97.56 379 SER A C 1
ATOM 2893 O O . SER A 1 379 ? 13.156 -1.524 -10.107 1.00 97.56 379 SER A O 1
ATOM 2895 N N . LEU A 1 380 ? 12.267 -1.128 -8.091 1.00 97.81 380 LEU A N 1
ATOM 2896 C CA . LEU A 1 380 ? 11.925 0.267 -8.384 1.00 97.81 380 LEU A CA 1
ATOM 2897 C C . LEU A 1 380 ? 13.170 1.123 -8.666 1.00 97.81 380 LEU A C 1
ATOM 2899 O O . LEU A 1 380 ? 13.192 1.891 -9.626 1.00 97.81 380 LEU A O 1
ATOM 2903 N N . ARG A 1 381 ? 14.232 0.974 -7.860 1.00 98.50 381 ARG A N 1
ATOM 2904 C CA . ARG A 1 381 ? 15.500 1.692 -8.084 1.00 98.50 381 ARG A CA 1
ATOM 2905 C C . ARG A 1 381 ? 16.157 1.284 -9.401 1.00 98.50 381 ARG A C 1
ATOM 2907 O O . ARG A 1 381 ? 16.686 2.148 -10.085 1.00 98.50 381 ARG A O 1
ATOM 2914 N N . PHE A 1 382 ? 16.097 0.007 -9.768 1.00 98.69 382 PHE A N 1
ATOM 2915 C CA . PHE A 1 382 ? 16.577 -0.493 -11.053 1.00 98.69 382 PHE A CA 1
ATOM 2916 C C . PHE A 1 382 ? 15.850 0.190 -12.221 1.00 98.69 382 PHE A C 1
ATOM 2918 O O . PHE A 1 382 ? 16.507 0.753 -13.093 1.00 98.69 382 PHE A O 1
ATOM 2925 N N . ILE A 1 383 ? 14.513 0.257 -12.180 1.00 98.56 383 ILE A N 1
ATOM 2926 C CA . ILE A 1 383 ? 13.711 0.992 -13.175 1.00 98.56 383 ILE A CA 1
ATOM 2927 C C . ILE A 1 383 ? 14.120 2.472 -13.228 1.00 98.56 383 ILE A C 1
ATOM 2929 O O . ILE A 1 383 ? 14.276 3.034 -14.309 1.00 98.56 383 ILE A O 1
ATOM 2933 N N . HIS A 1 384 ? 14.346 3.120 -12.079 1.00 98.56 384 HIS A N 1
ATOM 2934 C CA . HIS A 1 384 ? 14.777 4.526 -12.042 1.00 98.56 384 HIS A CA 1
ATOM 2935 C C . HIS A 1 384 ? 16.178 4.745 -12.620 1.00 98.56 384 HIS A C 1
ATOM 2937 O O . HIS A 1 384 ? 16.413 5.784 -13.236 1.00 98.56 384 HIS A O 1
ATOM 2943 N N . LEU A 1 385 ? 17.094 3.790 -12.445 1.00 98.75 385 LEU A N 1
ATOM 2944 C CA . LEU A 1 385 ? 18.428 3.837 -13.045 1.00 98.75 385 LEU A CA 1
ATOM 2945 C C . LEU A 1 385 ? 18.361 3.693 -14.568 1.00 98.75 385 LEU A C 1
ATOM 2947 O O . LEU A 1 385 ? 19.051 4.427 -15.269 1.00 98.75 385 LEU A O 1
ATOM 2951 N N . LEU A 1 386 ? 17.494 2.818 -15.089 1.00 98.62 386 LEU A N 1
ATOM 2952 C CA . LEU A 1 386 ? 17.242 2.731 -16.531 1.00 98.62 386 LEU A CA 1
ATOM 2953 C C . LEU A 1 386 ? 16.602 4.012 -17.067 1.00 98.62 386 LEU A C 1
ATOM 2955 O O . LEU A 1 386 ? 17.042 4.546 -18.082 1.00 98.62 386 LEU A O 1
ATOM 2959 N N . ARG A 1 387 ? 15.641 4.583 -16.337 1.00 98.06 387 ARG A N 1
ATOM 2960 C CA . ARG A 1 387 ? 15.060 5.882 -16.684 1.00 98.06 387 ARG A CA 1
ATOM 2961 C C . ARG A 1 387 ? 16.124 6.973 -16.810 1.00 98.06 387 ARG A C 1
ATOM 2963 O O . ARG A 1 387 ? 16.143 7.703 -17.795 1.00 98.06 387 ARG A O 1
ATOM 2970 N N . ALA A 1 388 ? 17.040 7.051 -15.845 1.00 97.75 388 ALA A N 1
ATOM 2971 C CA . ALA A 1 388 ? 18.162 7.990 -15.883 1.00 97.75 388 ALA A CA 1
ATOM 2972 C C . ALA A 1 388 ? 19.173 7.689 -17.008 1.00 97.75 388 ALA A C 1
ATOM 2974 O O . ALA A 1 388 ? 19.904 8.582 -17.426 1.00 97.75 388 ALA A O 1
ATOM 2975 N N . ALA A 1 389 ? 19.211 6.451 -17.507 1.00 97.50 389 ALA A N 1
ATOM 2976 C CA . ALA A 1 389 ? 20.099 6.010 -18.579 1.00 97.50 389 ALA A CA 1
ATOM 2977 C C . ALA A 1 389 ? 19.532 6.213 -19.998 1.00 97.50 389 ALA A C 1
ATOM 2979 O O . ALA A 1 389 ? 20.212 5.856 -20.958 1.00 97.50 389 ALA A O 1
ATOM 2980 N N . GLY A 1 390 ? 18.326 6.779 -20.141 1.00 96.69 390 GLY A N 1
ATOM 2981 C CA . GLY A 1 390 ? 17.748 7.162 -21.437 1.00 96.69 390 GLY A CA 1
ATOM 2982 C C . GLY A 1 390 ? 16.353 6.604 -21.723 1.00 96.69 390 GLY A C 1
ATOM 2983 O O . GLY A 1 390 ? 15.698 7.077 -22.647 1.00 96.69 390 GLY A O 1
ATOM 2984 N N . TRP A 1 391 ? 15.850 5.664 -20.918 1.00 97.81 391 TRP A N 1
ATOM 2985 C CA . TRP A 1 391 ? 14.490 5.120 -21.052 1.00 97.81 391 TRP A CA 1
ATOM 2986 C C . TRP A 1 391 ? 13.485 5.955 -20.249 1.00 97.81 391 TRP A C 1
ATOM 2988 O O . TRP A 1 391 ? 12.911 5.494 -19.261 1.00 97.81 391 TRP A O 1
ATOM 2998 N N . ALA A 1 392 ? 13.350 7.224 -20.641 1.00 97.62 392 ALA A N 1
ATOM 2999 C CA . ALA A 1 392 ? 12.564 8.234 -19.936 1.00 97.62 392 ALA A CA 1
ATOM 3000 C C . ALA A 1 392 ? 11.070 7.876 -19.817 1.00 97.62 392 ALA A C 1
ATOM 3002 O O . ALA A 1 392 ? 10.530 7.103 -20.608 1.00 97.62 392 ALA A O 1
ATOM 3003 N N . ASP A 1 393 ? 10.405 8.474 -18.825 1.00 97.88 393 ASP A N 1
ATOM 3004 C CA . ASP A 1 393 ? 8.958 8.333 -18.650 1.00 97.88 393 ASP A CA 1
ATOM 3005 C C . ASP A 1 393 ? 8.213 8.904 -19.873 1.00 97.88 393 ASP A C 1
ATOM 3007 O O . ASP A 1 393 ? 8.614 9.906 -20.468 1.00 97.88 393 ASP A O 1
ATOM 3011 N N . LEU A 1 394 ? 7.119 8.250 -20.240 1.00 97.62 394 LEU A N 1
ATOM 3012 C CA . LEU A 1 394 ? 6.300 8.508 -21.414 1.00 97.62 394 LEU A CA 1
ATOM 3013 C C . LEU A 1 394 ? 5.000 9.217 -21.028 1.00 97.62 394 LEU A C 1
ATOM 3015 O O . LEU A 1 394 ? 4.442 8.993 -19.947 1.00 97.62 394 LEU A O 1
ATOM 3019 N N . ALA A 1 395 ? 4.494 10.042 -21.944 1.00 96.50 395 ALA A N 1
ATOM 3020 C CA . ALA A 1 395 ? 3.109 10.499 -21.923 1.00 96.50 395 ALA A CA 1
ATOM 3021 C C . ALA A 1 395 ? 2.144 9.342 -22.255 1.00 96.50 395 ALA A C 1
ATOM 3023 O O . ALA A 1 395 ? 2.569 8.269 -22.702 1.00 96.50 395 ALA A O 1
ATOM 3024 N N . LEU A 1 396 ? 0.844 9.546 -22.015 1.00 95.31 396 LEU A N 1
ATOM 3025 C CA . LEU A 1 396 ? -0.160 8.491 -22.193 1.00 95.31 396 LEU A CA 1
ATOM 3026 C C . LEU A 1 396 ? -0.197 7.964 -23.637 1.00 95.31 396 LEU A C 1
ATOM 3028 O O . LEU A 1 396 ? -0.126 6.756 -23.848 1.00 95.31 396 LEU A O 1
ATOM 3032 N N . ASP A 1 397 ? -0.250 8.859 -24.620 1.00 94.25 397 ASP A N 1
ATOM 3033 C CA . ASP A 1 397 ? -0.283 8.538 -26.052 1.00 94.25 397 ASP A CA 1
ATOM 3034 C C . ASP A 1 397 ? 0.938 7.726 -26.513 1.00 94.25 397 ASP A C 1
ATOM 3036 O O . ASP A 1 397 ? 0.800 6.707 -27.192 1.00 94.25 397 ASP A O 1
ATOM 3040 N N . ALA A 1 398 ? 2.133 8.114 -26.075 1.00 95.12 398 ALA A N 1
ATOM 3041 C CA . ALA A 1 398 ? 3.356 7.373 -26.340 1.00 95.12 398 ALA A CA 1
ATOM 3042 C C . ALA A 1 398 ? 3.310 5.975 -25.700 1.00 95.12 398 ALA A C 1
ATOM 3044 O O . ALA A 1 398 ? 3.659 4.991 -26.347 1.00 95.12 398 ALA A O 1
ATOM 3045 N N . SER A 1 399 ? 2.818 5.845 -24.463 1.00 95.50 399 SER A N 1
ATOM 3046 C CA . SER A 1 399 ? 2.713 4.536 -23.797 1.00 95.50 399 SER A CA 1
ATOM 3047 C C . SER A 1 399 ? 1.769 3.551 -24.508 1.00 95.50 399 SER A C 1
ATOM 3049 O O . SER A 1 399 ? 1.932 2.343 -24.362 1.00 95.50 399 SER A O 1
ATOM 3051 N N . LEU A 1 400 ? 0.803 4.050 -25.289 1.00 94.44 400 LEU A N 1
ATOM 3052 C CA . LEU A 1 400 ? -0.156 3.241 -26.054 1.00 94.44 400 LEU A CA 1
ATOM 3053 C C . LEU A 1 400 ? 0.422 2.681 -27.362 1.00 94.44 400 LEU A C 1
ATOM 3055 O O . LEU A 1 400 ? -0.194 1.818 -27.979 1.00 94.44 400 LEU A O 1
ATOM 3059 N N . THR A 1 401 ? 1.583 3.169 -27.801 1.00 93.38 401 THR A N 1
ATOM 3060 C CA . THR A 1 401 ? 2.193 2.794 -29.092 1.00 93.38 401 THR A CA 1
ATOM 3061 C C . THR A 1 401 ? 3.551 2.110 -28.948 1.00 93.38 401 THR A C 1
ATOM 3063 O O . THR A 1 401 ? 4.038 1.498 -29.897 1.00 93.38 401 THR A O 1
ATOM 3066 N N . GLN A 1 402 ? 4.169 2.190 -27.768 1.00 93.62 402 GLN A N 1
ATOM 3067 C CA . GLN A 1 402 ? 5.479 1.603 -27.508 1.00 93.62 402 GLN A CA 1
ATOM 3068 C C . GLN A 1 402 ? 5.412 0.084 -27.313 1.00 93.62 402 GLN A C 1
ATOM 3070 O O . GLN A 1 402 ? 4.462 -0.451 -26.745 1.00 93.62 402 GLN A O 1
ATOM 3075 N N . SER A 1 403 ? 6.467 -0.604 -27.761 1.00 91.94 403 SER A N 1
ATOM 3076 C CA . SER A 1 403 ? 6.616 -2.055 -27.623 1.00 91.94 403 SER A CA 1
ATOM 3077 C C . SER A 1 403 ? 7.560 -2.417 -26.460 1.00 91.94 403 SER A C 1
ATOM 3079 O O . SER A 1 403 ? 8.609 -1.775 -26.314 1.00 91.94 403 SER A O 1
ATOM 3081 N N . PRO A 1 404 ? 7.247 -3.449 -25.650 1.00 95.00 404 PRO A N 1
ATOM 3082 C CA . PRO A 1 404 ? 5.997 -4.217 -25.665 1.00 95.00 404 PRO A CA 1
ATOM 3083 C C . PRO A 1 404 ? 4.796 -3.377 -25.211 1.00 95.00 404 PRO A C 1
ATOM 3085 O O . PRO A 1 404 ? 4.921 -2.541 -24.315 1.00 95.00 404 PRO A O 1
ATOM 3088 N N . LEU A 1 405 ? 3.628 -3.635 -25.807 1.00 95.06 405 LEU A N 1
ATOM 3089 C CA . LEU A 1 405 ? 2.378 -3.012 -25.378 1.00 95.06 405 LEU A CA 1
ATOM 3090 C C . LEU A 1 405 ? 1.937 -3.645 -24.054 1.00 95.06 405 LEU A C 1
ATOM 3092 O O . LEU A 1 405 ? 1.580 -4.821 -24.015 1.00 95.06 405 LEU A O 1
ATOM 3096 N N . LEU A 1 406 ? 1.992 -2.868 -22.971 1.00 96.06 406 LEU A N 1
ATOM 3097 C CA . LEU A 1 406 ? 1.606 -3.340 -21.635 1.00 96.06 406 LEU A CA 1
ATOM 3098 C C . LEU A 1 406 ? 0.105 -3.210 -21.368 1.00 96.06 406 LEU A C 1
ATOM 3100 O O . LEU A 1 406 ? -0.440 -3.960 -20.563 1.00 96.06 406 LEU A O 1
ATOM 3104 N N . TRP A 1 407 ? -0.559 -2.256 -22.018 1.00 95.56 407 TRP A N 1
ATOM 3105 C CA . TRP A 1 407 ? -1.994 -2.050 -21.869 1.00 95.56 407 TRP A CA 1
ATOM 3106 C C . TRP A 1 407 ? -2.788 -3.273 -22.357 1.00 95.56 407 TRP A C 1
ATOM 3108 O O . TRP A 1 407 ? -2.373 -3.923 -23.320 1.00 95.56 407 TRP A O 1
ATOM 3118 N N . PRO A 1 408 ? -3.949 -3.583 -21.752 1.00 90.50 408 PRO A N 1
ATOM 3119 C CA . PRO A 1 408 ? -4.819 -4.640 -22.257 1.00 90.50 408 PRO A CA 1
ATOM 3120 C C . PRO A 1 408 ? -5.207 -4.381 -23.722 1.00 90.50 408 PRO A C 1
ATOM 3122 O O . PRO A 1 408 ? -5.604 -3.273 -24.071 1.00 90.50 408 PRO A O 1
ATOM 3125 N N . VAL A 1 409 ? -5.125 -5.412 -24.573 1.00 74.38 409 VAL A N 1
ATOM 3126 C CA . VAL A 1 409 ? -5.287 -5.319 -26.046 1.00 74.38 409 VAL A CA 1
ATOM 3127 C C . VAL A 1 409 ? -6.633 -4.722 -26.477 1.00 74.38 409 VAL A C 1
ATOM 3129 O O 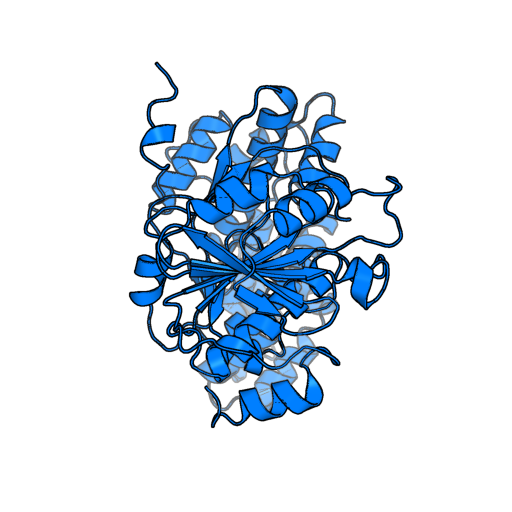. VAL A 1 409 ? -6.744 -4.133 -27.546 1.00 74.38 409 VAL A O 1
ATOM 3132 N N . THR A 1 410 ? -7.664 -4.849 -25.644 1.00 69.25 410 THR A N 1
ATOM 3133 C CA . THR A 1 410 ? -9.016 -4.341 -25.911 1.00 69.25 410 THR A CA 1
ATOM 3134 C C . THR A 1 410 ? -9.239 -2.904 -25.435 1.00 69.25 410 THR A C 1
ATOM 3136 O O . THR A 1 410 ? -10.374 -2.430 -25.464 1.00 69.25 410 THR A O 1
ATOM 3139 N N . ALA A 1 411 ? -8.213 -2.219 -24.928 1.00 70.12 411 ALA A N 1
ATOM 3140 C CA . ALA A 1 411 ? -8.381 -0.882 -24.383 1.00 70.12 411 ALA A CA 1
ATOM 3141 C C . ALA A 1 411 ? -8.529 0.174 -25.493 1.00 70.12 411 ALA A C 1
ATOM 3143 O O . ALA A 1 411 ? -7.744 0.218 -26.439 1.00 70.12 411 ALA A O 1
ATOM 3144 N N . GLY A 1 412 ? -9.527 1.054 -25.358 1.00 78.19 412 GLY A N 1
ATOM 3145 C CA . GLY A 1 412 ? -9.580 2.306 -26.118 1.00 78.19 412 GLY A CA 1
ATOM 3146 C C . GLY A 1 412 ? -8.420 3.241 -25.746 1.00 78.19 412 GLY A C 1
ATOM 3147 O O . GLY A 1 412 ? -7.641 2.961 -24.839 1.00 78.19 412 GLY A O 1
ATOM 3148 N N . THR A 1 413 ? -8.300 4.381 -26.428 1.00 84.06 413 THR A N 1
ATOM 3149 C CA . THR A 1 413 ? -7.223 5.359 -26.164 1.00 84.06 413 THR A CA 1
ATOM 3150 C C . THR A 1 413 ? -7.588 6.406 -25.109 1.00 84.06 413 THR A C 1
ATOM 3152 O O . THR A 1 413 ? -6.728 7.172 -24.677 1.00 84.06 413 THR A O 1
ATOM 3155 N N . GLN A 1 414 ? -8.854 6.455 -24.684 1.00 90.00 414 GLN A N 1
ATOM 3156 C CA . GLN A 1 414 ? -9.329 7.388 -23.665 1.00 90.00 414 GLN A CA 1
ATOM 3157 C C . GLN A 1 414 ? -9.071 6.848 -22.255 1.00 90.00 414 GLN A C 1
ATOM 3159 O O . GLN A 1 414 ? -9.130 5.643 -22.010 1.00 90.00 414 GLN A O 1
ATOM 3164 N N . VAL A 1 415 ? -8.846 7.758 -21.301 1.00 92.00 415 VAL A N 1
ATOM 3165 C CA . VAL A 1 415 ? -8.524 7.419 -19.902 1.00 92.00 415 VAL A CA 1
ATOM 3166 C C . VAL A 1 415 ? -9.560 6.475 -19.285 1.00 92.00 415 VAL A C 1
ATOM 3168 O O . VAL A 1 415 ? -9.198 5.460 -18.701 1.00 92.00 415 VAL A O 1
ATOM 3171 N N . GLU A 1 416 ? -10.849 6.767 -19.440 1.00 91.62 416 GLU A N 1
ATOM 3172 C CA . GLU A 1 416 ? -11.918 5.951 -18.849 1.00 91.62 416 GLU A CA 1
ATOM 3173 C C . GLU A 1 416 ? -12.040 4.562 -19.490 1.00 91.62 416 GLU A C 1
ATOM 3175 O O . GLU A 1 416 ? -12.327 3.590 -18.789 1.00 91.62 416 GLU A O 1
ATOM 3180 N N . ASP A 1 417 ? -11.775 4.446 -20.793 1.00 92.44 417 ASP A N 1
ATOM 3181 C CA . ASP A 1 417 ? -11.791 3.159 -21.493 1.00 92.44 417 ASP A CA 1
ATOM 3182 C C . ASP A 1 417 ? -10.642 2.272 -21.009 1.00 92.44 417 ASP A C 1
ATOM 3184 O O . ASP A 1 417 ? -10.848 1.094 -20.717 1.00 92.44 417 ASP A O 1
ATOM 3188 N N . LEU A 1 418 ? -9.449 2.854 -20.835 1.00 95.06 418 LEU A N 1
ATOM 3189 C CA . LEU A 1 418 ? -8.290 2.173 -20.254 1.00 95.06 418 LEU A CA 1
ATOM 3190 C C . LEU A 1 418 ? -8.580 1.693 -18.832 1.00 95.06 418 LEU A C 1
ATOM 3192 O O . LEU A 1 418 ? -8.310 0.539 -18.505 1.00 95.06 418 LEU A O 1
ATOM 3196 N N . ARG A 1 419 ? -9.176 2.548 -17.993 1.00 94.81 419 ARG A N 1
ATOM 3197 C CA . ARG A 1 419 ? -9.547 2.185 -16.617 1.00 94.81 419 ARG A CA 1
ATOM 3198 C C . ARG A 1 419 ? -10.520 1.007 -16.593 1.00 94.81 419 ARG A C 1
ATOM 3200 O O . ARG A 1 419 ? -10.313 0.060 -15.842 1.00 94.81 419 ARG A O 1
ATOM 3207 N N . ARG A 1 420 ? -11.545 1.008 -17.452 1.00 93.12 420 ARG A N 1
ATOM 3208 C CA . ARG A 1 420 ? -12.495 -0.116 -17.568 1.00 93.12 420 ARG A CA 1
ATOM 3209 C C . ARG A 1 420 ? -11.840 -1.388 -18.106 1.00 93.12 420 ARG A C 1
ATOM 3211 O O . ARG A 1 420 ? -12.127 -2.471 -17.601 1.00 93.12 420 ARG A O 1
ATOM 3218 N N . ALA A 1 421 ? -10.951 -1.270 -19.090 1.00 94.62 421 ALA A N 1
ATOM 3219 C CA . ALA A 1 421 ? -10.209 -2.409 -19.622 1.00 94.62 421 ALA A CA 1
ATOM 3220 C C . ALA A 1 421 ? -9.311 -3.055 -18.553 1.00 94.62 421 ALA A C 1
ATOM 3222 O O . ALA A 1 421 ? -9.213 -4.278 -18.494 1.00 94.62 421 ALA A O 1
ATOM 3223 N N . LEU A 1 422 ? -8.712 -2.252 -17.669 1.00 95.44 422 LEU A N 1
ATOM 3224 C CA . LEU A 1 422 ? -7.932 -2.736 -16.527 1.00 95.44 422 LEU A CA 1
ATOM 3225 C C . LEU A 1 422 ? -8.791 -3.464 -15.490 1.00 95.44 422 LEU A C 1
ATOM 3227 O O . LEU A 1 422 ? -8.366 -4.501 -14.981 1.00 95.44 422 LEU A O 1
ATOM 3231 N N . LEU A 1 423 ? -10.006 -2.971 -15.212 1.00 94.38 423 LEU A N 1
ATOM 3232 C CA . LEU A 1 423 ? -10.947 -3.696 -14.354 1.00 94.38 423 LEU A CA 1
ATOM 3233 C C . LEU A 1 423 ? -11.228 -5.091 -14.921 1.00 94.38 423 LEU A C 1
ATOM 3235 O O . LEU A 1 423 ? -11.077 -6.085 -14.216 1.00 94.38 423 LEU A O 1
ATOM 3239 N N . ALA A 1 424 ? -11.561 -5.173 -16.213 1.00 93.06 424 ALA A N 1
ATOM 3240 C CA . ALA A 1 424 ? -11.813 -6.447 -16.880 1.00 93.06 424 ALA A CA 1
ATOM 3241 C C . ALA A 1 424 ? -10.577 -7.363 -16.871 1.00 93.06 424 ALA A C 1
ATOM 3243 O O . ALA A 1 424 ? -10.704 -8.556 -16.601 1.00 93.06 424 ALA A O 1
ATOM 3244 N N . HIS A 1 425 ? -9.386 -6.805 -17.107 1.00 94.38 425 HIS A N 1
ATOM 3245 C CA . HIS A 1 425 ? -8.127 -7.549 -17.118 1.00 94.38 425 HIS A CA 1
ATOM 3246 C C . HIS A 1 425 ? -7.845 -8.265 -15.787 1.00 94.38 425 HIS A C 1
ATOM 3248 O O . HIS A 1 425 ? -7.414 -9.417 -15.800 1.00 94.38 425 HIS A O 1
ATOM 3254 N N . TRP A 1 426 ? -8.128 -7.626 -14.648 1.00 94.94 426 TRP A N 1
ATOM 3255 C CA . TRP A 1 426 ? -7.932 -8.229 -13.323 1.00 94.94 426 TRP A CA 1
ATOM 3256 C C . TRP A 1 426 ? -9.196 -8.858 -12.715 1.00 94.94 426 TRP A C 1
ATOM 3258 O O . TRP A 1 426 ? -9.162 -9.290 -11.563 1.00 94.94 426 TRP A O 1
ATOM 3268 N N . GLY A 1 427 ? -10.307 -8.926 -13.457 1.00 93.62 427 GLY A N 1
ATOM 3269 C CA . GLY A 1 427 ? -11.577 -9.452 -12.939 1.00 93.62 427 GLY A CA 1
ATOM 3270 C C . GLY A 1 427 ? -12.155 -8.616 -11.790 1.00 93.62 427 GLY A C 1
ATOM 3271 O O . GLY A 1 427 ? -12.765 -9.150 -10.863 1.00 93.62 427 GLY A O 1
ATOM 3272 N N . TRP A 1 428 ? -11.909 -7.308 -11.814 1.00 95.44 428 TRP A N 1
ATOM 3273 C CA . TRP A 1 428 ? -12.433 -6.346 -10.852 1.00 95.44 428 TRP A CA 1
ATOM 3274 C C . TRP A 1 428 ? -13.770 -5.795 -11.327 1.00 95.44 428 TRP A C 1
ATOM 3276 O O . TRP A 1 428 ? -14.019 -5.648 -12.526 1.00 95.44 428 TRP A O 1
ATOM 3286 N N . THR A 1 429 ? -14.628 -5.438 -10.380 1.00 94.31 429 THR A N 1
ATOM 3287 C CA . THR A 1 429 ? -15.942 -4.875 -10.676 1.00 94.31 429 THR A CA 1
ATOM 3288 C C . THR A 1 429 ? -16.193 -3.597 -9.891 1.00 94.31 429 THR A C 1
ATOM 3290 O O . THR A 1 429 ? -15.664 -3.386 -8.804 1.00 94.31 429 THR A O 1
ATOM 3293 N N . LEU A 1 430 ? -17.012 -2.704 -10.444 1.00 90.69 430 LEU A N 1
ATOM 3294 C CA . LEU A 1 430 ? -17.536 -1.578 -9.673 1.00 90.69 430 LEU A CA 1
ATOM 3295 C C . LEU A 1 430 ? -18.747 -2.044 -8.858 1.00 90.69 430 LEU A C 1
ATOM 3297 O O . LEU A 1 430 ? -19.525 -2.846 -9.380 1.00 90.69 430 LEU A O 1
ATOM 3301 N N . PRO A 1 431 ? -18.968 -1.530 -7.640 1.00 79.12 431 PRO A N 1
ATOM 3302 C CA . PRO A 1 431 ? -20.196 -1.785 -6.896 1.00 79.12 431 PRO A CA 1
ATOM 3303 C C . PRO A 1 431 ? -21.447 -1.428 -7.707 1.00 79.12 431 PRO A C 1
ATOM 3305 O O . PRO A 1 431 ? -21.437 -0.481 -8.496 1.00 79.12 431 PRO A O 1
ATOM 3308 N N . ALA A 1 432 ? -22.542 -2.165 -7.504 1.00 69.81 432 ALA A N 1
ATOM 3309 C CA . ALA A 1 432 ? -23.759 -2.058 -8.320 1.00 69.81 432 ALA A CA 1
ATOM 3310 C C . ALA A 1 432 ? -24.302 -0.620 -8.472 1.00 69.81 432 ALA A C 1
ATOM 3312 O O . ALA A 1 432 ? -24.717 -0.243 -9.564 1.00 69.81 432 ALA A O 1
ATOM 3313 N N . HIS A 1 433 ? -24.229 0.201 -7.420 1.00 67.06 433 HIS A N 1
ATOM 3314 C CA . HIS A 1 433 ? -24.701 1.593 -7.430 1.00 67.06 433 HIS A CA 1
ATOM 3315 C C . HIS A 1 433 ? -23.852 2.540 -8.301 1.00 67.06 433 HIS A C 1
ATOM 3317 O O . HIS A 1 433 ? -24.355 3.560 -8.760 1.00 67.06 433 HIS A O 1
ATOM 3323 N N . GLU A 1 434 ? -22.589 2.199 -8.577 1.00 67.69 434 GLU A N 1
ATOM 3324 C CA . GLU A 1 434 ? -21.723 2.949 -9.500 1.00 67.69 434 GLU A CA 1
ATOM 3325 C C . GLU A 1 434 ? -21.890 2.491 -10.958 1.00 67.69 434 GLU A C 1
ATOM 3327 O O . GLU A 1 434 ? -21.528 3.217 -11.883 1.00 67.69 434 GLU A O 1
ATOM 3332 N N . ARG A 1 435 ? -22.465 1.301 -11.197 1.00 59.84 435 ARG A N 1
ATOM 3333 C CA . ARG A 1 435 ? -22.707 0.788 -12.560 1.00 59.84 435 ARG A CA 1
ATOM 3334 C C . ARG A 1 435 ? -23.821 1.553 -13.281 1.00 59.84 435 ARG A C 1
ATOM 3336 O O . ARG A 1 435 ? -23.815 1.609 -14.506 1.00 59.84 435 ARG A O 1
ATOM 3343 N N . THR A 1 436 ? -24.748 2.156 -12.536 1.00 47.97 436 THR A N 1
ATOM 3344 C CA . THR A 1 436 ? -25.940 2.857 -13.046 1.00 47.97 436 THR A CA 1
ATOM 3345 C C . THR A 1 436 ? -25.754 4.365 -13.262 1.00 47.97 436 THR A C 1
ATOM 3347 O O . THR A 1 436 ? -26.645 5.006 -13.803 1.00 47.97 436 THR A O 1
ATOM 3350 N N . GLY A 1 437 ? -24.606 4.949 -12.891 1.00 43.69 437 GLY A N 1
ATOM 3351 C CA . GLY A 1 437 ? -24.353 6.403 -12.929 1.00 43.69 437 GLY A CA 1
ATOM 3352 C C . GLY A 1 437 ? -24.050 7.020 -14.306 1.00 43.69 437 GLY A C 1
ATOM 3353 O O . GLY A 1 437 ? -23.545 8.137 -14.375 1.00 43.69 437 GLY A O 1
ATOM 3354 N N . ARG A 1 438 ? -24.312 6.305 -15.404 1.00 38.47 438 ARG A N 1
ATOM 3355 C CA . ARG A 1 438 ? -24.324 6.862 -16.767 1.00 38.47 438 ARG A CA 1
ATOM 3356 C C . ARG A 1 438 ? -25.541 6.318 -17.514 1.00 38.47 438 ARG A C 1
ATOM 3358 O O . ARG A 1 438 ? -25.425 5.338 -18.249 1.00 38.47 438 ARG A O 1
ATOM 3365 N N . GLN A 1 439 ? -26.686 6.951 -17.295 1.00 29.95 439 GLN A N 1
ATOM 3366 C CA . GLN A 1 439 ? -27.711 7.106 -18.324 1.00 29.95 439 GLN A CA 1
ATOM 3367 C C . GLN A 1 439 ? -27.893 8.591 -18.581 1.00 29.95 439 GLN A C 1
ATOM 3369 O O . GLN A 1 439 ? -27.920 9.343 -17.580 1.00 29.95 439 GLN A O 1
#